Protein AF-0000000066235760 (afdb_homodimer)

pLDDT: mean 89.92, std 10.99, range [27.09, 98.5]

Radius of gyration: 32.02 Å; Cα contacts (8 Å, |Δi|>4): 915; chains: 2; bounding box: 64×89×81 Å

Solvent-accessible surface area (backbone atoms only — not comparable to full-atom values): 39481 Å² total; per-residue (Å²): 129,80,80,38,45,35,50,65,43,47,31,43,68,67,59,70,60,48,57,11,46,90,79,63,39,47,90,77,43,50,71,65,57,42,49,54,41,49,55,52,44,44,48,53,53,48,42,50,53,34,45,54,26,50,49,50,34,25,57,53,41,58,42,93,73,69,57,70,74,55,43,47,54,33,34,52,29,41,49,43,30,35,44,45,39,54,53,57,52,54,51,56,62,50,59,63,65,50,50,44,69,64,46,61,73,50,48,74,73,36,46,50,23,26,79,81,40,44,34,58,63,50,36,46,42,44,45,48,45,51,50,75,90,67,51,76,66,36,58,94,70,34,58,71,66,63,63,30,35,40,95,88,64,45,78,29,76,46,34,48,51,40,51,51,52,60,67,73,56,81,23,31,46,55,20,48,44,56,48,32,42,63,45,58,39,66,65,31,67,45,69,67,45,40,50,51,51,47,50,50,43,46,51,34,54,46,51,49,45,48,51,54,50,48,51,42,55,75,69,61,52,54,68,69,55,50,49,50,48,50,52,50,43,52,52,49,45,52,50,50,48,33,59,55,63,37,58,80,53,84,83,58,49,70,68,58,28,51,48,47,25,32,27,49,45,30,54,50,48,33,62,70,46,46,83,36,69,73,26,40,47,59,34,48,37,53,51,41,50,52,49,35,53,51,40,51,38,49,36,36,44,51,50,26,51,52,49,32,72,44,57,43,77,45,68,33,58,63,55,33,58,28,32,61,50,36,49,48,49,37,70,60,66,69,67,64,56,68,63,58,53,48,64,77,66,66,67,57,77,90,52,51,70,79,72,82,42,53,76,75,46,52,71,71,68,71,73,86,101,129,78,79,40,44,35,51,66,42,45,31,45,67,69,59,70,61,48,58,12,46,89,77,63,39,47,92,76,43,53,73,65,57,41,50,55,40,48,54,53,43,44,48,54,52,50,43,50,53,34,47,53,26,50,50,52,33,26,57,53,40,59,40,92,73,69,57,69,74,55,43,49,53,32,34,52,28,40,50,42,32,36,44,45,40,54,53,57,53,54,50,56,61,50,58,64,64,52,50,43,67,63,46,61,73,52,50,74,74,36,46,52,24,26,78,82,41,42,35,60,62,51,35,47,42,43,44,48,45,50,49,75,90,66,52,77,65,36,60,93,71,34,58,72,67,63,62,29,37,39,95,86,63,45,77,28,76,44,33,49,52,36,51,50,54,61,65,74,55,81,21,31,47,56,21,47,44,56,47,31,41,64,46,59,41,68,63,31,65,46,69,68,44,41,51,50,53,48,51,49,44,46,51,34,53,45,52,48,45,50,50,54,49,48,52,42,54,75,69,61,52,55,68,71,57,49,51,51,47,48,52,50,43,52,51,49,45,51,50,50,47,33,59,54,63,38,57,79,52,84,84,59,50,71,67,58,28,49,49,47,24,32,27,51,45,30,54,51,47,31,64,70,46,47,83,35,68,73,27,42,48,59,35,48,35,53,52,40,51,51,50,36,52,50,42,51,38,50,36,36,44,50,50,26,52,51,48,32,70,46,56,44,75,46,68,33,58,62,56,33,59,28,33,62,50,36,48,47,49,36,70,59,66,69,66,64,57,67,63,60,53,48,64,77,65,65,68,58,79,90,50,51,70,80,72,82,42,51,74,75,45,53,72,73,70,70,71,86,105

Sequence (738 aa):
MKPMSYWDYIKVEELLALQGGANGDETQVGNDEALFIVVHQVYELWFKLILRELTFARDLLRQDTVPGHQIALGVRSLRRAIAVFEQANQHFRVMETMTARDFLDFRERLMPASGFQSAQLREIEILLGLEDNERIAVCQGGSFKDALKLPNGALSSAAYRVEAREAHGQSLKHCLYAWLSRIPIDGSNEPAAVKRFLRDYIGSVRAESQRRLQTAIDRQLAPAEVERLRARYQADDVGAETFLLAEEDPQADAMTREKRRAVRAAMLFVESYRELPQLAWPRELLESILELEQSMLIWRQRHARMVERIIGRRVGTGGSSGVDYLDQTALRYRVFTDLWTVRSLLLRKSSVPPIRQGASYAFAEEALVMKPMSYWDYIKVEELLALQGGANGDETQVGNDEALFIVVHQVYELWFKLILRELTFARDLLRQDTVPGHQIALGVRSLRRAIAVFEQANQHFRVMETMTARDFLDFRERLMPASGFQSAQLREIEILLGLEDNERIAVCQGGSFKDALKLPNGALSSAAYRVEAREAHGQSLKHCLYAWLSRIPIDGSNEPAAVKRFLRDYIGSVRAESQRRLQTAIDRQLAPAEVERLRARYQADDVGAETFLLAEEDPQADAMTREKRRAVRAAMLFVESYRELPQLAWPRELLESILELEQSMLIWRQRHARMVERIIGRRVGTGGSSGVDYLDQTALRYRVFTDLWTVRSLLLRKSSVPPIRQGASYAFAEEALV

Foldseek 3Di:
DPDADPCRVVVVVVVVQCQCPPVSHCVPADPLSSLVVVLVVLVLVLLVLLLVLLVQLLVQLLDPDHDLVSLLVNLVSLVVNLVSLVVNLCSLVSNLVQALVNCVVCVVVCFLPDPLQQLSVLLSLVQQPFDQVLADAFPPRHGSLQLQADPVRHGDPSSVSNVVSNVVDDHSLRSLLVSQLPDAQLNHSDLVSLVVQLVLLLVLLLVVLVVVLVVCVVVPPDPVVSVVSVVVSVVVSVVSSCQLQVPPDVPDDPVRSSSSNSSLSSLQRLCLPCVQPSSVSVVSSLVSSVSSVVSVLSSLVSVLVSQCNNNNQDAGSNRGSRSVSSVCCSPRSDRPVSNVVSVVSHDDNVSRDDRDRCPVRHPPVPPVD/DPDADPCRVVVVVVVVQCQCAPVSHCVPADPLSSLVVVLVVLVLVLLVLLLVLLVQLLVQLLDPDRDLVSLLVNLVSLVVNLVSLVVNLCSLVSNLVQALVNCVVCVVVCFLPDPLQQLSVLLSLVQQPFDQVLADAFPPRHGSLQLQADPVRHGDPSSVSNVVSNVVDDHSLRSLLVSQLPDADLNHSDLVSLVVQLVLLLVLLLVVLVVVLVVCVVVVPDPVVSVVSVVVSVVVSVVSSCQLQVPPDVPDDPVRSSSSNSSLSSLQRLCLPCVQPSSVSVVSSLVSSVSSVVSVLSSLVSVLVSQCRNNNQDAGSNRGSRSVSSVCCSPRSDRPVSNVVSVVSHDDNVSRDDRDNCVVRHPPVPPVD

Secondary structure (DSSP, 8-state):
-PPPPHHHHHTHHHHHTT--TTTT-GGG--HHHHHHHHHHHHHHHHHHHHHHHHHHHHHHHHSS---HHHHHHHHHHHHHHHHHHHHHHHTHHHHTTS-HHHHHHHHHHHTT--GGG-HHHHHHHHHHT--GGGSPPBGGGB-GGGGGB-TTSPBPHHHHHHHHHHHT---HHHHHHHHHHTSPBTTB--HHHHHHHHHHHHHHHHHHHHHHHHHHHHTT--HHHHHHHHHHHHHHHHHHHHHHTT-S-TT--HHHHHHHHHHHHHHHHHHHTTTSGGGHHHHHHHHHHHHHHHHHHHHHHHHHHHHHHHHTTPPPTTSS-THHHHHHHHHH--S-HHHHHHHTT---GGGSPPPSSGGGGS--GGG--/-PPPPHHHHHTHHHHHTT--TTTT-GGG--HHHHHHHHHHHHHHHHHHHHHHHHHHHHHHHTSS---HHHHHHHHHHHHHHHHHHHHHHHTHHHHTTS-HHHHHHHHHHHTT--GGG-HHHHHHHHHHT--GGGSPPBGGGB-GGGGGB-TTSPBPHHHHHHHHHHHT---HHHHHHHHHHTSPBTTB--HHHHHHHHHHHHHHHHHHHHHHHHHHHHTT--HHHHHHHHHHHHHHHHHHHHHHTT-S-TT--HHHHHHHHHHHHHHHHHHHTTTSGGGHHHHHHHHHHHHHHHHHHHHHHHHHHHHHHHHTTPPPTTSS-THHHHHHHHHH--S-HHHHHHHTT---GGGSPPPS-GGGGS--GGG--

Organism: Ralstonia nicotianae (strain ATCC BAA-1114 / GMI1000) (NCBI:txid267608)

InterPro domains:
  IPR004981 Tryptophan 2,3-dioxygenase [MF_01972] (2-346)
  IPR004981 Tryptophan 2,3-dioxygenase [PF03301] (4-346)
  IPR004981 Tryptophan 2,3-dioxygenase [PTHR10138] (4-359)
  IPR037217 Tryptophan/Indoleamine 2,3-dioxygenase-like [SSF140959] (5-346)

Structure (mmCIF, N/CA/C/O backbone):
data_AF-0000000066235760-model_v1
#
loop_
_entity.id
_entity.type
_entity.pdbx_description
1 polymer 'Tryptophan 2,3-dioxygenase 2'
#
loop_
_atom_site.group_PDB
_atom_site.id
_atom_site.type_symbol
_atom_site.label_atom_id
_atom_site.label_alt_id
_atom_site.label_comp_id
_atom_site.label_asym_id
_atom_site.label_entity_id
_atom_site.label_seq_id
_atom_site.pdbx_PDB_ins_code
_atom_site.Cartn_x
_atom_site.Cartn_y
_atom_site.Cartn_z
_atom_site.occupancy
_atom_site.B_iso_or_equiv
_atom_site.auth_seq_id
_atom_site.auth_comp_id
_atom_site.auth_asym_id
_atom_site.auth_atom_id
_atom_site.pdbx_PDB_model_num
ATOM 1 N N . MET A 1 1 ? 23.938 -10.062 25.109 1 48.62 1 MET A N 1
ATOM 2 C CA . MET A 1 1 ? 22.547 -10.023 24.688 1 48.62 1 MET A CA 1
ATOM 3 C C . MET A 1 1 ? 22.203 -11.234 23.828 1 48.62 1 MET A C 1
ATOM 5 O O . MET A 1 1 ? 23.047 -11.75 23.094 1 48.62 1 MET A O 1
ATOM 9 N N . LYS A 1 2 ? 21.359 -12.062 24.188 1 60.03 2 LYS A N 1
ATOM 10 C CA . LYS A 1 2 ? 20.969 -13.281 23.469 1 60.03 2 LYS A CA 1
ATOM 11 C C . LYS A 1 2 ? 20.719 -12.984 21.984 1 60.03 2 LYS A C 1
ATOM 13 O O . LYS A 1 2 ? 20.125 -11.961 21.656 1 60.03 2 LYS A O 1
ATOM 18 N N . PRO A 1 3 ? 21.312 -13.75 21.078 1 75.75 3 PRO A N 1
ATOM 19 C CA . PRO A 1 3 ? 21.062 -13.531 19.656 1 75.75 3 PRO A CA 1
ATOM 20 C C . PRO A 1 3 ? 19.562 -13.469 19.328 1 75.75 3 PRO A C 1
ATOM 22 O O . PRO A 1 3 ? 18.766 -14.234 19.875 1 75.75 3 PRO A O 1
ATOM 25 N N . MET A 1 4 ? 19.234 -12.422 18.719 1 83.31 4 MET A N 1
ATOM 26 C CA . MET A 1 4 ? 17.812 -12.164 18.453 1 83.31 4 MET A CA 1
ATOM 27 C C . MET A 1 4 ? 17.422 -12.664 17.062 1 83.31 4 MET A C 1
ATOM 29 O O . MET A 1 4 ? 18.109 -12.367 16.078 1 83.31 4 MET A O 1
ATOM 33 N N . SER A 1 5 ? 16.5 -13.547 17 1 87.62 5 SER A N 1
ATOM 34 C CA . SER A 1 5 ? 16 -14.047 15.727 1 87.62 5 SER A CA 1
ATOM 35 C C . SER A 1 5 ? 14.961 -13.109 15.133 1 87.62 5 SER A C 1
ATOM 37 O O . SER A 1 5 ? 14.406 -12.266 15.844 1 87.62 5 SER A O 1
ATOM 39 N N . TYR A 1 6 ? 14.703 -13.242 13.836 1 89.5 6 TYR A N 1
ATOM 40 C CA . TYR A 1 6 ? 13.711 -12.453 13.117 1 89.5 6 TYR A CA 1
ATOM 41 C C . TYR A 1 6 ? 12.336 -12.594 13.766 1 89.5 6 TYR A C 1
ATOM 43 O O . TYR A 1 6 ? 11.648 -11.594 14 1 89.5 6 TYR A O 1
ATOM 51 N N . TRP A 1 7 ? 11.953 -13.812 14.109 1 89.44 7 TRP A N 1
ATOM 52 C CA . TRP A 1 7 ? 10.609 -14.047 14.625 1 89.44 7 TRP A CA 1
ATOM 53 C C . TRP A 1 7 ? 10.477 -13.516 16.047 1 89.44 7 TRP A C 1
ATOM 55 O O . TRP A 1 7 ? 9.375 -13.148 16.469 1 89.44 7 TRP A O 1
ATOM 65 N N . ASP A 1 8 ? 11.555 -13.383 16.75 1 89.69 8 ASP A N 1
ATOM 66 C CA . ASP A 1 8 ? 11.516 -12.797 18.078 1 89.69 8 ASP A CA 1
ATOM 67 C C . ASP A 1 8 ? 11.484 -11.273 18.016 1 89.69 8 ASP A C 1
ATOM 69 O O . ASP A 1 8 ? 10.797 -10.625 18.797 1 89.69 8 ASP A O 1
ATOM 73 N N . TYR A 1 9 ? 12.273 -10.766 17.109 1 91.31 9 TYR A N 1
ATOM 74 C CA . TYR A 1 9 ? 12.391 -9.32 16.969 1 91.31 9 TYR A CA 1
ATOM 75 C C . TYR A 1 9 ? 11.102 -8.719 16.422 1 91.31 9 TYR A C 1
ATOM 77 O O . TYR A 1 9 ? 10.617 -7.707 16.922 1 91.31 9 TYR A O 1
ATOM 85 N N . ILE A 1 10 ? 10.508 -9.391 15.43 1 93.81 10 ILE A N 1
ATOM 86 C CA . ILE A 1 10 ? 9.312 -8.906 14.734 1 93.81 10 ILE A CA 1
ATOM 87 C C . ILE A 1 10 ? 8.062 -9.406 15.453 1 93.81 10 ILE A C 1
ATOM 89 O O . ILE A 1 10 ? 6.957 -8.922 15.195 1 93.81 10 ILE A O 1
ATOM 93 N N . LYS A 1 11 ? 8.219 -10.359 16.375 1 95.38 11 LYS A N 1
ATOM 94 C CA . LYS A 1 11 ? 7.105 -10.969 17.094 1 95.38 11 LYS A CA 1
ATOM 95 C C . LYS A 1 11 ? 6.117 -11.617 16.125 1 95.38 11 LYS A C 1
ATOM 97 O O . LYS A 1 11 ? 4.91 -11.375 16.203 1 95.38 11 LYS A O 1
ATOM 102 N N . VAL A 1 12 ? 6.656 -12.508 15.258 1 95.56 12 VAL A N 1
ATOM 103 C CA . VAL A 1 12 ? 5.895 -13.039 14.133 1 95.56 12 VAL A CA 1
ATOM 104 C C . VAL A 1 12 ? 4.773 -13.938 14.648 1 95.56 12 VAL A C 1
ATOM 106 O O . VAL A 1 12 ? 3.613 -13.773 14.258 1 95.56 12 VAL A O 1
ATOM 109 N N . GLU A 1 13 ? 5.074 -14.844 15.578 1 94.69 13 GLU A N 1
ATOM 110 C CA . GLU A 1 13 ? 4.074 -15.797 16.047 1 94.69 13 GLU A CA 1
ATOM 111 C C . GLU A 1 13 ? 2.955 -15.094 16.812 1 94.69 13 GLU A C 1
ATOM 113 O O . GLU A 1 13 ? 1.779 -15.414 16.641 1 94.69 13 GLU A O 1
ATOM 118 N N . GLU A 1 14 ? 3.324 -14.18 17.688 1 96.12 14 GLU A N 1
ATOM 119 C CA . GLU A 1 14 ? 2.318 -13.398 18.406 1 96.12 14 GLU A CA 1
ATOM 120 C C . GLU A 1 14 ? 1.44 -12.609 17.453 1 96.12 14 GLU A C 1
ATOM 122 O O . GLU A 1 14 ? 0.219 -12.562 17.609 1 96.12 14 GLU A O 1
ATOM 127 N N . LEU A 1 15 ? 2.078 -11.977 16.453 1 97.88 15 LEU A N 1
ATOM 128 C CA . LEU A 1 15 ? 1.383 -11.18 15.445 1 97.88 15 LEU A CA 1
ATOM 129 C C . LEU A 1 15 ? 0.37 -12.031 14.688 1 97.88 15 LEU A C 1
ATOM 131 O O . LEU A 1 15 ? -0.792 -11.641 14.539 1 97.88 15 LEU A O 1
ATOM 135 N N . LEU A 1 16 ? 0.779 -13.234 14.242 1 97.06 16 LEU A N 1
ATOM 136 C CA . LEU A 1 16 ? -0.026 -14.07 13.359 1 97.06 16 LEU A CA 1
ATOM 137 C C . LEU A 1 16 ? -1.114 -14.797 14.141 1 97.06 16 LEU A C 1
ATOM 139 O O . LEU A 1 16 ? -2.023 -15.383 13.555 1 97.06 16 LEU A O 1
ATOM 143 N N . ALA A 1 17 ? -1.104 -14.711 15.461 1 96.19 17 ALA A N 1
ATOM 144 C CA . ALA A 1 17 ? -2.111 -15.344 16.297 1 96.19 17 ALA A CA 1
ATOM 145 C C . ALA A 1 17 ? -3.281 -14.406 16.562 1 96.19 17 ALA A C 1
ATOM 147 O O . ALA A 1 17 ? -4.281 -14.805 17.172 1 96.19 17 ALA A O 1
ATOM 148 N N . LEU A 1 18 ? -3.264 -13.219 16.047 1 97.5 18 LEU A N 1
ATOM 149 C CA . LEU A 1 18 ? -4.219 -12.188 16.438 1 97.5 18 LEU A CA 1
ATOM 150 C C . LEU A 1 18 ? -5.422 -12.18 15.508 1 97.5 18 LEU A C 1
ATOM 152 O O . LEU A 1 18 ? -6.344 -11.375 15.68 1 97.5 18 LEU A O 1
ATOM 156 N N . GLN A 1 19 ? -5.516 -13.086 14.492 1 97.31 19 GLN A N 1
ATOM 157 C CA . GLN A 1 19 ? -6.582 -13.047 13.492 1 97.31 19 GLN A CA 1
ATOM 158 C C . GLN A 1 19 ? -7.641 -14.102 13.773 1 97.31 19 GLN A C 1
ATOM 160 O O . GLN A 1 19 ? -8.195 -14.703 12.852 1 97.31 19 GLN A O 1
ATOM 165 N N . GLY A 1 20 ? -8.039 -14.312 15.016 1 92.69 20 GLY A N 1
ATOM 166 C CA . GLY A 1 20 ? -8.961 -15.367 15.406 1 92.69 20 GLY A CA 1
ATOM 167 C C . GLY A 1 20 ? -10.414 -14.93 15.391 1 92.69 20 GLY A C 1
ATOM 168 O O . GLY A 1 20 ? -11.305 -15.711 15.742 1 92.69 20 GLY A O 1
ATOM 169 N N . GLY A 1 21 ? -10.656 -13.711 15.086 1 88.5 21 GLY A N 1
ATOM 170 C CA . GLY A 1 21 ? -12.023 -13.227 14.992 1 88.5 21 GLY A CA 1
ATOM 171 C C . GLY A 1 21 ? -12.727 -13.148 16.328 1 88.5 21 GLY A C 1
ATOM 172 O O . GLY A 1 21 ? -12.102 -12.844 17.344 1 88.5 21 GLY A O 1
ATOM 173 N N . ALA A 1 22 ? -14.062 -13.336 16.297 1 84.88 22 ALA A N 1
ATOM 174 C CA . ALA A 1 22 ? -14.922 -13.156 17.469 1 84.88 22 ALA A CA 1
ATOM 175 C C . ALA A 1 22 ? -14.664 -14.234 18.516 1 84.88 22 ALA A C 1
ATOM 177 O O . ALA A 1 22 ? -14.727 -13.977 19.719 1 84.88 22 ALA A O 1
ATOM 178 N N . ASN A 1 23 ? -14.258 -15.398 18.031 1 85.75 23 ASN A N 1
ATOM 179 C CA . ASN A 1 23 ? -14.102 -16.531 18.953 1 85.75 23 ASN A CA 1
ATOM 180 C C . ASN A 1 23 ? -12.633 -16.797 19.266 1 85.75 23 ASN A C 1
ATOM 182 O O . ASN A 1 23 ? -12.312 -17.734 20 1 85.75 23 ASN A O 1
ATOM 186 N N . GLY A 1 24 ? -11.82 -16.016 18.703 1 89 24 GLY A N 1
ATOM 187 C CA . GLY A 1 24 ? -10.398 -16.188 18.938 1 89 24 GLY A CA 1
ATOM 188 C C . GLY A 1 24 ? -9.852 -17.469 18.344 1 89 24 GLY A C 1
ATOM 189 O O . GLY A 1 24 ? -8.82 -17.984 18.797 1 89 24 GLY A O 1
ATOM 190 N N . ASP A 1 25 ? -10.523 -18.031 17.391 1 92 25 ASP A N 1
ATOM 191 C CA . ASP A 1 25 ? -10.156 -19.266 16.719 1 92 25 ASP A CA 1
ATOM 192 C C . ASP A 1 25 ? -10.055 -19.078 15.203 1 92 25 ASP A C 1
ATOM 194 O O . ASP A 1 25 ? -11.07 -19.062 14.508 1 92 25 ASP A O 1
ATOM 198 N N . GLU A 1 26 ? -8.867 -19.094 14.742 1 91.94 26 GLU A N 1
ATOM 199 C CA . GLU A 1 26 ? -8.609 -18.781 13.336 1 91.94 26 GLU A CA 1
ATOM 200 C C . GLU A 1 26 ? -9.211 -19.844 12.414 1 91.94 26 GLU A C 1
ATOM 202 O O . GLU A 1 26 ? -9.523 -19.562 11.258 1 91.94 26 GLU A O 1
ATOM 207 N N . THR A 1 27 ? -9.359 -21.016 12.859 1 91.62 27 THR A N 1
ATOM 208 C CA . THR A 1 27 ? -9.906 -22.094 12.031 1 91.62 27 THR A CA 1
ATOM 209 C C . THR A 1 27 ? -11.352 -21.797 11.648 1 91.62 27 THR A C 1
ATOM 211 O O . THR A 1 27 ? -11.8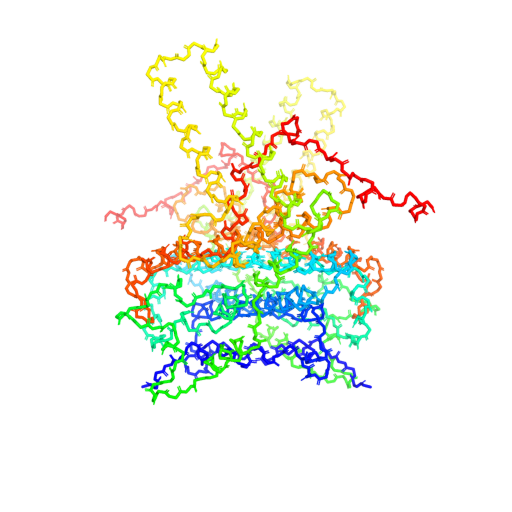83 -22.391 10.703 1 91.62 27 THR A O 1
ATOM 214 N N . GLN A 1 28 ? -11.953 -20.922 12.383 1 91 28 GLN A N 1
ATOM 215 C CA . GLN A 1 28 ? -13.344 -20.578 12.117 1 91 28 GLN A CA 1
ATOM 216 C C . GLN A 1 28 ? -13.461 -19.281 11.32 1 91 28 GLN A C 1
ATOM 218 O O . GLN A 1 28 ? -14.562 -18.766 11.125 1 91 28 GLN A O 1
ATOM 223 N N . VAL A 1 29 ? -12.391 -18.797 10.93 1 93.44 29 VAL A N 1
ATOM 224 C CA . VAL A 1 29 ? -12.359 -17.531 10.203 1 93.44 29 VAL A CA 1
ATOM 225 C C . VAL A 1 29 ? -12.125 -17.797 8.719 1 93.44 29 VAL A C 1
ATOM 227 O O . VAL A 1 29 ? -11.07 -18.312 8.328 1 93.44 29 VAL A O 1
ATOM 230 N N . GLY A 1 30 ? -13.086 -17.5 7.906 1 94 30 GLY A N 1
ATOM 231 C CA . GLY A 1 30 ? -12.922 -17.625 6.469 1 94 30 GLY A CA 1
ATOM 232 C C . GLY A 1 30 ? -11.961 -16.609 5.883 1 94 30 GLY A C 1
ATOM 233 O O . GLY A 1 30 ? -11.547 -15.68 6.57 1 94 30 GLY A O 1
ATOM 234 N N . ASN A 1 31 ? -11.609 -16.734 4.625 1 95.69 31 ASN A N 1
ATOM 235 C CA . ASN A 1 31 ? -10.617 -15.867 3.988 1 95.69 31 ASN A CA 1
ATOM 236 C C . ASN A 1 31 ? -11.086 -14.414 3.938 1 95.69 31 ASN A C 1
ATOM 238 O O . ASN A 1 31 ? -10.289 -13.492 4.113 1 95.69 31 ASN A O 1
ATOM 242 N N . ASP A 1 32 ? -12.375 -14.195 3.732 1 95.12 32 ASP A N 1
ATOM 243 C CA . ASP A 1 32 ? -12.906 -12.836 3.67 1 95.12 32 ASP A CA 1
ATOM 244 C C . ASP A 1 32 ? -12.812 -12.148 5.031 1 95.12 32 ASP A C 1
ATOM 246 O O . ASP A 1 32 ? -12.414 -10.984 5.117 1 95.12 32 ASP A O 1
ATOM 250 N N . GLU A 1 33 ? -13.188 -12.859 6.027 1 94.25 33 GLU A N 1
ATOM 251 C CA . GLU A 1 33 ? -13.109 -12.297 7.371 1 94.25 33 GLU A CA 1
ATOM 252 C C . GLU A 1 33 ? -11.656 -12.07 7.793 1 94.25 33 GLU A C 1
ATOM 254 O O . GLU A 1 33 ? -11.344 -11.062 8.43 1 94.25 33 GLU A O 1
ATOM 259 N N . ALA A 1 34 ? -10.805 -13.016 7.449 1 96.19 34 ALA A N 1
ATOM 260 C CA . ALA A 1 34 ? -9.383 -12.828 7.719 1 96.19 34 ALA A CA 1
ATOM 261 C C . ALA A 1 34 ? -8.859 -11.57 7.031 1 96.19 34 ALA A C 1
ATOM 263 O O . ALA A 1 34 ? -8.078 -10.812 7.613 1 96.19 34 ALA A O 1
ATOM 264 N N . LEU A 1 35 ? -9.297 -11.406 5.77 1 96.81 35 LEU A N 1
ATOM 265 C CA . LEU A 1 35 ? -8.938 -10.203 5.02 1 96.81 35 LEU A CA 1
ATOM 266 C C . LEU A 1 35 ? -9.367 -8.945 5.77 1 96.81 35 LEU A C 1
ATOM 268 O O . LEU A 1 3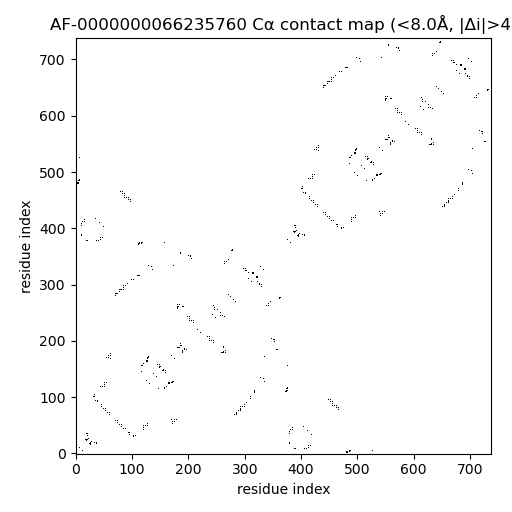5 ? -8.586 -8 5.898 1 96.81 35 LEU A O 1
ATOM 272 N N . PHE A 1 36 ? -10.57 -8.914 6.285 1 95.25 36 PHE A N 1
ATOM 273 C CA . PHE A 1 36 ? -11.125 -7.785 7.023 1 95.25 36 PHE A CA 1
ATOM 274 C C . PHE A 1 36 ? -10.289 -7.484 8.258 1 95.25 36 PHE A C 1
ATOM 276 O O . PHE A 1 36 ? -9.914 -6.336 8.492 1 95.25 36 PHE A O 1
ATOM 283 N N . ILE A 1 37 ? -9.945 -8.477 8.969 1 96.25 37 ILE A N 1
ATOM 284 C CA . ILE A 1 37 ? -9.188 -8.336 10.211 1 96.25 37 ILE A CA 1
ATOM 285 C C . ILE A 1 37 ? -7.789 -7.801 9.906 1 96.25 37 ILE A C 1
ATOM 287 O O . ILE A 1 37 ? -7.34 -6.828 10.516 1 96.25 37 ILE A O 1
ATOM 291 N N . VAL A 1 38 ? -7.133 -8.398 8.938 1 97.75 38 VAL A N 1
ATOM 292 C CA . VAL A 1 38 ? -5.746 -8.078 8.625 1 97.75 38 VAL A CA 1
ATOM 293 C C . VAL A 1 38 ? -5.652 -6.648 8.109 1 97.75 38 VAL A C 1
ATOM 295 O O . VAL A 1 38 ? -4.762 -5.891 8.508 1 97.75 38 VAL A O 1
ATOM 298 N N . VAL A 1 39 ? -6.543 -6.258 7.234 1 97 39 VAL A N 1
ATOM 299 C CA . VAL A 1 39 ? -6.492 -4.906 6.684 1 97 39 VAL A CA 1
ATOM 300 C C . VAL A 1 39 ? -6.66 -3.885 7.805 1 97 39 VAL A C 1
ATOM 302 O O . VAL A 1 39 ? -5.945 -2.877 7.844 1 97 39 VAL A O 1
ATOM 305 N N . HIS A 1 40 ? -7.574 -4.129 8.734 1 97 40 HIS A N 1
ATOM 306 C CA . HIS A 1 40 ? -7.75 -3.217 9.859 1 97 40 HIS A CA 1
ATOM 307 C C . HIS A 1 40 ? -6.508 -3.186 10.742 1 97 40 HIS A C 1
ATOM 309 O O . HIS A 1 40 ? -6.125 -2.127 11.242 1 97 40 HIS A O 1
ATOM 315 N N . GLN A 1 41 ? -5.926 -4.336 10.961 1 98.12 41 GLN A N 1
ATOM 316 C CA . GLN A 1 41 ? -4.703 -4.398 11.758 1 98.12 41 GLN A CA 1
ATOM 317 C C . GLN A 1 41 ? -3.574 -3.621 11.094 1 98.12 41 GLN A C 1
ATOM 319 O O . GLN A 1 41 ? -2.818 -2.914 11.766 1 98.12 41 GLN A O 1
ATOM 324 N N . VAL A 1 42 ? -3.436 -3.727 9.797 1 98.19 42 VAL A N 1
ATOM 325 C CA . VAL A 1 42 ? -2.418 -2.99 9.055 1 98.19 42 VAL A CA 1
ATOM 326 C C . VAL A 1 42 ? -2.664 -1.49 9.188 1 98.19 42 VAL A C 1
ATOM 328 O O . VAL A 1 42 ? -1.727 -0.715 9.383 1 98.19 42 VAL A O 1
ATOM 331 N N . TYR A 1 43 ? -3.932 -1.054 9.125 1 97.62 43 TYR A N 1
ATOM 332 C CA . TYR A 1 43 ? -4.258 0.355 9.312 1 97.62 43 TYR A CA 1
ATOM 333 C C . TYR A 1 43 ? -3.809 0.839 10.688 1 97.62 43 TYR A C 1
ATOM 335 O O . TYR A 1 43 ? -3.221 1.916 10.812 1 97.62 43 TYR A O 1
ATOM 343 N N . GLU A 1 44 ? -4.078 0.072 11.664 1 98.06 44 GLU A N 1
ATOM 344 C CA . GLU A 1 44 ? -3.707 0.469 13.016 1 98.06 44 GLU A CA 1
ATOM 345 C C . GLU A 1 44 ? -2.191 0.585 13.156 1 98.06 44 GLU A C 1
ATOM 347 O O . GLU A 1 44 ? -1.695 1.478 13.852 1 98.06 44 GLU A O 1
ATOM 352 N N . LEU A 1 45 ? -1.5 -0.32 12.531 1 98.5 45 LEU A N 1
ATOM 353 C CA . LEU A 1 45 ? -0.043 -0.249 12.547 1 98.5 45 LEU A CA 1
ATOM 354 C C . LEU A 1 45 ? 0.45 1.004 11.836 1 98.5 45 LEU A C 1
ATOM 356 O O . LEU A 1 45 ? 1.357 1.685 12.32 1 98.5 45 LEU A O 1
ATOM 360 N N . TRP A 1 46 ? -0.137 1.33 10.656 1 98.25 46 TRP A N 1
ATOM 361 C CA . TRP A 1 46 ? 0.203 2.551 9.938 1 98.25 46 TRP A CA 1
ATOM 362 C C . TRP A 1 46 ? -0.105 3.785 10.773 1 98.25 46 TRP A C 1
ATOM 364 O O . TRP A 1 46 ? 0.701 4.719 10.844 1 98.25 46 TRP A O 1
ATOM 374 N N . PHE A 1 47 ? -1.255 3.787 11.477 1 98.25 47 PHE A N 1
ATOM 375 C CA . PHE A 1 47 ? -1.644 4.922 12.305 1 98.25 47 PHE A CA 1
ATOM 376 C C . PHE A 1 47 ? -0.643 5.137 13.438 1 98.25 47 PHE A C 1
ATOM 378 O O . PHE A 1 47 ? -0.346 6.277 13.797 1 98.25 47 PHE A O 1
ATOM 385 N N . LYS A 1 48 ? -0.154 4.082 13.961 1 98 48 LYS A N 1
ATOM 386 C CA . LYS A 1 48 ? 0.866 4.199 14.992 1 98 48 LYS A CA 1
ATOM 387 C C . LYS A 1 48 ? 2.088 4.957 14.477 1 98 48 LYS A C 1
ATOM 389 O O . LYS A 1 48 ? 2.621 5.828 15.172 1 98 48 LYS A O 1
ATOM 394 N N . LEU A 1 49 ? 2.549 4.605 13.25 1 98.25 49 LEU A N 1
ATOM 395 C CA . LEU A 1 49 ? 3.699 5.289 12.664 1 98.25 49 LEU A CA 1
ATOM 396 C C . LEU A 1 49 ? 3.398 6.766 12.43 1 98.25 49 LEU A C 1
ATOM 398 O O . LEU A 1 49 ? 4.234 7.625 12.711 1 98.25 49 LEU A O 1
ATOM 402 N N . ILE A 1 50 ? 2.227 7.035 11.938 1 98.44 50 ILE A N 1
ATOM 403 C CA . ILE A 1 50 ? 1.816 8.414 11.68 1 98.44 50 ILE A CA 1
ATOM 404 C C . ILE A 1 50 ? 1.815 9.203 12.984 1 98.44 50 ILE A C 1
ATOM 406 O O . ILE A 1 50 ? 2.334 10.32 13.039 1 98.44 50 ILE A O 1
ATOM 410 N N . LEU A 1 51 ? 1.272 8.594 14.031 1 98.12 51 LEU A N 1
ATOM 411 C CA . LEU A 1 51 ? 1.192 9.258 15.336 1 98.12 51 LEU A CA 1
ATOM 412 C C . LEU A 1 51 ? 2.586 9.555 15.875 1 98.12 51 LEU A C 1
ATOM 414 O O . LEU A 1 51 ? 2.82 10.633 16.438 1 98.12 51 LEU A O 1
ATOM 418 N N . ARG A 1 52 ? 3.467 8.641 15.703 1 97.56 52 ARG A N 1
ATOM 419 C CA . ARG A 1 52 ? 4.836 8.844 16.156 1 97.56 52 ARG A CA 1
ATOM 420 C C . ARG A 1 52 ? 5.484 10.023 15.438 1 97.56 52 ARG A C 1
ATOM 422 O O . ARG A 1 52 ? 6.109 10.875 16.078 1 97.56 52 ARG A O 1
ATOM 429 N N . GLU A 1 53 ? 5.32 10.086 14.141 1 98.12 53 GLU A N 1
ATOM 430 C CA . GLU A 1 53 ? 5.906 11.156 13.344 1 98.12 53 GLU A CA 1
ATOM 431 C C . GLU A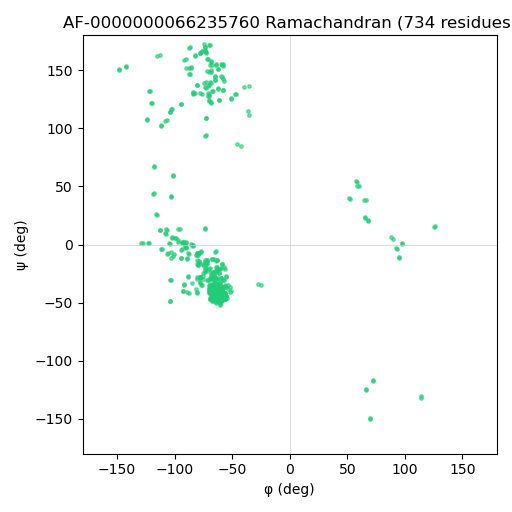 1 53 ? 5.273 12.5 13.672 1 98.12 53 GLU A C 1
ATOM 433 O O . GLU A 1 53 ? 5.977 13.508 13.828 1 98.12 53 GLU A O 1
ATOM 438 N N . LEU A 1 54 ? 3.975 12.523 13.805 1 98.06 54 LEU A N 1
ATOM 439 C CA . LEU A 1 54 ? 3.268 13.766 14.117 1 98.06 54 LEU A CA 1
ATOM 440 C C . LEU A 1 54 ? 3.645 14.273 15.508 1 98.06 54 LEU A C 1
ATOM 442 O O . LEU A 1 54 ? 3.773 15.484 15.711 1 98.06 54 LEU A O 1
ATOM 446 N N . THR A 1 55 ? 3.764 13.367 16.438 1 97.25 55 THR A N 1
ATOM 447 C CA . THR A 1 55 ? 4.172 13.742 17.797 1 97.25 55 THR A CA 1
ATOM 448 C C . THR A 1 55 ? 5.559 14.375 17.781 1 97.25 55 THR A C 1
ATOM 450 O O . THR A 1 55 ? 5.789 15.398 18.422 1 97.25 55 THR A O 1
ATOM 453 N N . PHE A 1 56 ? 6.48 13.828 17.031 1 97.12 56 PHE A N 1
ATOM 454 C CA . PHE A 1 56 ? 7.824 14.383 16.906 1 97.12 56 PHE A CA 1
ATOM 455 C C . PHE A 1 56 ? 7.777 15.797 16.344 1 97.12 56 PHE A C 1
ATOM 457 O O . PHE A 1 56 ? 8.414 16.703 16.875 1 97.12 56 PHE A O 1
ATOM 464 N N . ALA A 1 57 ? 7.02 15.945 15.234 1 97.06 57 ALA A N 1
ATOM 465 C CA . ALA A 1 57 ? 6.91 17.266 14.602 1 97.06 57 ALA A CA 1
ATOM 466 C C . ALA A 1 57 ? 6.301 18.281 15.555 1 97.06 57 ALA A C 1
ATOM 468 O O . ALA A 1 57 ? 6.785 19.406 15.656 1 97.06 57 ALA A O 1
ATOM 469 N N . ARG A 1 58 ? 5.23 17.875 16.281 1 97 58 ARG A N 1
ATOM 470 C CA . ARG A 1 58 ? 4.586 18.734 17.266 1 97 58 ARG A CA 1
ATOM 471 C C . ARG A 1 58 ? 5.562 19.156 18.359 1 97 58 ARG A C 1
ATOM 473 O O . ARG A 1 58 ? 5.672 20.328 18.688 1 97 58 ARG A O 1
ATOM 480 N N . ASP A 1 59 ? 6.277 18.188 18.891 1 96.06 59 ASP A N 1
ATOM 481 C CA . ASP A 1 59 ? 7.207 18.453 19.984 1 96.06 59 ASP A CA 1
ATOM 482 C C . ASP A 1 59 ? 8.336 19.375 19.531 1 96.06 59 ASP A C 1
ATOM 484 O O . ASP A 1 59 ? 8.797 20.219 20.297 1 96.06 59 ASP A O 1
ATOM 488 N N . LEU A 1 60 ? 8.766 19.172 18.328 1 95.75 60 LEU A N 1
ATOM 489 C CA . LEU A 1 60 ? 9.797 20.016 17.75 1 95.75 60 LEU A CA 1
ATOM 490 C C . LEU A 1 60 ? 9.328 21.469 17.688 1 95.75 60 LEU A C 1
ATOM 492 O O . LEU A 1 60 ? 10.055 22.375 18.094 1 95.75 60 LEU A O 1
ATOM 496 N N . LEU A 1 61 ? 8.141 21.734 17.25 1 95.62 61 LEU A N 1
ATOM 497 C CA . LEU A 1 61 ? 7.617 23.078 17.031 1 95.62 61 LEU A CA 1
ATOM 498 C C . LEU A 1 61 ? 7.168 23.703 18.344 1 95.62 61 LEU A C 1
ATOM 500 O O . LEU A 1 61 ? 6.957 24.906 18.422 1 95.62 61 LEU A O 1
ATOM 504 N N . ARG A 1 62 ? 6.992 22.875 19.359 1 94.31 62 ARG A N 1
ATOM 505 C CA . ARG A 1 62 ? 6.559 23.359 20.656 1 94.31 62 ARG A CA 1
ATOM 506 C C . ARG A 1 62 ? 7.684 24.094 21.375 1 94.31 62 ARG A C 1
ATOM 508 O O . ARG A 1 62 ? 7.434 24.875 22.297 1 94.31 62 ARG A O 1
ATOM 515 N N . GLN A 1 63 ? 8.844 23.922 20.859 1 92.38 63 GLN A N 1
ATOM 516 C CA . GLN A 1 63 ? 9.992 24.578 21.469 1 92.38 63 GLN A CA 1
ATOM 517 C C . GLN A 1 63 ? 9.93 26.094 21.266 1 92.38 63 GLN A C 1
ATOM 519 O O . GLN A 1 63 ? 9.359 26.578 20.281 1 92.38 63 GLN A O 1
ATOM 524 N N . ASP A 1 64 ? 10.562 26.828 22.156 1 87.5 64 ASP A N 1
ATOM 525 C CA . ASP A 1 64 ? 10.562 28.281 22.078 1 87.5 64 ASP A CA 1
ATOM 526 C C . ASP A 1 64 ? 11.383 28.766 20.875 1 87.5 64 ASP A C 1
ATOM 528 O O . ASP A 1 64 ? 10.984 29.703 20.188 1 87.5 64 ASP A O 1
ATOM 532 N N . THR A 1 65 ? 12.508 28.172 20.797 1 85.44 65 THR A N 1
ATOM 533 C CA . THR A 1 65 ? 13.367 28.453 19.656 1 85.44 65 THR A CA 1
ATOM 534 C C . THR A 1 65 ? 13.641 27.172 18.859 1 85.44 65 THR A C 1
ATOM 536 O O . THR A 1 65 ? 14.094 26.172 19.406 1 85.44 65 THR A O 1
ATOM 539 N N . VAL A 1 66 ? 13.258 27.281 17.594 1 86.94 66 VAL A N 1
ATOM 540 C CA . VAL A 1 66 ? 13.492 26.141 16.734 1 86.94 66 VAL A CA 1
ATOM 541 C C . VAL A 1 66 ? 14.555 26.484 15.688 1 86.94 66 VAL A C 1
ATOM 543 O O . VAL A 1 66 ? 14.266 27.203 14.727 1 86.94 66 VAL A O 1
ATOM 546 N N . PRO A 1 67 ? 15.75 26.016 15.922 1 81.19 67 PRO A N 1
ATOM 547 C CA . PRO A 1 67 ? 16.766 26.281 14.898 1 81.19 67 PRO A CA 1
ATOM 548 C C . PRO A 1 67 ? 16.391 25.734 13.523 1 81.19 67 PRO A C 1
ATOM 550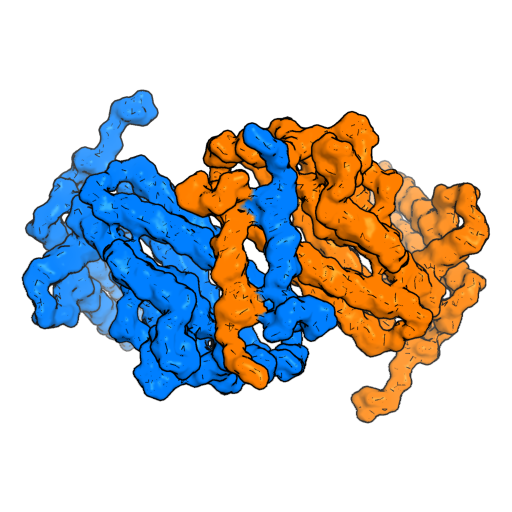 O O . PRO A 1 67 ? 15.656 24.75 13.43 1 81.19 67 PRO A O 1
ATOM 553 N N . GLY A 1 68 ? 16.938 26.312 12.484 1 78 68 GLY A N 1
ATOM 554 C CA . GLY A 1 68 ? 16.625 25.969 11.109 1 78 68 GLY A CA 1
ATOM 555 C C . GLY A 1 68 ? 16.844 24.5 10.805 1 78 68 GLY A C 1
ATOM 556 O O . GLY A 1 68 ? 16 23.859 10.156 1 78 68 GLY A O 1
ATOM 557 N N . HIS A 1 69 ? 17.938 23.969 11.305 1 80.75 69 HIS A N 1
ATOM 558 C CA . HIS A 1 69 ? 18.266 22.594 11 1 80.75 69 HIS A CA 1
ATOM 559 C C . HIS A 1 69 ? 17.25 21.625 11.625 1 80.75 69 HIS A C 1
ATOM 561 O O . HIS A 1 69 ? 17.047 20.531 11.117 1 80.75 69 HIS A O 1
ATOM 567 N N . GLN A 1 70 ? 16.609 22.062 12.625 1 89.62 70 GLN A N 1
ATOM 568 C CA . GLN A 1 70 ? 15.602 21.219 13.266 1 89.62 70 GLN A CA 1
ATOM 569 C C . GLN A 1 70 ? 14.297 21.203 12.469 1 89.62 70 GLN A C 1
ATOM 571 O O . GLN A 1 70 ? 13.555 20.219 12.492 1 89.62 70 GLN A O 1
ATOM 576 N N . ILE A 1 71 ? 14.07 22.312 11.742 1 92.75 71 ILE A N 1
ATOM 577 C CA . ILE A 1 71 ? 12.883 22.359 10.898 1 92.75 71 ILE A CA 1
ATOM 578 C C . ILE A 1 71 ? 12.984 21.281 9.805 1 92.75 71 ILE A C 1
ATOM 580 O O . ILE A 1 71 ? 11.977 20.672 9.438 1 92.75 71 ILE A O 1
ATOM 584 N N . ALA A 1 72 ? 14.227 21.062 9.352 1 92.94 72 ALA A N 1
ATOM 585 C CA . ALA A 1 72 ? 14.445 20.016 8.352 1 92.94 72 ALA A CA 1
ATOM 586 C C . ALA A 1 72 ? 14.039 18.656 8.891 1 92.94 72 ALA A C 1
ATOM 588 O O . ALA A 1 72 ? 13.484 17.828 8.156 1 92.94 72 ALA A O 1
ATOM 589 N N . LEU A 1 73 ? 14.289 18.391 10.164 1 93.94 73 LEU A N 1
ATOM 590 C CA . LEU A 1 73 ? 13.906 17.125 10.797 1 93.94 73 LEU A CA 1
ATOM 591 C C . LEU A 1 73 ? 12.391 17 10.867 1 93.94 73 LEU A C 1
ATOM 593 O O . LEU A 1 73 ? 11.844 15.906 10.68 1 93.94 73 LEU A O 1
ATOM 597 N N . GLY A 1 74 ? 11.742 18.125 11.141 1 96.06 74 GLY A N 1
ATOM 598 C CA . GLY A 1 74 ? 10.289 18.125 11.133 1 96.06 74 GLY A CA 1
ATOM 599 C C . GLY A 1 74 ? 9.695 17.812 9.773 1 96.06 74 GLY A C 1
ATOM 600 O O . GLY A 1 74 ? 8.727 17.047 9.68 1 96.06 74 GLY A O 1
ATOM 601 N N . VAL A 1 75 ? 10.328 18.359 8.773 1 96.69 75 VAL A N 1
ATOM 602 C CA . VAL A 1 75 ? 9.875 18.125 7.406 1 96.69 75 VAL A CA 1
ATOM 603 C C . VAL A 1 75 ? 10.039 16.641 7.059 1 96.69 75 VAL A C 1
ATOM 605 O O . VAL A 1 75 ? 9.148 16.031 6.469 1 96.69 75 VAL A O 1
ATOM 608 N N . ARG A 1 76 ? 11.141 16.078 7.461 1 95.06 76 ARG A N 1
ATOM 609 C CA . ARG A 1 76 ? 11.391 14.656 7.215 1 95.06 76 ARG A CA 1
ATOM 610 C C . ARG A 1 76 ? 10.336 13.797 7.895 1 95.06 76 ARG A C 1
ATOM 612 O O . ARG A 1 76 ? 9.859 12.82 7.312 1 95.06 76 ARG A O 1
ATOM 619 N N . SER A 1 77 ? 10 14.141 9.086 1 96.56 77 SER A N 1
ATOM 620 C CA . SER A 1 77 ? 8.984 13.406 9.836 1 96.56 77 SER A CA 1
ATOM 621 C C . SER A 1 77 ? 7.625 13.492 9.148 1 96.56 77 SER A C 1
ATOM 623 O O . SER A 1 77 ? 6.93 12.484 9.008 1 96.56 77 SER A O 1
ATOM 625 N N . LEU A 1 78 ? 7.285 14.656 8.719 1 98 78 LEU A N 1
ATOM 626 C CA . LEU A 1 78 ? 6.008 14.836 8.039 1 98 78 LEU A CA 1
ATOM 627 C C . LEU A 1 78 ? 5.984 14.07 6.719 1 98 78 LEU A C 1
ATOM 629 O O . LEU A 1 78 ? 4.965 13.477 6.359 1 98 78 LEU A O 1
ATOM 633 N N . ARG A 1 79 ? 7.082 14.109 6.012 1 97.38 79 ARG A N 1
ATOM 634 C CA . ARG A 1 79 ? 7.152 13.398 4.738 1 97.38 79 ARG A CA 1
ATOM 635 C C . ARG A 1 79 ? 6.969 11.898 4.938 1 97.38 79 ARG A C 1
ATOM 637 O O . ARG A 1 79 ? 6.348 11.234 4.109 1 97.38 79 ARG A O 1
ATOM 644 N N . ARG A 1 80 ? 7.484 11.352 5.996 1 97.62 80 ARG A N 1
ATOM 645 C CA . ARG A 1 80 ? 7.262 9.945 6.301 1 97.62 80 ARG A CA 1
ATOM 646 C C . ARG A 1 80 ? 5.797 9.672 6.617 1 97.62 80 ARG A C 1
ATOM 648 O O . ARG A 1 80 ? 5.227 8.688 6.145 1 97.62 80 ARG A O 1
ATOM 655 N N . ALA A 1 81 ? 5.234 10.531 7.43 1 98.06 81 ALA A N 1
ATOM 656 C CA . ALA A 1 81 ? 3.811 10.383 7.719 1 98.06 81 ALA A CA 1
ATOM 657 C C . ALA A 1 81 ? 2.986 10.398 6.434 1 98.06 81 ALA A C 1
ATOM 659 O O . ALA A 1 81 ? 2.047 9.609 6.281 1 98.06 81 ALA A O 1
ATOM 660 N N . ILE A 1 82 ? 3.344 11.297 5.5 1 98 82 ILE A N 1
ATOM 661 C CA . ILE A 1 82 ? 2.656 11.406 4.219 1 98 82 ILE A CA 1
ATOM 662 C C . ILE A 1 82 ? 2.822 10.109 3.434 1 98 82 ILE A C 1
ATOM 664 O O . ILE A 1 82 ? 1.851 9.57 2.893 1 98 82 ILE A O 1
ATOM 668 N N . ALA A 1 83 ? 4.031 9.602 3.406 1 97.06 83 ALA A N 1
ATOM 669 C CA . ALA A 1 83 ? 4.297 8.352 2.703 1 97.06 83 ALA A CA 1
ATOM 670 C C . ALA A 1 83 ? 3.453 7.211 3.27 1 97.06 83 ALA A C 1
ATOM 672 O O . ALA A 1 83 ? 2.924 6.391 2.518 1 97.06 83 ALA A O 1
ATOM 673 N N . VAL A 1 84 ? 3.326 7.148 4.539 1 97.25 84 VAL A N 1
ATOM 674 C CA . VAL A 1 84 ? 2.541 6.109 5.191 1 97.25 84 VAL A CA 1
ATOM 675 C C . VAL A 1 84 ? 1.065 6.27 4.832 1 97.25 84 VAL A C 1
ATOM 677 O O . VAL A 1 84 ? 0.386 5.293 4.516 1 97.25 84 VAL A O 1
ATOM 680 N N . PHE A 1 85 ? 0.581 7.508 4.84 1 95.56 85 PHE A N 1
ATOM 681 C CA . PHE A 1 85 ? -0.809 7.75 4.469 1 95.56 85 PHE A CA 1
ATOM 682 C C . PHE A 1 85 ? -1.066 7.328 3.027 1 95.56 85 PHE A C 1
ATOM 684 O O . PHE A 1 85 ? -2.125 6.777 2.715 1 95.56 85 PHE A O 1
ATOM 691 N N . GLU A 1 86 ? -0.134 7.609 2.232 1 94.75 86 GLU A N 1
ATOM 692 C CA . GLU A 1 86 ? -0.286 7.238 0.828 1 94.75 86 GLU A CA 1
ATOM 693 C C . GLU A 1 86 ? -0.403 5.727 0.665 1 94.75 86 GLU A C 1
ATOM 695 O O . GLU A 1 86 ? -1.18 5.246 -0.162 1 94.75 86 GLU A O 1
ATOM 700 N N . GLN A 1 87 ? 0.379 5.012 1.438 1 94.88 87 GLN A N 1
ATOM 701 C CA . GLN A 1 87 ? 0.241 3.559 1.424 1 94.88 87 GLN A CA 1
ATOM 702 C C . GLN A 1 87 ? -1.129 3.131 1.942 1 94.88 87 GLN A C 1
ATOM 704 O O . GLN A 1 87 ? -1.788 2.279 1.343 1 94.88 87 GLN A O 1
ATOM 709 N N . ALA A 1 88 ? -1.542 3.727 3.027 1 94.81 88 ALA A N 1
ATOM 710 C CA . ALA A 1 88 ? -2.83 3.404 3.639 1 94.81 88 ALA A CA 1
ATOM 711 C C . ALA A 1 88 ? -3.975 3.635 2.658 1 94.81 88 ALA A C 1
ATOM 713 O O . ALA A 1 88 ? -4.945 2.873 2.639 1 94.81 88 ALA A O 1
ATOM 714 N N . ASN A 1 89 ? -3.871 4.66 1.853 1 93.56 89 ASN A N 1
ATOM 715 C CA . ASN A 1 89 ? -4.898 4.992 0.873 1 93.56 89 ASN A CA 1
ATOM 716 C C . ASN A 1 89 ? -5.086 3.875 -0.147 1 93.56 89 ASN A C 1
ATOM 718 O O . ASN A 1 89 ? -6.176 3.703 -0.696 1 93.56 89 ASN A O 1
ATOM 722 N N . GLN A 1 90 ? -4.113 3.057 -0.289 1 92.25 90 GLN A N 1
ATOM 723 C CA . GLN A 1 90 ? -4.16 2.045 -1.341 1 92.25 90 GLN A CA 1
ATOM 724 C C . GLN A 1 90 ? -4.715 0.727 -0.812 1 92.25 90 GLN A C 1
ATOM 726 O O . GLN A 1 90 ? -5.105 -0.145 -1.592 1 92.25 90 GLN A O 1
ATOM 731 N N . HIS A 1 91 ? -4.844 0.585 0.47 1 94.38 91 HIS A N 1
ATOM 732 C CA . HIS A 1 91 ? -5.23 -0.69 1.062 1 94.38 91 HIS A CA 1
ATOM 733 C C . HIS A 1 91 ? -6.707 -0.986 0.816 1 94.38 91 HIS A C 1
ATOM 735 O O . HIS A 1 91 ? -7.133 -2.141 0.893 1 94.38 91 HIS A O 1
ATOM 741 N N . PHE A 1 92 ? -7.5 0.043 0.516 1 93.25 92 PHE A N 1
ATOM 742 C CA . PHE A 1 92 ? -8.914 -0.155 0.235 1 93.25 92 PHE A CA 1
ATOM 743 C C . PHE A 1 92 ? -9.109 -1.048 -0.985 1 93.25 92 PHE A C 1
ATOM 745 O O . PHE A 1 92 ? -10.094 -1.787 -1.074 1 93.25 92 PHE A O 1
ATOM 752 N N . ARG A 1 93 ? -8.117 -1.066 -1.844 1 92.44 93 ARG A N 1
ATOM 753 C CA . ARG A 1 93 ? -8.172 -1.929 -3.021 1 92.44 93 ARG A CA 1
ATOM 754 C C . ARG A 1 93 ? -8.227 -3.398 -2.619 1 92.44 93 ARG A C 1
ATOM 756 O O . ARG A 1 93 ? -8.906 -4.199 -3.27 1 92.44 93 ARG A O 1
ATOM 763 N N . VAL A 1 94 ? -7.523 -3.746 -1.624 1 94.56 94 VAL A N 1
ATOM 764 C CA . VAL A 1 94 ? -7.527 -5.121 -1.139 1 94.56 94 VAL A CA 1
ATOM 765 C C . VAL A 1 94 ? -8.898 -5.465 -0.562 1 94.56 94 VAL A C 1
ATOM 767 O O . VAL A 1 94 ? -9.445 -6.531 -0.839 1 94.56 94 VAL A O 1
ATOM 770 N N . MET A 1 95 ? -9.484 -4.504 0.192 1 93.25 95 MET A N 1
ATOM 771 C CA . MET A 1 95 ? -10.82 -4.703 0.752 1 93.25 95 MET A CA 1
ATOM 772 C C . MET A 1 95 ? -11.844 -4.914 -0.354 1 93.25 95 MET A C 1
ATOM 774 O O . MET A 1 95 ? -12.773 -5.711 -0.203 1 93.25 95 MET A O 1
ATOM 778 N N . GLU A 1 96 ? -11.641 -4.309 -1.405 1 93.69 96 GLU A N 1
ATOM 779 C CA . GLU A 1 96 ? -12.602 -4.305 -2.508 1 93.69 96 GLU A CA 1
ATOM 780 C C . GLU A 1 96 ? -12.555 -5.625 -3.277 1 93.69 96 GLU A C 1
ATOM 782 O O . GLU A 1 96 ? -13.383 -5.855 -4.164 1 93.69 96 GLU A O 1
ATOM 787 N N . THR A 1 97 ? -11.617 -6.504 -2.945 1 94.06 97 THR A N 1
ATOM 788 C CA . THR A 1 97 ? -11.641 -7.84 -3.525 1 94.06 97 THR A CA 1
ATOM 789 C C . THR A 1 97 ? -12.727 -8.695 -2.881 1 94.06 97 THR A C 1
ATOM 791 O O . THR A 1 97 ? -13.078 -9.758 -3.4 1 94.06 97 THR A O 1
ATOM 794 N N . MET A 1 98 ? -13.188 -8.273 -1.765 1 92.19 98 MET A N 1
ATOM 795 C CA . MET A 1 98 ? -14.32 -8.922 -1.114 1 92.19 98 MET A CA 1
ATOM 796 C C . MET A 1 98 ? -15.641 -8.406 -1.682 1 92.19 98 MET A C 1
ATOM 798 O O . MET A 1 98 ? -15.844 -7.199 -1.802 1 92.19 98 MET A O 1
ATOM 802 N N . THR A 1 99 ? -16.5 -9.289 -2.039 1 87.56 99 THR A N 1
ATOM 803 C CA . THR A 1 99 ? -17.781 -8.867 -2.574 1 87.56 99 THR A CA 1
ATOM 804 C C . THR A 1 99 ? -18.719 -8.43 -1.452 1 87.56 99 THR A C 1
ATOM 806 O O . THR A 1 99 ? -18.5 -8.766 -0.286 1 87.56 99 THR A O 1
ATOM 809 N N . ALA A 1 100 ? -19.781 -7.73 -1.84 1 87.5 100 ALA A N 1
ATOM 810 C CA . ALA A 1 100 ? -20.797 -7.285 -0.89 1 87.5 100 ALA A CA 1
ATOM 811 C C . ALA A 1 100 ? -21.469 -8.477 -0.204 1 87.5 100 ALA A C 1
ATOM 813 O O . ALA A 1 100 ? -21.672 -8.469 1.013 1 87.5 100 ALA A O 1
ATOM 814 N N . ARG A 1 101 ? -21.703 -9.453 -0.938 1 86.5 101 ARG A N 1
ATOM 815 C CA . ARG A 1 101 ? -22.359 -10.648 -0.414 1 86.5 101 ARG A CA 1
ATOM 816 C C . ARG A 1 101 ? -21.469 -11.367 0.594 1 86.5 101 ARG A C 1
ATOM 818 O O . ARG A 1 101 ? -21.953 -11.82 1.638 1 86.5 101 ARG A O 1
ATOM 825 N N . ASP A 1 102 ? -20.188 -11.469 0.233 1 89.75 102 ASP A N 1
ATOM 826 C CA . ASP A 1 102 ? -19.25 -12.133 1.13 1 89.75 102 ASP A CA 1
ATOM 827 C C . ASP A 1 102 ? -19.141 -11.391 2.461 1 89.75 102 ASP A C 1
ATOM 829 O O . ASP A 1 102 ? -19.031 -12.016 3.518 1 89.75 102 ASP A O 1
ATOM 833 N N . PHE A 1 103 ? -19.219 -10.086 2.434 1 90.56 103 PHE A N 1
ATOM 834 C CA . PHE A 1 103 ? -19.156 -9.289 3.654 1 90.56 103 PHE A CA 1
ATOM 835 C C . PHE A 1 103 ? -20.391 -9.523 4.52 1 90.56 103 PHE A C 1
ATOM 837 O O . PHE A 1 103 ? -20.281 -9.609 5.746 1 90.56 103 PHE A O 1
ATOM 844 N N . LEU A 1 104 ? -21.5 -9.609 3.889 1 85.31 104 LEU A N 1
ATOM 845 C CA . LEU A 1 104 ? -22.75 -9.789 4.617 1 85.31 104 LEU A CA 1
ATOM 846 C C . LEU A 1 104 ? -22.75 -11.117 5.367 1 85.31 104 LEU A C 1
ATOM 848 O O . LEU A 1 104 ? -23.438 -11.266 6.379 1 85.31 104 LEU A O 1
ATOM 852 N N . ASP A 1 105 ? -21.891 -12.031 4.914 1 86.62 105 ASP A N 1
ATOM 853 C CA . ASP A 1 105 ? -21.844 -13.359 5.523 1 86.62 105 ASP A CA 1
ATOM 854 C C . ASP A 1 105 ? -21.312 -13.281 6.953 1 86.62 105 ASP A C 1
ATOM 856 O O . ASP A 1 105 ? -21.641 -14.125 7.789 1 86.62 105 ASP A O 1
ATOM 860 N N . PHE A 1 106 ? -20.469 -12.234 7.242 1 85.31 106 PHE A N 1
ATOM 861 C CA . PHE A 1 106 ? -19.922 -12.188 8.594 1 85.31 106 PHE A CA 1
ATOM 862 C C . PHE A 1 106 ? -20.172 -10.828 9.234 1 85.31 106 PHE A C 1
ATOM 864 O O . PHE A 1 106 ? -19.812 -10.609 10.391 1 85.31 106 PHE A O 1
ATOM 871 N N . ARG A 1 107 ? -20.812 -9.938 8.57 1 84.38 107 ARG A N 1
ATOM 872 C CA . ARG A 1 107 ? -21.047 -8.57 9.039 1 84.38 107 ARG A CA 1
ATOM 873 C C . ARG A 1 107 ? -21.812 -8.578 10.367 1 84.38 107 ARG A C 1
ATOM 875 O O . ARG A 1 107 ? -21.516 -7.777 11.258 1 84.38 107 ARG A O 1
ATOM 882 N N . GLU A 1 108 ? -22.703 -9.469 10.492 1 79.5 108 GLU A N 1
ATOM 883 C CA . GLU A 1 108 ? -23.562 -9.5 11.672 1 79.5 108 GLU A CA 1
ATOM 884 C C . GLU A 1 108 ? -22.766 -9.891 12.914 1 79.5 108 GLU A C 1
ATOM 886 O O . GLU A 1 108 ? -23.109 -9.492 14.031 1 79.5 108 GLU A O 1
ATOM 891 N N . ARG A 1 109 ? -21.688 -10.562 12.719 1 78.56 109 ARG A N 1
ATOM 892 C CA . ARG A 1 109 ? -20.859 -11.016 13.836 1 78.56 109 ARG A CA 1
ATOM 893 C C . ARG A 1 109 ? -19.969 -9.883 14.352 1 78.56 109 ARG A C 1
ATOM 895 O O . ARG A 1 109 ? -19.438 -9.961 15.461 1 78.56 109 ARG A O 1
ATOM 902 N N . LEU A 1 110 ? -19.969 -8.812 13.617 1 81.88 110 LEU A N 1
ATOM 903 C CA . LEU A 1 110 ? -19.109 -7.684 13.977 1 81.88 110 LEU A CA 1
ATOM 904 C C . LEU A 1 110 ? -19.828 -6.742 14.938 1 81.88 110 LEU A C 1
ATOM 906 O O . LEU A 1 110 ? -19.188 -6.082 15.766 1 81.88 110 LEU A O 1
ATOM 910 N N . MET A 1 111 ? -21.094 -6.691 14.875 1 77.69 111 MET A N 1
ATOM 911 C CA . MET A 1 111 ? -21.859 -5.738 15.664 1 77.69 111 MET A CA 1
ATOM 912 C C . MET A 1 111 ? -21.656 -5.961 17.156 1 77.69 111 MET A C 1
ATOM 914 O O . MET A 1 111 ? -21.703 -7.094 17.625 1 77.69 111 MET A O 1
ATOM 918 N N . PRO A 1 112 ? -21.219 -4.84 17.766 1 79.69 112 PRO A N 1
ATOM 919 C CA . PRO A 1 112 ? -21.266 -3.428 17.375 1 79.69 112 PRO A CA 1
ATOM 920 C C . PRO A 1 112 ? -19.891 -2.887 16.969 1 79.69 112 PRO A C 1
ATOM 922 O O . PRO A 1 112 ? -19.703 -1.67 16.891 1 79.69 112 PRO A O 1
ATOM 925 N N . ALA A 1 113 ? -18.984 -3.801 16.781 1 80.06 113 ALA A N 1
ATOM 926 C CA . ALA A 1 113 ? -17.656 -3.355 16.391 1 80.06 113 ALA A CA 1
ATOM 927 C C . ALA A 1 113 ? -17.688 -2.549 15.102 1 80.06 113 ALA A C 1
ATOM 929 O O . ALA A 1 113 ? -18.406 -2.895 14.172 1 80.06 113 ALA A O 1
ATOM 930 N N . SER A 1 114 ? -17 -1.396 15.117 1 81.38 114 SER A N 1
ATOM 931 C CA . SER A 1 114 ? -16.938 -0.49 13.969 1 81.38 114 SER A CA 1
ATOM 932 C C . SER A 1 114 ? -15.609 0.251 13.922 1 81.38 114 SER A C 1
ATOM 934 O O . SER A 1 114 ? -14.969 0.46 14.953 1 81.38 114 SER A O 1
ATOM 936 N N . GLY A 1 115 ? -15.258 0.561 12.727 1 81.81 115 GLY A N 1
ATOM 937 C CA . GLY A 1 115 ? -14.086 1.409 12.57 1 81.81 115 GLY A CA 1
ATOM 938 C C . GLY A 1 115 ? -14.227 2.748 13.273 1 81.81 115 GLY A C 1
ATOM 939 O O . GLY A 1 115 ? -13.227 3.412 13.562 1 81.81 115 GLY A O 1
ATOM 940 N N . PHE A 1 116 ? -15.367 3.061 13.578 1 80.12 116 PHE A N 1
ATOM 941 C CA . PHE A 1 116 ? -15.648 4.277 14.32 1 80.12 116 PHE A CA 1
ATOM 942 C C . PHE A 1 116 ? -14.945 4.258 15.68 1 80.12 116 PHE A C 1
ATOM 944 O O . PHE A 1 116 ? -14.672 5.312 16.266 1 80.12 116 PHE A O 1
ATOM 951 N N . GLN A 1 117 ? -14.648 3.098 16.047 1 85.62 117 GLN A N 1
ATOM 952 C CA . GLN A 1 117 ? -14.094 2.904 17.375 1 85.62 117 GLN A CA 1
ATOM 953 C C . GLN A 1 117 ? -12.57 2.859 17.344 1 85.62 117 GLN A C 1
ATOM 955 O O . GLN A 1 117 ? -11.93 2.477 18.328 1 85.62 117 GLN A O 1
ATOM 960 N N . SER A 1 118 ? -11.945 3.252 16.25 1 92.81 118 SER A N 1
ATOM 961 C CA . SER A 1 118 ? -10.492 3.32 16.172 1 92.81 118 SER A CA 1
ATOM 962 C C . SER A 1 118 ? -9.945 4.492 16.984 1 92.81 118 SER A C 1
ATOM 964 O O . SER A 1 118 ? -10.086 5.648 16.578 1 92.81 118 SER A O 1
ATOM 966 N N . ALA A 1 119 ? -9.32 4.203 18.062 1 94.56 119 ALA A N 1
ATOM 967 C CA . ALA A 1 119 ? -8.75 5.23 18.922 1 94.56 119 ALA A CA 1
ATOM 968 C C . ALA A 1 119 ? -7.641 5.996 18.219 1 94.56 119 ALA A C 1
ATOM 970 O O . ALA A 1 119 ? -7.527 7.215 18.359 1 94.56 119 ALA A O 1
ATOM 971 N N . GLN A 1 120 ? -6.828 5.277 17.469 1 96.88 120 GLN A N 1
ATOM 972 C CA . GLN A 1 120 ? -5.668 5.918 16.859 1 96.88 120 GLN A CA 1
ATOM 973 C C . GLN A 1 120 ? -6.09 6.93 15.805 1 96.88 120 GLN A C 1
ATOM 975 O O . GLN A 1 120 ? -5.434 7.961 15.625 1 96.88 120 GLN A O 1
ATOM 980 N N . LEU A 1 121 ? -7.176 6.66 15.078 1 95.25 121 LEU A N 1
ATOM 981 C CA . LEU A 1 121 ? -7.684 7.652 14.141 1 95.25 121 LEU A CA 1
ATOM 982 C C . LEU A 1 121 ? -8.094 8.93 14.867 1 95.25 121 LEU A C 1
ATOM 984 O O . LEU A 1 121 ? -7.785 10.031 14.414 1 95.25 121 LEU A O 1
ATOM 988 N N . ARG A 1 122 ? -8.742 8.742 15.969 1 95.06 122 ARG A N 1
ATOM 989 C CA . ARG A 1 122 ? -9.148 9.891 16.781 1 95.06 122 ARG A CA 1
ATOM 990 C C . ARG A 1 122 ? -7.93 10.633 17.328 1 95.06 122 ARG A C 1
ATOM 992 O O . ARG A 1 122 ? -7.906 11.859 17.359 1 95.06 122 ARG A O 1
ATOM 999 N N . GLU A 1 123 ? -6.98 9.852 17.781 1 96.69 123 GLU A N 1
ATOM 1000 C CA . GLU A 1 123 ? -5.746 10.453 18.281 1 96.69 123 GLU A CA 1
ATOM 1001 C C . GLU A 1 123 ? -5.082 11.312 17.203 1 96.69 123 GLU A C 1
ATOM 1003 O O . GLU A 1 123 ? -4.555 12.391 17.5 1 96.69 123 GLU A O 1
ATOM 1008 N N . ILE A 1 124 ? -5.066 10.859 15.938 1 97.5 124 ILE A N 1
ATOM 1009 C CA . ILE A 1 124 ? -4.477 11.617 14.844 1 97.5 124 ILE A CA 1
ATOM 1010 C C . ILE A 1 124 ? -5.23 12.93 14.656 1 97.5 124 ILE A C 1
ATOM 1012 O O . ILE A 1 124 ? -4.617 13.992 14.539 1 97.5 124 ILE A O 1
ATOM 1016 N N . GLU A 1 125 ? -6.566 12.844 14.703 1 96.56 125 GLU A N 1
ATOM 1017 C CA . GLU A 1 125 ? -7.398 14.039 14.547 1 96.56 125 GLU A CA 1
ATOM 1018 C C . GLU A 1 125 ? -7.113 15.055 15.656 1 96.56 125 GLU A C 1
ATOM 1020 O O . GLU A 1 125 ? -6.977 16.25 15.383 1 96.56 125 GLU A O 1
ATOM 1025 N N . ILE A 1 126 ? -7 14.555 16.844 1 96.31 126 ILE A N 1
ATOM 1026 C CA . ILE A 1 126 ? -6.746 15.398 18 1 96.31 126 ILE A CA 1
ATOM 1027 C C . ILE A 1 126 ? -5.348 16.016 17.906 1 96.31 126 ILE A C 1
ATOM 1029 O O . ILE A 1 126 ? -5.172 17.219 18.109 1 96.31 126 ILE A O 1
ATOM 1033 N N . LEU A 1 127 ? -4.402 15.195 17.609 1 97.38 127 LEU A N 1
ATOM 1034 C CA . LEU A 1 127 ? -3.014 15.633 17.531 1 97.38 127 LEU A CA 1
ATOM 1035 C C . LEU A 1 127 ? -2.844 16.688 16.438 1 97.38 127 LEU A C 1
ATOM 1037 O O . LEU A 1 127 ? -2.039 17.609 16.578 1 97.38 127 LEU A O 1
ATOM 1041 N N . LEU A 1 128 ? -3.543 16.609 15.359 1 97.44 128 LEU A N 1
ATOM 1042 C CA . LEU A 1 128 ? -3.482 17.578 14.281 1 97.44 128 LEU A CA 1
ATOM 1043 C C . LEU A 1 128 ? -4.117 18.906 14.703 1 97.44 128 LEU A C 1
ATOM 1045 O O . LEU A 1 128 ? -3.625 19.969 14.352 1 97.44 128 LEU A O 1
ATOM 1049 N N . GLY A 1 129 ? -5.234 18.797 15.484 1 96.62 129 GLY A N 1
ATOM 1050 C CA . GLY A 1 129 ? -5.848 20.016 15.992 1 96.62 129 GLY A CA 1
ATOM 1051 C C . GLY A 1 129 ? -7.324 20.125 15.656 1 96.62 129 GLY A C 1
ATOM 1052 O O . GLY A 1 129 ? -7.887 21.219 15.672 1 96.62 129 GLY A O 1
ATOM 1053 N N . LEU A 1 130 ? -7.922 19 15.258 1 95.12 130 LEU A N 1
ATOM 1054 C CA . LEU A 1 130 ? -9.367 19.031 15.055 1 95.12 130 LEU A CA 1
ATOM 1055 C C . LEU A 1 130 ? -10.102 19.188 16.375 1 95.12 130 LEU A C 1
ATOM 1057 O O . LEU A 1 130 ? -9.992 18.328 17.25 1 95.12 130 LEU A O 1
ATOM 1061 N N . GLU A 1 131 ? -10.859 20.172 16.484 1 90.88 131 GLU A N 1
ATOM 1062 C CA . GLU A 1 131 ? -11.539 20.484 17.734 1 90.88 131 GLU A CA 1
ATOM 1063 C C . GLU A 1 131 ? -12.906 19.812 17.812 1 90.88 131 GLU A C 1
ATOM 1065 O O . GLU A 1 131 ? -13.492 19.469 16.781 1 90.88 131 GLU A O 1
ATOM 1070 N N . ASP A 1 132 ? -13.406 19.672 18.984 1 87.5 132 ASP A N 1
ATOM 1071 C CA . ASP A 1 132 ? -14.664 18.984 19.219 1 87.5 132 ASP A CA 1
ATOM 1072 C C . ASP A 1 132 ? -15.828 19.703 18.531 1 87.5 132 ASP A C 1
ATOM 1074 O O . ASP A 1 132 ? -16.734 19.062 18 1 87.5 132 ASP A O 1
ATOM 1078 N N . ASN A 1 133 ? -15.781 21 18.656 1 87 133 ASN A N 1
ATOM 1079 C CA . ASN A 1 133 ? -16.891 21.781 18.094 1 87 133 ASN A CA 1
ATOM 1080 C C . ASN A 1 133 ? -16.906 21.703 16.578 1 87 133 ASN A C 1
ATOM 1082 O O . ASN A 1 133 ? -17.906 22.078 15.938 1 87 133 ASN A O 1
ATOM 1086 N N . GLU A 1 134 ? -15.852 21.203 15.984 1 90.25 134 GLU A N 1
ATOM 1087 C CA . GLU A 1 134 ? -15.766 21.078 14.531 1 90.25 134 GLU A CA 1
ATOM 1088 C C . GLU A 1 134 ? -16.203 19.688 14.078 1 90.25 134 GLU A C 1
ATOM 1090 O O . GLU A 1 134 ? -16.312 19.422 12.883 1 90.25 134 GLU A O 1
ATOM 1095 N N . ARG A 1 135 ? -16.484 18.844 15.016 1 89.75 135 ARG A N 1
ATOM 1096 C CA . ARG A 1 135 ? -16.812 17.453 14.695 1 89.75 135 ARG A CA 1
ATOM 1097 C C . ARG A 1 135 ? -18.297 17.281 14.383 1 89.75 135 ARG A C 1
ATOM 1099 O O . ARG A 1 135 ? -19.125 18 14.953 1 89.75 135 ARG A O 1
ATOM 1106 N N . ILE A 1 136 ? -18.5 16.438 13.555 1 85.19 136 ILE A N 1
ATOM 1107 C CA . ILE A 1 136 ? -19.859 16.078 13.211 1 85.19 136 ILE A CA 1
ATOM 1108 C C . ILE A 1 136 ? -20.406 15.07 14.234 1 85.19 136 ILE A C 1
ATOM 1110 O O . ILE A 1 136 ? -19.719 14.102 14.586 1 85.19 136 ILE A O 1
ATOM 1114 N N . ALA A 1 137 ? -21.578 15.391 14.703 1 79.19 137 ALA A N 1
ATOM 1115 C CA . ALA A 1 137 ? -22.219 14.516 15.68 1 79.19 137 ALA A CA 1
ATOM 1116 C C . ALA A 1 137 ? -22.5 13.141 15.094 1 79.19 137 ALA A C 1
ATOM 1118 O O . ALA A 1 137 ? -22.844 13.016 13.914 1 79.19 137 ALA A O 1
ATOM 1119 N N . VAL A 1 138 ? -22.109 12.234 15.969 1 72.25 138 VAL A N 1
ATOM 1120 C CA . VAL A 1 138 ? -22.453 10.875 15.547 1 72.25 138 VAL A CA 1
ATOM 1121 C C . VAL A 1 138 ? -23.953 10.641 15.719 1 72.25 138 VAL A C 1
ATOM 1123 O O . VAL A 1 138 ? -24.625 11.383 16.453 1 72.25 138 VAL A O 1
ATOM 1126 N N . CYS A 1 139 ? -24.469 9.578 15.156 1 59.53 139 CYS A N 1
ATOM 1127 C CA . CYS A 1 139 ? -25.906 9.297 15.234 1 59.53 139 CYS A CA 1
ATOM 1128 C C . CYS A 1 139 ? -26.469 9.727 16.578 1 59.53 139 CYS A C 1
ATOM 1130 O O . CYS A 1 139 ? -25.812 9.586 17.609 1 59.53 139 CYS A O 1
ATOM 1132 N N . GLN A 1 140 ? -27.594 10.367 16.688 1 58.84 140 GLN A N 1
ATOM 1133 C CA . GLN A 1 140 ? -28.453 10.82 17.766 1 58.84 140 GLN A CA 1
ATOM 1134 C C . GLN A 1 140 ? -27.766 11.883 18.609 1 58.84 140 GLN A C 1
ATOM 1136 O O . GLN A 1 140 ? -27.906 11.898 19.828 1 58.84 140 GLN A O 1
ATOM 1141 N N . GLY A 1 141 ? -26.766 12.523 17.922 1 63.25 141 GLY A N 1
ATOM 1142 C CA . GLY A 1 141 ? -26.234 13.695 18.609 1 63.25 141 GLY A CA 1
ATOM 1143 C C . GLY A 1 141 ? -25.078 13.367 19.531 1 63.25 141 GLY A C 1
ATOM 1144 O O . GLY A 1 141 ? -24.656 14.211 20.328 1 63.25 141 GLY A O 1
ATOM 1145 N N . GLY A 1 142 ? -24.641 12.195 19.547 1 72.75 142 GLY A N 1
ATOM 1146 C CA . GLY A 1 142 ? -23.609 11.805 20.516 1 72.75 142 GLY A CA 1
ATOM 1147 C C . GLY A 1 142 ? -22.203 12.102 20.031 1 72.75 142 GLY A C 1
ATOM 1148 O O . GLY A 1 142 ? -21.984 12.383 18.859 1 72.75 142 GLY A O 1
ATOM 1149 N N . SER A 1 143 ? -21.344 12.32 21.016 1 81.88 143 SER A N 1
ATOM 1150 C CA . SER A 1 143 ? -19.922 12.516 20.797 1 81.88 143 SER A CA 1
ATOM 1151 C C . SER A 1 143 ? -19.25 11.219 20.359 1 81.88 143 SER A C 1
ATOM 1153 O O . SER A 1 143 ? -19.703 10.125 20.734 1 81.88 143 SER A O 1
ATOM 1155 N N . PHE A 1 144 ? -18.172 11.289 19.516 1 83 144 PHE A N 1
ATOM 1156 C CA . PHE A 1 144 ? -17.406 10.102 19.156 1 83 144 PHE A CA 1
ATOM 1157 C C . PHE A 1 144 ? -16.891 9.398 20.391 1 83 144 PHE A C 1
ATOM 1159 O O . PHE A 1 144 ? -16.641 8.188 20.375 1 83 144 PHE A O 1
ATOM 1166 N N . LYS A 1 145 ? -16.797 10.07 21.469 1 87.44 145 LYS A N 1
ATOM 1167 C CA . LYS A 1 145 ? -16.297 9.523 22.719 1 87.44 145 LYS A CA 1
ATOM 1168 C C . LYS A 1 145 ? -17.25 8.477 23.297 1 87.44 145 LYS A C 1
ATOM 1170 O O . LYS A 1 145 ? -16.812 7.543 23.969 1 87.44 145 LYS A O 1
ATOM 1175 N N . ASP A 1 146 ? -18.453 8.656 23 1 84.56 146 ASP A N 1
ATOM 1176 C CA . ASP A 1 146 ? -19.438 7.699 23.469 1 84.56 146 ASP A CA 1
ATOM 1177 C C . ASP A 1 146 ? -19.219 6.328 22.844 1 84.56 146 ASP A C 1
ATOM 1179 O O . ASP A 1 146 ? -19.484 5.301 23.469 1 84.56 146 ASP A O 1
ATOM 1183 N N . ALA A 1 147 ? -18.734 6.332 21.656 1 82.38 147 ALA A N 1
ATOM 1184 C CA . ALA A 1 147 ? -18.5 5.09 20.922 1 82.38 147 ALA A CA 1
ATOM 1185 C C . ALA A 1 147 ? -17.312 4.332 21.5 1 82.38 147 ALA A C 1
ATOM 1187 O O . ALA A 1 147 ? -17.125 3.143 21.234 1 82.38 147 ALA A O 1
ATOM 1188 N N . LEU A 1 148 ? -16.531 5.016 22.297 1 88.69 148 LEU A N 1
ATOM 1189 C CA . LEU A 1 148 ? -15.312 4.41 22.844 1 88.69 148 LEU A CA 1
ATOM 1190 C C . LEU A 1 148 ? -15.562 3.877 24.25 1 88.69 148 LEU A C 1
ATOM 1192 O O . LEU A 1 148 ? -14.664 3.324 24.891 1 88.69 148 LEU A O 1
ATOM 1196 N N . LYS A 1 149 ? -16.781 4.008 24.703 1 86.56 149 LYS A N 1
ATOM 1197 C CA . LYS A 1 149 ? -17.125 3.514 26.031 1 86.56 149 LYS A CA 1
ATOM 1198 C C . LYS A 1 149 ? -17.547 2.049 25.984 1 86.56 149 LYS A C 1
ATOM 1200 O O . LYS A 1 149 ? -18.047 1.579 24.953 1 86.56 149 LYS A O 1
ATOM 1205 N N . LEU A 1 150 ? -17.328 1.386 27.047 1 85.81 150 LEU A N 1
ATOM 1206 C CA . LEU A 1 150 ? -17.844 0.026 27.188 1 85.81 150 LEU A CA 1
ATOM 1207 C C . LEU A 1 150 ? -19.344 0.027 27.391 1 85.81 150 LEU A C 1
ATOM 1209 O O . LEU A 1 150 ? -19.938 1.069 27.688 1 85.81 150 LEU A O 1
ATOM 1213 N N . PRO A 1 151 ? -19.953 -1.11 27.234 1 79.69 151 PRO A N 1
ATOM 1214 C CA . PRO A 1 151 ? -21.406 -1.183 27.406 1 79.69 151 PRO A CA 1
ATOM 1215 C C . PRO A 1 151 ? -21.859 -0.722 28.797 1 79.69 151 PRO A C 1
ATOM 1217 O O . PRO A 1 151 ? -22.953 -0.167 28.938 1 79.69 151 PRO A O 1
ATOM 1220 N N . ASN A 1 152 ? -21.078 -0.897 29.781 1 84.88 152 ASN A N 1
ATOM 1221 C CA . ASN A 1 152 ? -21.422 -0.51 31.141 1 84.88 152 ASN A CA 1
ATOM 1222 C C . ASN A 1 152 ? -21.109 0.959 31.406 1 84.88 152 ASN A C 1
ATOM 1224 O O . ASN A 1 152 ? -21.234 1.431 32.531 1 84.88 152 ASN A O 1
ATOM 1228 N N . GLY A 1 153 ? -20.594 1.602 30.391 1 84.12 153 GLY A N 1
ATOM 1229 C CA . GLY A 1 153 ? -20.312 3.025 30.5 1 84.12 153 GLY A CA 1
ATOM 1230 C C . GLY A 1 153 ? -18.891 3.33 30.906 1 84.12 153 GLY A C 1
ATOM 1231 O O . GLY A 1 153 ? -18.453 4.48 30.844 1 84.12 153 GLY A O 1
ATOM 1232 N N . ALA A 1 154 ? -18.234 2.314 31.297 1 88.38 154 ALA A N 1
ATOM 1233 C CA . ALA A 1 154 ? -16.844 2.508 31.719 1 88.38 154 ALA A CA 1
ATOM 1234 C C . ALA A 1 154 ? -15.945 2.812 30.531 1 88.38 154 ALA A C 1
ATOM 1236 O O . ALA A 1 154 ? -16.312 2.555 29.391 1 88.38 154 ALA A O 1
ATOM 1237 N N . LEU A 1 155 ? -14.812 3.395 30.859 1 88.88 155 LEU A N 1
ATOM 1238 C CA . LEU A 1 155 ? -13.852 3.727 29.812 1 88.88 155 LEU A CA 1
ATOM 1239 C C . LEU A 1 155 ? -13.156 2.471 29.297 1 88.88 155 LEU A C 1
ATOM 1241 O O . LEU A 1 155 ? -12.781 1.597 30.078 1 88.88 155 LEU A O 1
ATOM 1245 N N . SER A 1 156 ? -13.07 2.416 28.047 1 89.38 156 SER A N 1
ATOM 1246 C CA . SER A 1 156 ? -12.305 1.353 27.406 1 89.38 156 SER A CA 1
ATOM 1247 C C . SER A 1 156 ? -10.836 1.739 27.266 1 89.38 156 SER A C 1
ATOM 1249 O O . SER A 1 156 ? -10.453 2.875 27.562 1 89.38 156 SER A O 1
ATOM 1251 N N . SER A 1 157 ? -9.992 0.762 26.891 1 87.69 157 SER A N 1
ATOM 1252 C CA . SER A 1 157 ? -8.602 1.069 26.578 1 87.69 157 SER A CA 1
ATOM 1253 C C . SER A 1 157 ? -8.5 2.127 25.484 1 87.69 157 SER A C 1
ATOM 1255 O O . SER A 1 157 ? -7.637 3.008 25.547 1 87.69 157 SER A O 1
ATOM 1257 N N . ALA A 1 158 ? -9.375 2.072 24.578 1 89.25 158 ALA A N 1
ATOM 1258 C CA . ALA A 1 158 ? -9.43 3.053 23.5 1 89.25 158 ALA A CA 1
ATOM 1259 C C . ALA A 1 158 ? -9.734 4.445 24.047 1 89.25 158 ALA A C 1
ATOM 1261 O O . ALA A 1 158 ? -9.109 5.426 23.641 1 89.25 158 ALA A O 1
ATOM 1262 N N . ALA A 1 159 ? -10.703 4.484 24.922 1 91.81 159 ALA A N 1
ATOM 1263 C CA . ALA A 1 159 ? -11.086 5.762 25.516 1 91.81 159 ALA A CA 1
ATOM 1264 C C . ALA A 1 159 ? -9.93 6.363 26.312 1 91.81 159 ALA A C 1
ATOM 1266 O O . ALA A 1 159 ? -9.688 7.574 26.25 1 91.81 159 ALA A O 1
ATOM 1267 N N . TYR A 1 160 ? -9.266 5.555 26.984 1 93.12 160 TYR A N 1
ATOM 1268 C CA . TYR A 1 160 ? -8.133 6.027 27.766 1 93.12 160 TYR A CA 1
ATOM 1269 C C . TYR A 1 160 ? -7.051 6.617 26.875 1 93.12 160 TYR A C 1
ATOM 1271 O O . TYR A 1 160 ? -6.449 7.641 27.203 1 93.12 160 TYR A O 1
ATOM 1279 N N . ARG A 1 161 ? -6.793 6.039 25.766 1 92.25 161 ARG A N 1
ATOM 1280 C CA . ARG A 1 161 ? -5.805 6.543 24.828 1 92.25 161 ARG A CA 1
ATOM 1281 C C . ARG A 1 161 ? -6.188 7.926 24.312 1 92.25 161 ARG A C 1
ATOM 1283 O O . ARG A 1 161 ? -5.352 8.828 24.266 1 92.25 161 ARG A O 1
ATOM 1290 N N . VAL A 1 162 ? -7.418 8.031 23.969 1 93.69 162 VAL A N 1
ATOM 1291 C CA . VAL A 1 162 ? -7.918 9.289 23.422 1 93.69 162 VAL A CA 1
ATOM 1292 C C . VAL A 1 162 ? -7.844 10.383 24.5 1 93.69 162 VAL A C 1
ATOM 1294 O O . VAL A 1 162 ? -7.391 11.5 24.219 1 93.69 162 VAL A O 1
ATOM 1297 N N . GLU A 1 163 ? -8.227 10.008 25.688 1 93.69 163 GLU A N 1
ATOM 1298 C CA . GLU A 1 163 ? -8.172 10.961 26.797 1 93.69 163 GLU A CA 1
ATOM 1299 C C . GLU A 1 163 ? -6.73 11.383 27.078 1 93.69 163 GLU A C 1
ATOM 1301 O O . GLU A 1 163 ? -6.465 12.555 27.344 1 93.69 163 GLU A O 1
ATOM 1306 N N . ALA A 1 164 ? -5.879 10.414 27.047 1 93.88 164 ALA A N 1
ATOM 1307 C CA . ALA A 1 164 ? -4.465 10.719 27.281 1 93.88 164 ALA A CA 1
ATOM 1308 C C . ALA A 1 164 ? -3.93 11.664 26.203 1 93.88 164 ALA A C 1
ATOM 1310 O O . ALA A 1 164 ? -3.162 12.586 26.516 1 93.88 164 ALA A O 1
ATOM 1311 N N . ARG A 1 165 ? -4.32 11.484 24.984 1 93.38 165 ARG A N 1
ATOM 1312 C CA . ARG A 1 165 ? -3.906 12.344 23.875 1 93.38 165 ARG A CA 1
ATOM 1313 C C . ARG A 1 165 ? -4.434 13.758 24.062 1 93.38 165 ARG A C 1
ATOM 1315 O O . ARG A 1 165 ? -3.705 14.734 23.844 1 93.38 165 ARG A O 1
ATOM 1322 N N . GLU A 1 166 ? -5.613 13.852 24.5 1 91.88 166 GLU A N 1
ATOM 1323 C CA . GLU A 1 166 ? -6.215 15.156 24.75 1 91.88 166 GLU A CA 1
ATOM 1324 C C . GLU A 1 166 ? -5.512 15.891 25.875 1 91.88 166 GLU A C 1
ATOM 1326 O O . GLU A 1 166 ? -5.312 17.109 25.812 1 91.88 166 GLU A O 1
ATOM 1331 N N . ALA A 1 167 ? -5.074 15.117 26.781 1 91.81 167 ALA A N 1
ATOM 1332 C CA . ALA A 1 167 ? -4.453 15.695 27.984 1 91.81 167 ALA A CA 1
ATOM 1333 C C . ALA A 1 167 ? -3.029 16.156 27.688 1 91.81 167 ALA A C 1
ATOM 1335 O O . ALA A 1 167 ? -2.482 17 28.406 1 91.81 167 ALA A O 1
ATOM 1336 N N . HIS A 1 168 ? -2.354 15.539 26.719 1 84.88 168 HIS A N 1
ATOM 1337 C CA . HIS A 1 168 ? -0.944 15.781 26.438 1 84.88 168 HIS A CA 1
ATOM 1338 C C . HIS A 1 168 ? -0.718 17.203 25.953 1 84.88 168 HIS A C 1
ATOM 1340 O O . HIS A 1 168 ? 0.418 17.688 25.922 1 84.88 168 HIS A O 1
ATOM 1346 N N . GLY A 1 169 ? -1.857 17.953 25.734 1 81.88 169 GLY A N 1
ATOM 1347 C CA . GLY A 1 169 ? -1.564 19.359 25.578 1 81.88 169 GLY A CA 1
ATOM 1348 C C . GLY A 1 169 ? -1.871 19.875 24.188 1 81.88 169 GLY A C 1
ATOM 1349 O O . GLY A 1 169 ? -2.928 19.578 23.625 1 81.88 169 GLY A O 1
ATOM 1350 N N . GLN A 1 170 ? -0.791 20.641 23.578 1 92.88 170 GLN A N 1
ATOM 1351 C CA . GLN A 1 170 ? -1.011 21.438 22.375 1 92.88 170 GLN A CA 1
ATOM 1352 C C . GLN A 1 170 ? -0.97 20.562 21.125 1 92.88 170 GLN A C 1
ATOM 1354 O O . GLN A 1 170 ? -0.166 19.625 21.031 1 92.88 170 GLN A O 1
ATOM 1359 N N . SER A 1 171 ? -1.863 20.766 20.203 1 97.31 171 SER A N 1
ATOM 1360 C CA . SER A 1 171 ? -1.908 20.078 18.906 1 97.31 171 SER A CA 1
ATOM 1361 C C . SER A 1 171 ? -0.812 20.594 17.969 1 97.31 171 SER A C 1
ATOM 1363 O O . SER A 1 171 ? -0.143 21.578 18.281 1 97.31 171 SER A O 1
ATOM 1365 N N . LEU A 1 172 ? -0.601 19.875 16.922 1 97.94 172 LEU A N 1
ATOM 1366 C CA . LEU A 1 172 ? 0.356 20.312 15.898 1 97.94 172 LEU A CA 1
ATOM 1367 C C . LEU A 1 172 ? -0.029 21.672 15.328 1 97.94 172 LEU A C 1
ATOM 1369 O O . LEU A 1 172 ? 0.835 22.516 15.102 1 97.94 172 LEU A O 1
ATOM 1373 N N . LYS A 1 173 ? -1.279 21.922 15.102 1 97.75 173 LYS A N 1
ATOM 1374 C CA . LYS A 1 173 ? -1.763 23.203 14.609 1 97.75 173 LYS A CA 1
ATOM 1375 C C . LYS A 1 173 ? -1.383 24.328 15.562 1 97.75 173 LYS A C 1
ATOM 1377 O O . LYS A 1 173 ? -0.859 25.359 15.133 1 97.75 173 LYS A O 1
ATOM 1382 N N . HIS A 1 174 ? -1.61 24.141 16.828 1 96.44 174 HIS A N 1
ATOM 1383 C CA . HIS A 1 174 ? -1.29 25.156 17.828 1 96.44 174 HIS A CA 1
ATOM 1384 C C . HIS A 1 174 ? 0.2 25.469 17.828 1 96.44 174 HIS A C 1
ATOM 1386 O O . HIS A 1 174 ? 0.586 26.641 17.859 1 96.44 174 HIS A O 1
ATOM 1392 N N . CYS A 1 175 ? 0.957 24.438 17.828 1 97.12 175 CYS A N 1
ATOM 1393 C CA . CYS A 1 175 ? 2.402 24.625 17.859 1 97.12 175 CYS A CA 1
ATOM 1394 C C . CYS A 1 175 ? 2.898 25.266 16.578 1 97.12 175 CYS A C 1
ATOM 1396 O O . CYS A 1 175 ? 3.773 26.141 16.609 1 97.12 175 CYS A O 1
ATOM 1398 N N . LEU A 1 176 ? 2.352 24.891 15.438 1 97.38 176 LEU A N 1
ATOM 1399 C CA . LEU A 1 176 ? 2.717 25.469 14.156 1 97.38 176 LEU A CA 1
ATOM 1400 C C . LEU A 1 176 ? 2.391 26.953 14.117 1 97.38 176 LEU A C 1
ATOM 1402 O O . LEU A 1 176 ? 3.225 27.766 13.711 1 97.38 176 LEU A O 1
ATOM 1406 N N . TYR A 1 177 ? 1.218 27.328 14.578 1 96.75 177 TYR A N 1
ATOM 1407 C CA . TYR A 1 177 ? 0.782 28.719 14.539 1 96.75 177 TYR A CA 1
ATOM 1408 C C . TYR A 1 177 ? 1.601 29.562 15.5 1 96.75 177 TYR A C 1
ATOM 1410 O O . TYR A 1 177 ? 1.938 30.719 15.188 1 96.75 177 TYR A O 1
ATOM 1418 N N . ALA A 1 178 ? 1.921 28.969 16.609 1 95.38 178 ALA A N 1
ATOM 1419 C CA . ALA A 1 178 ? 2.797 29.672 17.547 1 95.38 178 ALA A CA 1
ATOM 1420 C C . ALA A 1 178 ? 4.172 29.906 16.922 1 95.38 178 ALA A C 1
ATOM 1422 O O . ALA A 1 178 ? 4.73 31 17.047 1 95.38 178 ALA A O 1
ATOM 1423 N N . TRP A 1 179 ? 4.668 28.922 16.328 1 95.62 179 TRP A N 1
ATOM 1424 C CA . TRP A 1 179 ? 5.969 29.031 15.672 1 95.62 179 TRP A CA 1
ATOM 1425 C C . TRP A 1 179 ? 5.922 30.062 14.555 1 95.62 179 TRP A C 1
ATOM 1427 O O . TRP A 1 179 ? 6.82 30.906 14.438 1 95.62 179 TRP A O 1
ATOM 1437 N N . LEU A 1 180 ? 4.891 30.094 13.758 1 95.44 180 LEU A N 1
ATOM 1438 C CA . LEU A 1 180 ? 4.719 31.031 12.648 1 95.44 180 LEU A CA 1
ATOM 1439 C C . LEU A 1 180 ? 4.613 32.469 13.156 1 95.44 180 LEU A C 1
ATOM 1441 O O . LEU A 1 180 ? 5.133 33.375 12.531 1 95.44 180 LEU A O 1
ATOM 1445 N N . SER A 1 181 ? 3.971 32.656 14.266 1 94.12 181 SER A N 1
ATOM 1446 C CA . SER A 1 181 ? 3.768 33.969 14.812 1 94.12 181 SER A CA 1
ATOM 1447 C C . SER A 1 181 ? 5.094 34.625 15.203 1 94.12 181 SER A C 1
ATOM 1449 O O . SER A 1 181 ? 5.172 35.844 15.375 1 94.12 181 SER A O 1
ATOM 1451 N N . ARG A 1 182 ? 6.125 33.812 15.25 1 91.19 182 ARG A N 1
ATOM 1452 C CA . ARG A 1 182 ? 7.426 34.312 15.68 1 91.19 182 ARG A CA 1
ATOM 1453 C C . ARG A 1 182 ? 8.344 34.531 14.484 1 91.19 182 ARG A C 1
ATOM 1455 O O . ARG A 1 182 ? 9.453 35.062 14.641 1 91.19 182 ARG A O 1
ATOM 1462 N N . ILE A 1 183 ? 7.941 34.156 13.359 1 89.81 183 ILE A N 1
ATOM 1463 C CA . ILE A 1 183 ? 8.758 34.344 12.164 1 89.81 183 ILE A CA 1
ATOM 1464 C C . ILE A 1 183 ? 8.805 35.844 11.812 1 89.81 183 ILE A C 1
ATOM 1466 O O . ILE A 1 183 ? 7.762 36.469 11.68 1 89.81 183 ILE A O 1
ATOM 1470 N N . PRO A 1 184 ? 9.992 36.344 11.641 1 89.56 184 PRO A N 1
ATOM 1471 C CA . PRO A 1 184 ? 10.078 37.75 11.273 1 89.56 184 PRO A CA 1
ATOM 1472 C C . PRO A 1 184 ? 9.531 38.031 9.875 1 89.56 184 PRO A C 1
ATOM 1474 O O . PRO A 1 184 ? 9.82 37.281 8.938 1 89.56 184 PRO A O 1
ATOM 1477 N N . ILE A 1 185 ? 8.711 39.031 9.789 1 88.56 185 ILE A N 1
ATOM 1478 C CA . ILE A 1 185 ? 8.148 39.5 8.523 1 88.56 185 ILE A CA 1
ATOM 1479 C C . ILE A 1 185 ? 8.883 40.781 8.086 1 88.56 185 ILE A C 1
ATOM 1481 O O . ILE A 1 185 ? 8.797 41.812 8.742 1 88.56 185 ILE A O 1
ATOM 1485 N N . ASP A 1 186 ? 9.508 40.594 6.961 1 85.88 186 ASP A N 1
ATOM 1486 C CA . ASP A 1 186 ? 10.312 41.688 6.469 1 85.88 186 ASP A CA 1
ATOM 1487 C C . ASP A 1 186 ? 11.273 42.188 7.543 1 85.88 186 ASP A C 1
ATOM 1489 O O . ASP A 1 186 ? 11.336 43.406 7.824 1 85.88 186 ASP A O 1
ATOM 1493 N N . GLY A 1 187 ? 11.797 41.281 8.234 1 82.62 187 GLY A N 1
ATOM 1494 C CA . GLY A 1 187 ? 12.883 41.562 9.164 1 82.62 187 GLY A CA 1
ATOM 1495 C C . GLY A 1 187 ? 12.406 41.844 10.57 1 82.62 187 GLY A C 1
ATOM 1496 O O . GLY A 1 187 ? 13.211 42.094 11.469 1 82.62 187 GLY A O 1
ATOM 1497 N N . SER A 1 188 ? 11.141 41.906 10.852 1 87.56 188 SER A N 1
ATOM 1498 C CA . SER A 1 188 ? 10.625 42.281 12.172 1 87.56 188 SER A CA 1
ATOM 1499 C C . SER A 1 188 ? 9.391 41.438 12.523 1 87.56 188 SER A C 1
ATOM 1501 O O . SER A 1 188 ? 8.625 41.062 11.641 1 87.56 188 SER A O 1
ATOM 1503 N N . ASN A 1 189 ? 9.148 41.25 13.859 1 87.06 189 ASN A N 1
ATOM 1504 C CA . ASN A 1 189 ? 7.938 40.594 14.336 1 87.06 189 ASN A CA 1
ATOM 1505 C C . ASN A 1 189 ? 6.984 41.562 15 1 87.06 189 ASN A C 1
ATOM 1507 O O . ASN A 1 189 ? 5.965 41.188 15.57 1 87.06 189 ASN A O 1
ATOM 1511 N N . GLU A 1 190 ? 7.281 42.812 14.875 1 91.69 190 GLU A N 1
ATOM 1512 C CA . GLU A 1 190 ? 6.438 43.812 15.484 1 91.69 190 GLU A CA 1
ATOM 1513 C C . GLU A 1 190 ? 5.086 43.906 14.781 1 91.69 190 GLU A C 1
ATOM 1515 O O . GLU A 1 190 ? 5.008 43.812 13.555 1 91.69 190 GLU A O 1
ATOM 1520 N N . PRO A 1 191 ? 4.078 44.062 15.562 1 94.38 191 PRO A N 1
ATOM 1521 C CA . PRO A 1 191 ? 2.736 44.125 14.977 1 94.38 191 PRO A CA 1
ATOM 1522 C C . PRO A 1 191 ? 2.629 45.188 13.867 1 94.38 191 PRO A C 1
ATOM 1524 O O . PRO A 1 191 ? 1.933 44.969 12.875 1 94.38 191 PRO A O 1
ATOM 1527 N N . ALA A 1 192 ? 3.344 46.25 14.078 1 93.38 192 ALA A N 1
ATOM 1528 C CA . ALA A 1 192 ? 3.289 47.312 13.078 1 93.38 192 ALA A CA 1
ATOM 1529 C C . ALA A 1 192 ? 3.9 46.875 11.758 1 93.38 192 ALA A C 1
ATOM 1531 O O . ALA A 1 192 ? 3.4 47.219 10.68 1 93.38 192 ALA A O 1
ATOM 1532 N N . ALA A 1 193 ? 4.996 46.188 11.844 1 92 193 ALA A N 1
ATOM 1533 C CA . ALA A 1 193 ? 5.652 45.656 10.648 1 92 193 ALA A CA 1
ATOM 1534 C C . ALA A 1 193 ? 4.77 44.625 9.945 1 92 193 ALA A C 1
ATOM 1536 O O . ALA A 1 193 ? 4.691 44.594 8.711 1 92 193 ALA A O 1
ATOM 1537 N N . VAL A 1 194 ? 4.109 43.75 10.719 1 95.06 194 VAL A N 1
ATOM 1538 C CA . VAL A 1 194 ? 3.207 42.75 10.195 1 95.06 194 VAL A CA 1
ATOM 1539 C C . VAL A 1 194 ? 2.055 43.406 9.453 1 95.06 194 VAL A C 1
ATOM 1541 O O . VAL A 1 194 ? 1.736 43.031 8.32 1 95.06 194 VAL A O 1
ATOM 1544 N N . LYS A 1 195 ? 1.493 44.406 10.047 1 95.38 195 LYS A N 1
ATOM 1545 C CA . LYS A 1 195 ? 0.374 45.125 9.438 1 95.38 195 LYS A CA 1
ATOM 1546 C C . LYS A 1 195 ? 0.805 45.812 8.156 1 95.38 195 LYS A C 1
ATOM 1548 O O . LYS A 1 195 ? 0.052 45.875 7.18 1 95.38 195 LYS A O 1
ATOM 1553 N N . ARG A 1 196 ? 1.982 46.438 8.227 1 95.12 196 ARG A N 1
ATOM 1554 C CA . ARG A 1 196 ? 2.494 47.094 7.039 1 95.12 196 ARG A CA 1
ATOM 1555 C C . ARG A 1 196 ? 2.643 46.125 5.871 1 95.12 196 ARG A C 1
ATOM 1557 O O . ARG A 1 196 ? 2.215 46.438 4.754 1 95.12 196 ARG A O 1
ATOM 1564 N N . PHE A 1 197 ? 3.25 45 6.176 1 94.94 197 PHE A N 1
ATOM 1565 C CA . PHE A 1 197 ? 3.414 44 5.145 1 94.94 197 PHE A CA 1
ATOM 1566 C C . PHE A 1 197 ? 2.061 43.562 4.594 1 94.94 197 PHE A C 1
ATOM 1568 O O . PHE A 1 197 ? 1.888 43.438 3.379 1 94.94 197 PHE A O 1
ATOM 1575 N N . LEU A 1 198 ? 1.091 43.312 5.453 1 97 198 LEU A N 1
ATOM 1576 C CA . LEU A 1 198 ? -0.226 42.812 5.039 1 97 198 LEU A CA 1
ATOM 1577 C C . LEU A 1 198 ? -0.93 43.875 4.176 1 97 198 LEU A C 1
ATOM 1579 O O . LEU A 1 198 ? -1.577 43.531 3.186 1 97 198 LEU A O 1
ATOM 1583 N N . ARG A 1 199 ? -0.794 45.125 4.543 1 96.31 199 ARG A N 1
ATOM 1584 C CA . ARG A 1 199 ? -1.415 46.188 3.762 1 96.31 199 ARG A CA 1
ATOM 1585 C C . ARG A 1 199 ? -0.808 46.281 2.365 1 96.31 199 ARG A C 1
ATOM 1587 O O . ARG A 1 199 ? -1.526 46.438 1.381 1 96.31 199 ARG A O 1
ATOM 1594 N N . ASP A 1 200 ? 0.521 46.188 2.357 1 96.31 200 ASP A N 1
ATOM 1595 C CA . ASP A 1 200 ? 1.192 46.188 1.062 1 96.31 200 ASP A CA 1
ATOM 1596 C C . ASP A 1 200 ? 0.734 45 0.205 1 96.31 200 ASP A C 1
ATOM 1598 O O . ASP A 1 200 ? 0.509 45.156 -0.998 1 96.31 200 ASP A O 1
ATOM 1602 N N . TYR A 1 201 ? 0.63 43.844 0.833 1 96.81 201 TYR A N 1
ATOM 1603 C CA . TYR A 1 201 ? 0.222 42.625 0.114 1 96.81 201 TYR A CA 1
ATOM 1604 C C . TYR A 1 201 ? -1.21 42.75 -0.394 1 96.81 201 TYR A C 1
ATOM 1606 O O . TYR A 1 201 ? -1.51 42.375 -1.526 1 96.81 201 TYR A O 1
ATOM 1614 N N . ILE A 1 202 ? -2.102 43.312 0.431 1 97.56 202 ILE A N 1
ATOM 1615 C CA . ILE A 1 202 ? -3.486 43.531 0.042 1 97.56 202 ILE A CA 1
ATOM 1616 C C . ILE A 1 202 ? -3.529 44.469 -1.17 1 97.56 202 ILE A C 1
ATOM 1618 O O . ILE A 1 202 ? -4.316 44.25 -2.096 1 97.56 202 ILE A O 1
ATOM 1622 N N . GLY A 1 203 ? -2.689 45.5 -1.078 1 97.31 203 GLY A N 1
ATOM 1623 C CA . GLY A 1 203 ? -2.58 46.375 -2.234 1 97.31 203 GLY A CA 1
ATOM 1624 C C . GLY A 1 203 ? -2.211 45.625 -3.508 1 97.31 203 GLY A C 1
ATOM 1625 O O . GLY A 1 203 ? -2.773 45.906 -4.57 1 97.31 203 GLY A O 1
ATOM 1626 N N . SER A 1 204 ? -1.267 44.75 -3.391 1 96.75 204 SER A N 1
ATOM 1627 C CA . SER A 1 204 ? -0.832 43.969 -4.539 1 96.75 204 SER A CA 1
ATOM 1628 C C . SER A 1 204 ? -1.942 43.062 -5.027 1 96.75 204 SER A C 1
ATOM 1630 O O . SER A 1 204 ? -2.078 42.812 -6.23 1 96.75 204 SER A O 1
ATOM 1632 N N . VAL A 1 205 ? -2.721 42.406 -4.117 1 96.06 205 VAL A N 1
ATOM 1633 C CA . VAL A 1 205 ? -3.85 41.562 -4.473 1 96.06 205 VAL A CA 1
ATOM 1634 C C . VAL A 1 205 ? -4.867 42.344 -5.289 1 96.06 205 VAL A C 1
ATOM 1636 O O . VAL A 1 205 ? -5.348 41.875 -6.32 1 96.06 205 VAL A O 1
ATOM 1639 N N . ARG A 1 206 ? -5.113 43.562 -4.859 1 96.88 206 ARG A N 1
ATOM 1640 C CA . ARG A 1 206 ? -6.055 44.438 -5.559 1 96.88 206 ARG A CA 1
ATOM 1641 C C . ARG A 1 206 ? -5.531 44.812 -6.941 1 96.88 206 ARG A C 1
ATOM 1643 O O . ARG A 1 206 ? -6.289 44.844 -7.91 1 96.88 206 ARG A O 1
ATOM 1650 N N . ALA A 1 207 ? -4.273 45.156 -6.973 1 96.88 207 ALA A N 1
ATOM 1651 C CA . ALA A 1 207 ? -3.66 45.531 -8.25 1 96.88 207 ALA A CA 1
ATOM 1652 C C . ALA A 1 207 ? -3.752 44.375 -9.242 1 96.88 207 ALA A C 1
ATOM 1654 O O . ALA A 1 207 ? -3.963 44.594 -10.438 1 96.88 207 ALA A O 1
ATOM 1655 N N . GLU A 1 208 ? -3.557 43.188 -8.742 1 94.44 208 GLU A N 1
ATOM 1656 C CA . GLU A 1 208 ? -3.637 42 -9.594 1 94.44 208 GLU A CA 1
ATOM 1657 C C . GLU A 1 208 ? -5.055 41.781 -10.117 1 94.44 208 GLU A C 1
ATOM 1659 O O . GLU A 1 208 ? -5.242 41.406 -11.281 1 94.44 208 GLU A O 1
ATOM 1664 N N . SER A 1 209 ? -6.047 41.969 -9.273 1 94.44 209 SER A N 1
ATOM 1665 C CA . SER A 1 209 ? -7.441 41.875 -9.688 1 94.44 209 SER A CA 1
ATOM 1666 C C . SER A 1 209 ? -7.75 42.875 -10.789 1 94.44 209 SER A C 1
ATOM 1668 O O . SER A 1 209 ? -8.422 42.562 -11.773 1 94.44 209 SER A O 1
ATOM 1670 N N . GLN A 1 210 ? -7.223 44.062 -10.641 1 95.81 210 GLN A N 1
ATOM 1671 C CA . GLN A 1 210 ? -7.434 45.094 -11.641 1 95.81 210 GLN A CA 1
ATOM 1672 C C . GLN A 1 210 ? -6.762 44.75 -12.961 1 95.81 210 GLN A C 1
ATOM 1674 O O . GLN A 1 210 ? -7.332 44.969 -14.031 1 95.81 210 GLN A O 1
ATOM 1679 N N . ARG A 1 211 ? -5.59 44.281 -12.844 1 94.38 211 ARG A N 1
ATOM 1680 C CA . ARG A 1 211 ? -4.871 43.875 -14.047 1 94.38 211 ARG A CA 1
ATOM 1681 C C . ARG A 1 211 ? -5.641 42.781 -14.789 1 94.38 211 ARG A C 1
ATOM 1683 O O . ARG A 1 211 ? -5.75 42.812 -16.016 1 94.38 211 ARG A O 1
ATOM 1690 N N . ARG A 1 212 ? -6.152 41.781 -14.062 1 92.25 212 ARG A N 1
ATOM 1691 C CA . ARG A 1 212 ? -6.91 40.688 -14.664 1 92.25 212 ARG A CA 1
ATOM 1692 C C . ARG A 1 212 ? -8.188 41.188 -15.328 1 92.25 212 ARG A C 1
ATOM 1694 O O . ARG A 1 212 ? -8.57 40.719 -16.391 1 92.25 212 ARG A O 1
ATOM 1701 N N . LEU A 1 213 ? -8.797 42.156 -14.664 1 93 213 LEU A N 1
ATOM 1702 C CA . LEU A 1 213 ? -10 42.781 -15.227 1 93 213 LEU A CA 1
ATOM 1703 C C . LEU A 1 213 ? -9.672 43.5 -16.516 1 93 213 LEU A C 1
ATOM 1705 O O . LEU A 1 213 ? -10.414 43.406 -17.5 1 93 213 LEU A O 1
ATOM 1709 N N . GLN A 1 214 ? -8.602 44.281 -16.5 1 95.69 214 GLN A N 1
ATOM 1710 C CA . GLN A 1 214 ? -8.18 45 -17.688 1 95.69 214 GLN A CA 1
ATOM 1711 C C . GLN A 1 214 ? -7.863 44.062 -18.844 1 95.69 214 GLN A C 1
ATOM 1713 O O . GLN A 1 214 ? -8.18 44.344 -20 1 95.69 214 GLN A O 1
ATOM 1718 N N . THR A 1 215 ? -7.246 43 -18.469 1 93.75 215 THR A N 1
ATOM 1719 C CA . THR A 1 215 ? -6.938 42 -19.469 1 93.75 215 THR A CA 1
ATOM 1720 C C . THR A 1 215 ? -8.219 41.438 -20.094 1 93.75 215 THR A C 1
ATOM 1722 O O . THR A 1 215 ? -8.273 41.219 -21.312 1 93.75 215 THR A O 1
ATOM 1725 N N . ALA A 1 216 ? -9.266 41.188 -19.266 1 90 216 ALA A N 1
ATOM 1726 C CA . ALA A 1 216 ? -10.562 40.75 -19.75 1 90 216 ALA A CA 1
ATOM 1727 C C . ALA A 1 216 ? -11.188 41.75 -20.703 1 90 216 ALA A C 1
ATOM 1729 O O . ALA A 1 216 ? -11.773 41.406 -21.719 1 90 216 ALA A O 1
ATOM 1730 N N . ILE A 1 217 ? -11.023 43.031 -20.375 1 93.94 217 ILE A N 1
ATOM 1731 C CA . ILE A 1 217 ? -11.547 44.125 -21.203 1 93.94 217 ILE A CA 1
ATOM 1732 C C . ILE A 1 217 ? -10.773 44.188 -22.516 1 93.94 217 ILE A C 1
ATOM 1734 O O . ILE A 1 217 ? -11.375 44.312 -23.594 1 93.94 217 ILE A O 1
ATOM 1738 N N . ASP A 1 218 ? -9.461 44.062 -22.438 1 94.38 218 ASP A N 1
ATOM 1739 C CA . ASP A 1 218 ? -8.609 44.125 -23.609 1 94.38 218 ASP A CA 1
ATOM 1740 C C . ASP A 1 218 ? -8.883 42.969 -24.562 1 94.38 218 ASP A C 1
ATOM 1742 O O . ASP A 1 218 ? -8.734 43.125 -25.781 1 94.38 218 ASP A O 1
ATOM 1746 N N . ARG A 1 219 ? -9.289 41.875 -23.984 1 94.5 219 ARG A N 1
ATOM 1747 C CA . ARG A 1 219 ? -9.586 40.688 -24.781 1 94.5 219 ARG A CA 1
ATOM 1748 C C . ARG A 1 219 ? -11.008 40.75 -25.328 1 94.5 219 ARG A C 1
ATOM 1750 O O . ARG A 1 219 ? -11.484 39.781 -25.922 1 94.5 219 ARG A O 1
ATOM 1757 N N . GLN A 1 220 ? -11.75 41.875 -24.969 1 93.44 220 GLN A N 1
ATOM 1758 C CA . GLN A 1 220 ? -13.07 42.188 -25.5 1 93.44 220 GLN A CA 1
ATOM 1759 C C . GLN A 1 220 ? -14.109 41.156 -25.062 1 93.44 220 GLN A C 1
ATOM 1761 O O . GLN A 1 220 ? -14.891 40.688 -25.875 1 93.44 220 GLN A O 1
ATOM 1766 N N . LEU A 1 221 ? -13.969 40.719 -23.844 1 91.25 221 LEU A N 1
ATOM 1767 C CA . LEU A 1 221 ? -15.047 39.906 -23.266 1 91.25 221 LEU A CA 1
ATOM 1768 C C . LEU A 1 221 ? -16.359 40.688 -23.266 1 91.25 221 LEU A C 1
ATOM 1770 O O . LEU A 1 221 ? -16.344 41.938 -23.266 1 91.25 221 LEU A O 1
ATOM 1774 N N . ALA A 1 222 ? -17.5 39.969 -23.281 1 94.88 222 ALA A N 1
ATOM 1775 C CA . ALA A 1 222 ? -18.797 40.625 -23.234 1 94.88 222 ALA A CA 1
ATOM 1776 C C . ALA A 1 222 ? -18.953 41.5 -22 1 94.88 222 ALA A C 1
ATOM 1778 O O . ALA A 1 222 ? -18.469 41.125 -20.922 1 94.88 222 ALA A O 1
ATOM 1779 N N . PRO A 1 223 ? -19.609 42.625 -22.188 1 93.38 223 PRO A N 1
ATOM 1780 C CA . PRO A 1 223 ? -19.75 43.562 -21.047 1 93.38 223 PRO A CA 1
ATOM 1781 C C . PRO A 1 223 ? -20.375 42.906 -19.828 1 93.38 223 PRO A C 1
ATOM 1783 O O . PRO A 1 223 ? -19.953 43.156 -18.703 1 93.38 223 PRO A O 1
ATOM 1786 N N . ALA A 1 224 ? -21.312 42.031 -20.047 1 94.69 224 ALA A N 1
ATOM 1787 C CA . ALA A 1 224 ? -21.953 41.344 -18.938 1 94.69 224 ALA A CA 1
ATOM 1788 C C . ALA A 1 224 ? -20.953 40.438 -18.203 1 94.69 224 ALA A C 1
ATOM 1790 O O . ALA A 1 224 ? -21.016 40.344 -16.969 1 94.69 224 ALA A O 1
ATOM 1791 N N . GLU A 1 225 ? -20.078 39.812 -18.969 1 93 225 GLU A N 1
ATOM 1792 C CA . GLU A 1 225 ? -19.062 38.969 -18.375 1 93 225 GLU A CA 1
ATOM 1793 C C . GLU A 1 225 ? -18.031 39.781 -17.609 1 93 225 GLU A C 1
ATOM 1795 O O . GLU A 1 225 ? -17.578 39.344 -16.531 1 93 225 GLU A O 1
ATOM 1800 N N . VAL A 1 226 ? -17.688 40.906 -18.219 1 94.38 226 VAL A N 1
ATOM 1801 C CA . VAL A 1 226 ? -16.719 41.781 -17.562 1 94.38 226 VAL A CA 1
ATOM 1802 C C . VAL A 1 226 ? -17.297 42.25 -16.234 1 94.38 226 VAL A C 1
ATOM 1804 O O . VAL A 1 226 ? -16.578 42.344 -15.227 1 94.38 226 VAL A O 1
ATOM 1807 N N . GLU A 1 227 ? -18.562 42.531 -16.219 1 95.44 227 GLU A N 1
ATOM 1808 C CA . GLU A 1 227 ? -19.203 43 -14.992 1 95.44 227 GLU A CA 1
ATOM 1809 C C . GLU A 1 227 ? -19.266 41.906 -13.938 1 95.44 227 GLU A C 1
ATOM 1811 O O . GLU A 1 227 ? -19.109 42.156 -12.742 1 95.44 227 GLU A O 1
ATOM 1816 N N . ARG A 1 228 ? -19.5 40.719 -14.406 1 94.62 228 ARG A N 1
ATOM 1817 C CA . ARG A 1 228 ? -19.5 39.594 -13.5 1 94.62 228 ARG A CA 1
ATOM 1818 C C . ARG A 1 228 ? -18.125 39.375 -12.891 1 94.62 228 ARG A C 1
ATOM 1820 O O . ARG A 1 228 ? -18 39.125 -11.695 1 94.62 228 ARG A O 1
ATOM 1827 N N . LEU A 1 229 ? -17.141 39.5 -13.75 1 94.12 229 LEU A N 1
ATOM 1828 C CA . LEU A 1 229 ? -15.766 39.344 -13.281 1 94.12 229 LEU A CA 1
ATOM 1829 C C . LEU A 1 229 ? -15.398 40.438 -12.297 1 94.12 229 LEU A C 1
ATOM 1831 O O . LEU A 1 229 ? -14.719 40.188 -11.297 1 94.12 229 LEU A O 1
ATOM 1835 N N . ARG A 1 230 ? -15.828 41.625 -12.617 1 95.31 230 ARG A N 1
ATOM 1836 C CA . ARG A 1 230 ? -15.57 42.75 -11.742 1 95.31 230 ARG A CA 1
ATOM 1837 C C . ARG A 1 230 ? -16.156 42.531 -10.352 1 95.31 230 ARG A C 1
ATOM 1839 O O . ARG A 1 230 ? -15.477 42.75 -9.344 1 95.31 230 ARG A O 1
ATOM 1846 N N . ALA A 1 231 ? -17.344 42.031 -10.336 1 95.94 231 ALA A N 1
ATOM 1847 C CA . ALA A 1 231 ? -18.016 41.781 -9.07 1 95.94 231 ALA A CA 1
ATOM 1848 C C . ALA A 1 231 ? -17.312 40.656 -8.289 1 95.94 231 ALA A C 1
ATOM 1850 O O . ALA A 1 231 ? -17.156 40.75 -7.07 1 95.94 231 ALA A O 1
ATOM 1851 N N . ARG A 1 232 ? -16.906 39.688 -8.977 1 94.19 232 ARG A N 1
ATOM 1852 C CA . ARG A 1 232 ? -16.219 38.562 -8.352 1 94.19 232 ARG A CA 1
ATOM 1853 C C . ARG A 1 232 ? -14.875 39 -7.77 1 94.19 232 ARG A C 1
ATOM 1855 O O . ARG A 1 232 ? -14.547 38.656 -6.629 1 94.19 232 ARG A O 1
ATOM 1862 N N . TYR A 1 233 ? -14.117 39.75 -8.578 1 94 233 TYR A N 1
ATOM 1863 C CA . TYR A 1 233 ? -12.812 40.188 -8.125 1 94 233 TYR A CA 1
ATOM 1864 C C . TYR A 1 233 ? -12.938 41.125 -6.934 1 94 233 TYR A C 1
ATOM 1866 O O . TYR A 1 233 ? -12.117 41.094 -6.016 1 94 233 TYR A O 1
ATOM 1874 N N . GLN A 1 234 ? -13.93 42 -6.953 1 95.56 234 GLN A N 1
ATOM 1875 C CA . GLN A 1 234 ? -14.164 42.875 -5.832 1 95.56 234 GLN A CA 1
ATOM 1876 C C . GLN A 1 234 ? -14.484 42.094 -4.559 1 95.56 234 GLN A C 1
ATOM 1878 O O . GLN A 1 234 ? -13.984 42.438 -3.48 1 95.56 234 GLN A O 1
ATOM 1883 N N . ALA A 1 235 ? -15.32 41.125 -4.715 1 95.75 235 ALA A N 1
ATOM 1884 C CA . ALA A 1 235 ? -15.656 40.281 -3.57 1 95.75 235 ALA A CA 1
ATOM 1885 C C . ALA A 1 235 ? -14.43 39.562 -3.047 1 95.75 235 ALA A C 1
ATOM 1887 O O . ALA A 1 235 ? -14.242 39.438 -1.833 1 95.75 235 ALA A O 1
ATOM 1888 N N . ASP A 1 236 ? -13.617 39.062 -3.896 1 93.81 236 ASP A N 1
ATOM 1889 C CA . ASP A 1 236 ? -12.383 38.344 -3.529 1 93.81 236 ASP A CA 1
ATOM 1890 C C . ASP A 1 236 ? -11.438 39.281 -2.777 1 93.81 236 ASP A C 1
ATOM 1892 O O . ASP A 1 236 ? -10.789 38.875 -1.81 1 93.81 236 ASP A O 1
ATOM 1896 N N . ASP A 1 237 ? -11.328 40.531 -3.305 1 96.44 237 ASP A N 1
ATOM 1897 C CA . ASP A 1 237 ? -10.453 41.5 -2.674 1 96.44 237 ASP A CA 1
ATOM 1898 C C . ASP A 1 237 ? -10.898 41.812 -1.243 1 96.44 237 ASP A C 1
ATOM 1900 O O . ASP A 1 237 ? -10.07 41.875 -0.333 1 96.44 237 ASP A O 1
ATOM 1904 N N . VAL A 1 238 ? -12.203 41.969 -1.066 1 96.75 238 VAL A N 1
ATOM 1905 C CA . VAL A 1 238 ? -12.75 42.25 0.257 1 96.75 238 VAL A CA 1
ATOM 1906 C C . VAL A 1 238 ? -12.516 41.031 1.172 1 96.75 238 VAL A C 1
ATOM 1908 O O . VAL A 1 238 ? -12.148 41.219 2.34 1 96.75 238 VAL A O 1
ATOM 1911 N N . GLY A 1 239 ? -12.766 39.875 0.616 1 95.88 239 GLY A N 1
ATOM 1912 C CA . GLY A 1 239 ? -12.516 38.688 1.374 1 95.88 239 GLY A CA 1
ATOM 1913 C C . GLY A 1 239 ? -11.07 38.531 1.799 1 95.88 239 GLY A C 1
ATOM 1914 O O . GLY A 1 239 ? -10.789 38.125 2.936 1 95.88 239 GLY A O 1
ATOM 1915 N N . ALA A 1 240 ? -10.141 38.781 0.894 1 96.44 240 ALA A N 1
ATOM 1916 C CA . ALA A 1 240 ? -8.711 38.688 1.179 1 96.44 240 ALA A CA 1
ATOM 1917 C C . ALA A 1 240 ? -8.32 39.656 2.305 1 96.44 240 ALA A C 1
ATOM 1919 O O . ALA A 1 240 ? -7.578 39.281 3.217 1 96.44 240 ALA A O 1
ATOM 1920 N N . GLU A 1 241 ? -8.82 40.906 2.205 1 97.44 241 GLU A N 1
ATOM 1921 C CA . GLU A 1 241 ? -8.523 41.906 3.209 1 97.44 241 GLU A CA 1
ATOM 1922 C C . GLU A 1 241 ? -9.055 41.5 4.578 1 97.44 241 GLU A C 1
ATOM 1924 O O . GLU A 1 241 ? -8.344 41.594 5.582 1 97.44 241 GLU A O 1
ATOM 1929 N N . THR A 1 242 ? -10.297 41.031 4.582 1 97.12 242 THR A N 1
ATOM 1930 C CA . THR A 1 242 ? -10.938 40.625 5.828 1 97.12 242 THR A CA 1
ATOM 1931 C C . THR A 1 242 ? -10.164 39.469 6.473 1 97.12 242 THR A C 1
ATOM 1933 O O . THR A 1 242 ? -9.953 39.469 7.688 1 97.12 242 THR A O 1
ATOM 1936 N N . PHE A 1 243 ? -9.727 38.5 5.711 1 96.94 243 PHE A N 1
ATOM 1937 C CA . PHE A 1 243 ? -8.984 37.344 6.191 1 96.94 243 PHE A CA 1
ATOM 1938 C C . PHE A 1 243 ? -7.609 37.781 6.699 1 96.94 243 PHE A C 1
ATOM 1940 O O . PHE A 1 243 ? -7.223 37.406 7.812 1 96.94 243 PHE A O 1
ATOM 1947 N N . LEU A 1 244 ? -6.844 38.594 5.938 1 97.44 244 LEU A N 1
ATOM 1948 C CA . LEU A 1 244 ? -5.457 38.906 6.254 1 97.44 244 LEU A CA 1
ATOM 1949 C C . LEU A 1 244 ? -5.383 39.844 7.465 1 97.44 244 LEU A C 1
ATOM 1951 O O . LEU A 1 244 ? -4.441 39.75 8.258 1 97.44 244 LEU A O 1
ATOM 1955 N N . LEU A 1 245 ? -6.387 40.688 7.633 1 96.62 245 LEU A N 1
ATOM 1956 C CA . LEU A 1 245 ? -6.383 41.594 8.766 1 96.62 245 LEU A CA 1
ATOM 1957 C C . LEU A 1 245 ? -7.105 41 9.961 1 96.62 245 LEU A C 1
ATOM 1959 O O . LEU A 1 245 ? -7.242 41.656 11 1 96.62 245 LEU A O 1
ATOM 1963 N N . ALA A 1 246 ? -7.602 39.75 9.867 1 96.44 246 ALA A N 1
ATOM 1964 C CA . ALA A 1 246 ? -8.242 38.969 10.938 1 96.44 246 ALA A CA 1
ATOM 1965 C C . ALA A 1 246 ? -9.484 39.688 11.453 1 96.44 246 ALA A C 1
ATOM 1967 O O . ALA A 1 246 ? -9.648 39.875 12.664 1 96.44 246 ALA A O 1
ATOM 1968 N N . GLU A 1 247 ? -10.336 40.094 10.555 1 94.12 247 GLU A N 1
ATOM 1969 C CA . GLU A 1 247 ? -11.508 40.875 10.93 1 94.12 247 GLU A CA 1
ATOM 1970 C C . GLU A 1 247 ? -12.797 40.094 10.703 1 94.12 247 GLU A C 1
ATOM 1972 O O . GLU A 1 247 ? -13.891 40.656 10.766 1 94.12 247 GLU A O 1
ATOM 1977 N N . GLU A 1 248 ? -12.672 38.812 10.469 1 90.5 248 GLU A N 1
ATOM 1978 C CA . GLU A 1 248 ? -13.836 38 10.172 1 90.5 248 GLU A CA 1
ATOM 1979 C C . GLU A 1 248 ? -14.656 37.719 11.43 1 90.5 248 GLU A C 1
ATOM 1981 O O . GLU A 1 248 ? -15.867 37.5 11.352 1 90.5 248 GLU A O 1
ATOM 1986 N N . ASP A 1 249 ? -13.953 37.719 12.633 1 89.44 249 ASP A N 1
ATOM 1987 C CA . ASP A 1 249 ? -14.633 37.469 13.898 1 89.44 249 ASP A CA 1
ATOM 1988 C C . ASP A 1 249 ? -14.734 38.75 14.719 1 89.44 249 ASP A C 1
ATOM 1990 O O . ASP A 1 249 ? -13.781 39.156 15.391 1 89.44 249 ASP A O 1
ATOM 1994 N N . PRO A 1 250 ? -15.875 39.281 14.773 1 88.75 250 PRO A N 1
ATOM 1995 C CA . PRO A 1 250 ? -16.016 40.562 15.477 1 88.75 250 PRO A CA 1
ATOM 1996 C C . PRO A 1 250 ? -15.836 40.406 16.984 1 88.75 250 PRO A C 1
ATOM 1998 O O . PRO A 1 250 ? -15.539 41.406 17.672 1 88.75 250 PRO A O 1
ATOM 2001 N N . GLN A 1 251 ? -15.992 39.25 17.5 1 91.81 251 GLN A N 1
ATOM 2002 C CA . GLN A 1 251 ? -15.93 39.031 18.953 1 91.81 251 GLN A CA 1
ATOM 2003 C C . GLN A 1 251 ? -14.5 38.75 19.406 1 91.81 251 GLN A C 1
ATOM 2005 O O . GLN A 1 251 ? -14.219 38.719 20.609 1 91.81 251 GLN A O 1
ATOM 2010 N N . ALA A 1 252 ? -13.602 38.594 18.469 1 92.19 252 ALA A N 1
ATOM 2011 C CA . ALA A 1 252 ? -12.219 38.281 18.844 1 92.19 252 ALA A CA 1
ATOM 2012 C C . ALA A 1 252 ? -11.539 39.469 19.5 1 92.19 252 ALA A C 1
ATOM 2014 O O . ALA A 1 252 ? -11.742 40.625 19.078 1 92.19 252 ALA A O 1
ATOM 2015 N N . ASP A 1 253 ? -10.805 39.281 20.547 1 94.44 253 ASP A N 1
ATOM 2016 C CA . ASP A 1 253 ? -10.086 40.344 21.203 1 94.44 253 ASP A CA 1
ATOM 2017 C C . ASP A 1 253 ? -8.867 40.781 20.406 1 94.44 253 ASP A C 1
ATOM 2019 O O . ASP A 1 253 ? -8.484 40.125 19.438 1 94.44 253 ASP A O 1
ATOM 2023 N N . ALA A 1 254 ? -8.266 41.844 20.797 1 93.44 254 ALA A N 1
ATOM 2024 C CA . ALA A 1 254 ? -7.188 42.469 20.047 1 93.44 254 ALA A CA 1
ATOM 2025 C C . ALA A 1 254 ? -5.965 41.562 19.969 1 93.44 254 ALA A C 1
ATOM 2027 O O . ALA A 1 254 ? -5.301 41.5 18.922 1 93.44 254 ALA A O 1
ATOM 2028 N N . MET A 1 255 ? -5.723 40.906 21.016 1 93.81 255 MET A N 1
ATOM 2029 C CA . MET A 1 255 ? -4.547 40.062 21.078 1 93.81 255 MET A CA 1
ATOM 2030 C C . MET A 1 255 ? -4.699 38.844 20.156 1 93.81 255 MET A C 1
ATOM 2032 O O . MET A 1 255 ? -3.75 38.469 19.453 1 93.81 255 MET A O 1
ATOM 2036 N N . THR A 1 256 ? -5.875 38.281 20.156 1 94.25 256 THR A N 1
ATOM 2037 C CA . THR A 1 256 ? -6.164 37.156 19.281 1 94.25 256 THR A CA 1
ATOM 2038 C C . THR A 1 256 ? -6.066 37.594 17.812 1 94.25 256 THR A C 1
ATOM 2040 O O . THR A 1 256 ? -5.504 36.844 17 1 94.25 256 THR A O 1
ATOM 2043 N N . ARG A 1 257 ? -6.527 38.719 17.469 1 95.44 257 ARG A N 1
ATOM 2044 C CA . ARG A 1 257 ? -6.473 39.219 16.109 1 95.44 257 ARG A CA 1
ATOM 2045 C C . ARG A 1 257 ? -5.031 39.469 15.664 1 95.44 257 ARG A C 1
ATOM 2047 O O . ARG A 1 257 ? -4.668 39.188 14.523 1 95.44 257 ARG A O 1
ATOM 2054 N N . GLU A 1 258 ? -4.309 40 16.594 1 95.5 258 GLU A N 1
ATOM 2055 C CA . GLU A 1 258 ? -2.908 40.281 16.297 1 95.5 258 GLU A CA 1
ATOM 2056 C C . GLU A 1 258 ? -2.146 39 16 1 95.5 258 GLU A C 1
ATOM 2058 O O . GLU A 1 258 ? -1.356 38.938 15.055 1 95.5 258 GLU A O 1
ATOM 2063 N N . LYS A 1 259 ? -2.416 38.031 16.828 1 94.69 259 LYS A N 1
ATOM 2064 C CA . LYS A 1 259 ? -1.763 36.75 16.625 1 94.69 259 LYS A CA 1
ATOM 2065 C C . LYS A 1 259 ? -2.174 36.125 15.289 1 94.69 259 LYS A C 1
ATOM 2067 O O . LYS A 1 259 ? -1.338 35.562 14.562 1 94.69 259 LYS A O 1
ATOM 2072 N N . ARG A 1 260 ? -3.418 36.219 14.977 1 96.44 260 ARG A N 1
ATOM 2073 C CA . ARG A 1 260 ? -3.92 35.688 13.719 1 96.44 260 ARG A CA 1
ATOM 2074 C C . ARG A 1 260 ? -3.268 36.375 12.531 1 96.44 260 ARG A C 1
ATOM 2076 O O . ARG A 1 260 ? -2.891 35.75 11.547 1 96.44 260 ARG A O 1
ATOM 2083 N N . ARG A 1 261 ? -3.119 37.719 12.633 1 96.94 261 ARG A N 1
ATOM 2084 C CA . ARG A 1 261 ? -2.473 38.469 11.57 1 96.94 261 ARG A CA 1
ATOM 2085 C C . ARG A 1 261 ? -1.026 38.031 11.375 1 96.94 261 ARG A C 1
ATOM 2087 O O . ARG A 1 261 ? -0.571 37.875 10.242 1 96.94 261 ARG A O 1
ATOM 2094 N N . ALA A 1 262 ? -0.401 37.812 12.516 1 96.81 262 ALA A N 1
ATOM 2095 C CA . ALA A 1 262 ? 1.004 37.406 12.453 1 96.81 262 ALA A CA 1
ATOM 2096 C C . ALA A 1 262 ? 1.163 36.062 11.773 1 96.81 262 ALA A C 1
ATOM 2098 O O . ALA A 1 262 ? 2.047 35.875 10.93 1 96.81 262 ALA A O 1
ATOM 2099 N N . VAL A 1 263 ? 0.316 35.125 12.125 1 97.44 263 VAL A N 1
ATOM 2100 C CA . VAL A 1 263 ? 0.365 33.781 11.578 1 97.44 263 VAL A CA 1
ATOM 2101 C C . VAL A 1 263 ? 0.089 33.812 10.078 1 97.44 263 VAL A C 1
ATOM 2103 O O . VAL A 1 263 ? 0.84 33.219 9.289 1 97.44 263 VAL A O 1
ATOM 2106 N N . ARG A 1 264 ? -0.915 34.531 9.664 1 97.69 264 ARG A N 1
ATOM 2107 C CA . ARG A 1 264 ? -1.303 34.594 8.258 1 97.69 264 ARG A CA 1
ATOM 2108 C C . ARG A 1 264 ? -0.258 35.344 7.438 1 97.69 264 ARG A C 1
ATOM 2110 O O . ARG A 1 264 ? 0.05 34.969 6.309 1 97.69 264 ARG A O 1
ATOM 2117 N N . ALA A 1 265 ? 0.304 36.375 8.039 1 97.06 265 ALA A N 1
ATOM 2118 C CA . ALA A 1 265 ? 1.39 37.125 7.391 1 97.06 265 ALA A CA 1
ATOM 2119 C C . ALA A 1 265 ? 2.602 36.219 7.168 1 97.06 265 ALA A C 1
ATOM 2121 O O . ALA A 1 265 ? 3.236 36.25 6.113 1 97.06 265 ALA A O 1
ATOM 2122 N N . ALA A 1 266 ? 2.871 35.438 8.18 1 96.31 266 ALA A N 1
ATOM 2123 C CA . ALA A 1 266 ? 4.012 34.531 8.078 1 96.31 266 ALA A CA 1
ATOM 2124 C C . ALA A 1 266 ? 3.805 33.5 6.965 1 96.31 266 ALA A C 1
ATOM 2126 O O . ALA A 1 266 ? 4.727 33.219 6.199 1 96.31 266 ALA A O 1
ATOM 2127 N N . MET A 1 267 ? 2.625 32.969 6.891 1 96.75 267 MET A N 1
ATOM 2128 C CA . MET A 1 267 ? 2.311 32 5.836 1 96.75 267 MET A CA 1
ATOM 2129 C C . MET A 1 267 ? 2.52 32.625 4.457 1 96.75 267 MET A C 1
ATOM 2131 O O . MET A 1 267 ? 3.162 32.031 3.592 1 96.75 267 MET A O 1
ATOM 2135 N N . LEU A 1 268 ? 2.025 33.844 4.305 1 95.5 268 LEU A N 1
ATOM 2136 C CA . LEU A 1 268 ? 2.143 34.562 3.033 1 95.5 268 LEU A CA 1
ATOM 2137 C C . LEU A 1 268 ? 3.6 34.875 2.727 1 95.5 268 LEU A C 1
ATOM 2139 O O . LEU A 1 268 ? 4.047 34.75 1.588 1 95.5 268 LEU A O 1
ATOM 2143 N N . PHE A 1 269 ? 4.227 35.312 3.736 1 94.81 269 PHE A N 1
ATOM 2144 C CA . PHE A 1 269 ? 5.613 35.719 3.566 1 94.81 269 PHE A CA 1
ATOM 2145 C C . PHE A 1 269 ? 6.488 34.562 3.15 1 94.81 269 PHE A C 1
ATOM 2147 O O . PHE A 1 269 ? 7.238 34.656 2.18 1 94.81 269 PHE A O 1
ATOM 2154 N N . VAL A 1 270 ? 6.344 33.469 3.854 1 94.06 270 VAL A N 1
ATOM 2155 C CA . VAL A 1 270 ? 7.145 32.281 3.596 1 94.06 270 VAL A CA 1
ATOM 2156 C C . VAL A 1 270 ? 6.871 31.766 2.184 1 94.06 270 VAL A C 1
ATOM 2158 O O . VAL A 1 270 ? 7.801 31.422 1.452 1 94.06 270 VAL A O 1
ATOM 2161 N N . GLU A 1 271 ? 5.68 31.797 1.755 1 93.31 271 GLU A N 1
ATOM 2162 C CA . GLU A 1 271 ? 5.297 31.266 0.453 1 93.31 271 GLU A CA 1
ATOM 2163 C C . GLU A 1 271 ? 5.66 32.219 -0.672 1 93.31 271 GLU A C 1
ATOM 2165 O O . GLU A 1 271 ? 6.027 31.797 -1.77 1 93.31 271 GLU A O 1
ATOM 2170 N N . SER A 1 272 ? 5.613 33.5 -0.428 1 93.06 272 SER A N 1
ATOM 2171 C CA . SER A 1 272 ? 5.816 34.5 -1.459 1 93.06 272 SER A CA 1
ATOM 2172 C C . SER A 1 272 ? 7.301 34.719 -1.743 1 93.06 272 SER A C 1
ATOM 2174 O O . SER A 1 272 ? 7.684 35.031 -2.867 1 93.06 272 SER A O 1
ATOM 2176 N N . TYR A 1 273 ? 8.109 34.5 -0.783 1 90.94 273 TYR A N 1
ATOM 2177 C CA . TYR A 1 273 ? 9.531 34.781 -0.939 1 90.94 273 TYR A CA 1
ATOM 2178 C C . TYR A 1 273 ? 10.352 33.5 -0.781 1 90.94 273 TYR A C 1
ATOM 2180 O O . TYR A 1 273 ? 11.383 33.5 -0.106 1 90.94 273 TYR A O 1
ATOM 2188 N N . ARG A 1 274 ? 9.898 32.438 -1.373 1 82 274 ARG A N 1
ATOM 2189 C CA . ARG A 1 274 ? 10.406 31.094 -1.228 1 82 274 ARG A CA 1
ATOM 2190 C C . ARG A 1 274 ? 11.844 30.984 -1.738 1 82 274 ARG A C 1
ATOM 2192 O O . ARG A 1 274 ? 12.547 30.031 -1.423 1 82 274 ARG A O 1
ATOM 2199 N N . GLU A 1 275 ? 12.328 31.984 -2.471 1 81.38 275 GLU A N 1
ATOM 2200 C CA . GLU A 1 275 ? 13.672 31.969 -3.039 1 81.38 275 GLU A CA 1
ATOM 2201 C C . GLU A 1 275 ? 14.719 32.344 -1.994 1 81.38 275 GLU A C 1
ATOM 2203 O O . GLU A 1 275 ? 15.914 32.125 -2.191 1 81.38 275 GLU A O 1
ATOM 2208 N N . LEU A 1 276 ? 14.266 32.938 -0.961 1 82.69 276 LEU A N 1
ATOM 2209 C CA . LEU A 1 276 ? 15.195 33.25 0.118 1 82.69 276 LEU A CA 1
ATOM 2210 C C . LEU A 1 276 ? 15.648 31.984 0.839 1 82.69 276 LEU A C 1
ATOM 2212 O O . LEU A 1 276 ? 14.82 31.188 1.273 1 82.69 276 LEU A O 1
ATOM 2216 N N . PRO A 1 277 ? 16.875 31.781 1.029 1 81.94 277 PRO A N 1
ATOM 2217 C CA . PRO A 1 277 ? 17.406 30.531 1.582 1 81.94 277 PRO A CA 1
ATOM 2218 C C . PRO A 1 277 ? 16.891 30.25 2.988 1 81.94 277 PRO A C 1
ATOM 2220 O O . PRO A 1 277 ? 16.656 29.078 3.336 1 81.94 277 PRO A O 1
ATOM 2223 N N . GLN A 1 278 ? 16.656 31.297 3.775 1 84.06 278 GLN A N 1
ATOM 2224 C CA . GLN A 1 278 ? 16.25 31.109 5.16 1 84.06 278 GLN A CA 1
ATOM 2225 C C . GLN A 1 278 ? 14.805 30.609 5.242 1 84.06 278 GLN A C 1
ATOM 2227 O O . GLN A 1 278 ? 14.383 30.094 6.277 1 84.06 278 GLN A O 1
ATOM 2232 N N . LEU A 1 279 ? 14.125 30.781 4.121 1 88.5 279 LEU A N 1
ATOM 2233 C CA . LEU A 1 279 ? 12.711 30.406 4.141 1 88.5 279 LEU A CA 1
ATOM 2234 C C . LEU A 1 279 ? 12.492 29.062 3.453 1 88.5 279 LEU A C 1
ATOM 2236 O O . LEU A 1 279 ? 11.359 28.594 3.338 1 88.5 279 LEU A O 1
ATOM 2240 N N . ALA A 1 280 ? 13.625 28.422 3.096 1 88.44 280 ALA A N 1
ATOM 2241 C CA . ALA A 1 280 ? 13.508 27.172 2.338 1 88.44 280 ALA A CA 1
ATOM 2242 C C . ALA A 1 280 ? 12.82 26.094 3.162 1 88.44 280 ALA A C 1
ATOM 2244 O O . ALA A 1 280 ? 11.844 25.484 2.713 1 88.44 280 ALA A O 1
ATOM 2245 N N . TRP A 1 281 ? 13.281 25.875 4.391 1 91.62 281 TRP A N 1
ATOM 2246 C CA . TRP A 1 281 ? 12.734 24.797 5.203 1 91.62 281 TRP A CA 1
ATOM 2247 C C . TRP A 1 281 ? 11.367 25.172 5.762 1 91.62 281 TRP A C 1
ATOM 2249 O O . TRP A 1 281 ? 10.461 24.328 5.805 1 91.62 281 TRP A O 1
ATOM 2259 N N . PRO A 1 282 ? 11.188 26.453 6.09 1 93.75 282 PRO A N 1
ATOM 2260 C CA . PRO A 1 282 ? 9.828 26.844 6.469 1 93.75 282 PRO A CA 1
ATOM 2261 C C . PRO A 1 282 ? 8.812 26.609 5.355 1 93.75 282 PRO A C 1
ATOM 2263 O O . PRO A 1 282 ? 7.699 26.141 5.621 1 93.75 282 PRO A O 1
ATOM 2266 N N . ARG A 1 283 ? 9.195 26.859 4.215 1 94.38 283 ARG A N 1
ATOM 2267 C CA . ARG A 1 283 ? 8.312 26.641 3.078 1 94.38 283 ARG A CA 1
ATOM 2268 C C . ARG A 1 283 ? 7.996 25.156 2.922 1 94.38 283 ARG A C 1
ATOM 2270 O O . ARG A 1 283 ? 6.84 24.766 2.729 1 94.38 283 ARG A O 1
ATOM 2277 N N . GLU A 1 284 ? 9.039 24.328 3.027 1 95.62 284 GLU A N 1
ATOM 2278 C CA . GLU A 1 284 ? 8.844 22.891 2.93 1 95.62 284 GLU A CA 1
ATOM 2279 C C . GLU A 1 284 ? 7.941 22.375 4.047 1 95.62 284 GLU A C 1
ATOM 2281 O O . GLU A 1 284 ? 7.156 21.438 3.846 1 95.62 284 GLU A O 1
ATOM 2286 N N . LEU A 1 285 ? 8.125 22.969 5.16 1 96.75 285 LEU A N 1
ATOM 2287 C CA . LEU A 1 285 ? 7.297 22.578 6.297 1 96.75 285 LEU A CA 1
ATOM 2288 C C . LEU A 1 285 ? 5.824 22.859 6.008 1 96.75 285 LEU A C 1
ATOM 2290 O O . LEU A 1 285 ? 4.977 21.984 6.191 1 96.75 285 LEU A O 1
ATOM 2294 N N . LEU A 1 286 ? 5.512 24.031 5.52 1 97.25 286 LEU A N 1
ATOM 2295 C CA . LEU A 1 286 ? 4.129 24.391 5.227 1 97.25 286 LEU A CA 1
ATOM 2296 C C . LEU A 1 286 ? 3.557 23.516 4.117 1 97.25 286 LEU A C 1
ATOM 2298 O O . LEU A 1 286 ? 2.414 23.062 4.211 1 97.25 286 LEU A O 1
ATOM 2302 N N . GLU A 1 287 ? 4.359 23.281 3.119 1 97.12 287 GLU A N 1
ATOM 2303 C CA . GLU A 1 287 ? 3.916 22.422 2.029 1 97.12 287 GLU A CA 1
ATOM 2304 C C . GLU A 1 287 ? 3.627 21.016 2.529 1 97.12 287 GLU A C 1
ATOM 2306 O O . GLU A 1 287 ? 2.654 20.375 2.107 1 97.12 287 GLU A O 1
ATOM 2311 N N . SER A 1 288 ? 4.492 20.516 3.4 1 98.12 288 SER A N 1
ATOM 2312 C CA . SER A 1 288 ? 4.316 19.172 3.943 1 98.12 288 SER A CA 1
ATOM 2313 C C . SER A 1 288 ? 3.045 19.062 4.781 1 98.12 288 SER A C 1
ATOM 2315 O O . SER A 1 288 ? 2.369 18.031 4.773 1 98.12 288 SER A O 1
ATOM 2317 N N . ILE A 1 289 ? 2.729 20.109 5.445 1 98.12 289 ILE A N 1
ATOM 2318 C CA . ILE A 1 289 ? 1.511 20.141 6.25 1 98.12 289 ILE A CA 1
ATOM 2319 C C . ILE A 1 289 ? 0.288 20.062 5.34 1 98.12 289 ILE A C 1
ATOM 2321 O O . ILE A 1 289 ? -0.643 19.297 5.609 1 98.12 289 ILE A O 1
ATOM 2325 N N . LEU A 1 290 ? 0.294 20.781 4.32 1 97.19 290 LEU A N 1
ATOM 2326 C CA . LEU A 1 290 ? -0.807 20.75 3.361 1 97.19 290 LEU A CA 1
ATOM 2327 C C . LEU A 1 290 ? -0.932 19.375 2.713 1 97.19 290 LEU A C 1
ATOM 2329 O O . LEU A 1 290 ? -2.037 18.844 2.582 1 97.19 290 LEU A O 1
ATOM 2333 N N . GLU A 1 291 ? 0.205 18.891 2.324 1 97.69 291 GLU A N 1
ATOM 2334 C CA . GLU A 1 291 ? 0.206 17.578 1.689 1 97.69 291 GLU A CA 1
ATOM 2335 C C . GLU A 1 291 ? -0.305 16.5 2.643 1 97.69 291 GLU A C 1
ATOM 2337 O O . GLU A 1 291 ? -1.001 15.57 2.227 1 97.69 291 GLU A O 1
ATOM 2342 N N . LEU A 1 292 ? 0.074 16.609 3.867 1 97.94 292 LEU A N 1
ATOM 2343 C CA . LEU A 1 292 ? -0.392 15.664 4.883 1 97.94 292 LEU A CA 1
ATOM 2344 C C . LEU A 1 292 ? -1.911 15.711 5.008 1 97.94 292 LEU A C 1
ATOM 2346 O O . LEU A 1 292 ? -2.574 14.672 4.988 1 97.94 292 LEU A O 1
ATOM 2350 N N . GLU A 1 293 ? -2.451 16.891 5.184 1 96.94 293 GLU A N 1
ATOM 2351 C CA . GLU A 1 293 ? -3.902 17 5.297 1 96.94 293 GLU A CA 1
ATOM 2352 C C . GLU A 1 293 ? -4.594 16.516 4.023 1 96.94 293 GLU A C 1
ATOM 2354 O O . GLU A 1 293 ? -5.629 15.852 4.09 1 96.94 293 GLU A O 1
ATOM 2359 N N . GLN A 1 294 ? -4.02 16.875 2.861 1 96.12 294 GLN A N 1
ATOM 2360 C CA . GLN A 1 294 ? -4.555 16.375 1.601 1 96.12 294 GLN A CA 1
ATOM 2361 C C . GLN A 1 294 ? -4.625 14.852 1.6 1 96.12 294 GLN A C 1
ATOM 2363 O O . GLN A 1 294 ? -5.629 14.266 1.188 1 96.12 294 GLN A O 1
ATOM 2368 N N . SER A 1 295 ? -3.549 14.203 2.035 1 96.56 295 SER A N 1
ATOM 2369 C CA . SER A 1 295 ? -3.494 12.742 2.078 1 96.56 295 SER A CA 1
ATOM 2370 C C . SER A 1 295 ? -4.562 12.18 3.004 1 96.56 295 SER A C 1
ATOM 2372 O O . SER A 1 295 ? -5.172 11.148 2.701 1 96.56 295 SER A O 1
ATOM 2374 N N . MET A 1 296 ? -4.781 12.82 4.102 1 95.94 296 MET A N 1
ATOM 2375 C CA . MET A 1 296 ? -5.805 12.375 5.047 1 95.94 296 MET A CA 1
ATOM 2376 C C . MET A 1 296 ? -7.199 12.539 4.453 1 95.94 296 MET A C 1
ATOM 2378 O O . MET A 1 296 ? -8.062 11.672 4.637 1 95.94 296 MET A O 1
ATOM 2382 N N . LEU A 1 297 ? -7.434 13.656 3.76 1 94.62 297 LEU A N 1
ATOM 2383 C CA . LEU A 1 297 ? -8.719 13.891 3.109 1 94.62 297 LEU A CA 1
ATOM 2384 C C . LEU A 1 297 ? -8.992 12.828 2.049 1 94.62 297 LEU A C 1
ATOM 2386 O O . LEU A 1 297 ? -10.102 12.312 1.952 1 94.62 297 LEU A O 1
ATOM 2390 N N . ILE A 1 298 ? -7.988 12.516 1.323 1 95.12 298 ILE A N 1
ATOM 2391 C CA . ILE A 1 298 ? -8.117 11.484 0.305 1 95.12 298 ILE A CA 1
ATOM 2392 C C . ILE A 1 298 ? -8.445 10.148 0.967 1 95.12 298 ILE A C 1
ATOM 2394 O O . ILE A 1 298 ? -9.281 9.383 0.47 1 95.12 298 ILE A O 1
ATOM 2398 N N . TRP A 1 299 ? -7.789 9.836 2.047 1 95.94 299 TRP A N 1
ATOM 2399 C CA . TRP A 1 299 ? -8.062 8.609 2.789 1 95.94 299 TRP A CA 1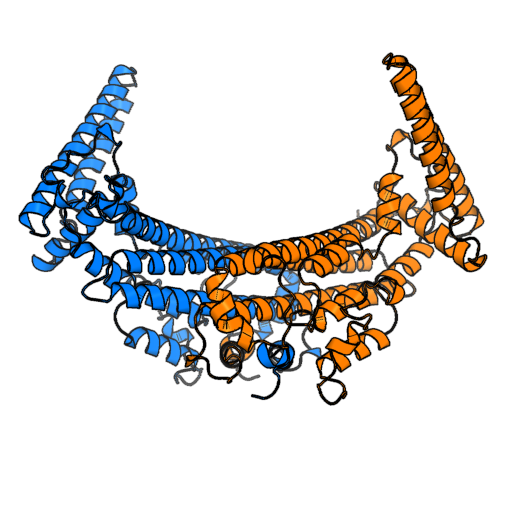
ATOM 2400 C C . TRP A 1 299 ? -9.531 8.531 3.188 1 95.94 299 TRP A C 1
ATOM 2402 O O . TRP A 1 299 ? -10.18 7.504 2.998 1 95.94 299 TRP A O 1
ATOM 2412 N N . ARG A 1 300 ? -10.086 9.625 3.736 1 95.25 300 ARG A N 1
ATOM 2413 C CA . ARG A 1 300 ? -11.477 9.664 4.164 1 95.25 300 ARG A CA 1
ATOM 2414 C C . ARG A 1 300 ? 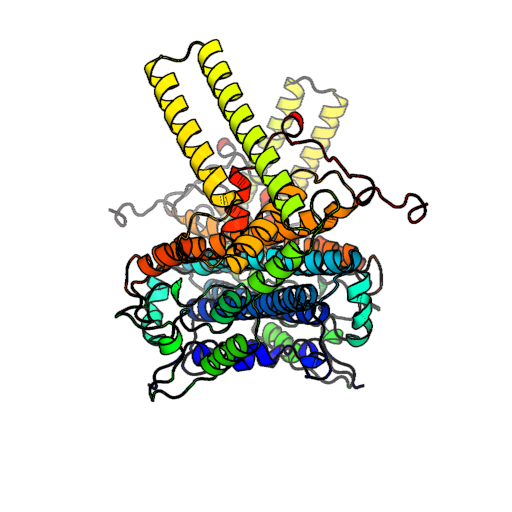-12.422 9.461 2.982 1 95.25 300 ARG A C 1
ATOM 2416 O O . ARG A 1 300 ? -13.414 8.742 3.09 1 95.25 300 ARG A O 1
ATOM 2423 N N . GLN A 1 301 ? -12.102 10.109 1.9 1 94.06 301 GLN A N 1
ATOM 2424 C CA . GLN A 1 301 ? -12.938 9.992 0.71 1 94.06 301 GLN A CA 1
ATOM 2425 C C . GLN A 1 301 ? -12.906 8.57 0.156 1 94.06 301 GLN A C 1
ATOM 2427 O O . GLN A 1 301 ? -13.945 8.016 -0.213 1 94.06 301 GLN A O 1
ATOM 2432 N N . ARG A 1 302 ? -11.734 8.008 0.071 1 94.88 302 ARG A N 1
ATOM 2433 C CA . ARG A 1 302 ? -11.594 6.637 -0.413 1 94.88 302 ARG A CA 1
ATOM 2434 C C . ARG A 1 302 ? -12.32 5.656 0.502 1 94.88 302 ARG A C 1
ATOM 2436 O O . ARG A 1 302 ? -12.938 4.699 0.03 1 94.88 302 ARG A O 1
ATOM 2443 N N . HIS A 1 303 ? -12.203 5.883 1.788 1 94.44 303 HIS A N 1
ATOM 2444 C CA . HIS A 1 303 ? -12.922 5.062 2.756 1 94.44 303 HIS A CA 1
ATOM 2445 C C . HIS A 1 303 ? -14.422 5.105 2.502 1 94.44 303 HIS A C 1
ATOM 2447 O O . HIS A 1 303 ? -15.078 4.062 2.455 1 94.44 303 HIS A O 1
ATOM 2453 N N . ALA A 1 304 ? -14.961 6.293 2.297 1 92.94 304 ALA A N 1
ATOM 2454 C CA . ALA A 1 304 ? -16.391 6.465 2.057 1 92.94 304 ALA A CA 1
ATOM 2455 C C . ALA A 1 304 ? -16.828 5.73 0.792 1 92.94 304 ALA A C 1
ATOM 2457 O O . ALA A 1 304 ? -17.859 5.043 0.785 1 92.94 304 ALA A O 1
ATOM 2458 N N . ARG A 1 305 ? -16.031 5.848 -0.242 1 93.81 305 ARG A N 1
ATOM 2459 C CA . ARG A 1 305 ? -16.391 5.219 -1.509 1 93.81 305 ARG A CA 1
ATOM 2460 C C . ARG A 1 305 ? -16.312 3.701 -1.41 1 93.81 305 ARG A C 1
ATOM 2462 O O . ARG A 1 305 ? -17.141 2.988 -1.973 1 93.81 305 ARG A O 1
ATOM 2469 N N . MET A 1 306 ? -15.32 3.203 -0.742 1 93.44 306 MET A N 1
ATOM 2470 C CA . MET A 1 306 ? -15.203 1.763 -0.538 1 93.44 306 MET A CA 1
ATOM 2471 C C . MET A 1 306 ? -16.391 1.221 0.237 1 93.44 306 MET A C 1
ATOM 2473 O O . MET A 1 306 ? -16.984 0.206 -0.147 1 93.44 306 MET A O 1
ATOM 2477 N N . VAL A 1 307 ? -16.781 1.891 1.336 1 91.44 307 VAL A N 1
ATOM 2478 C CA . VAL A 1 307 ? -17.922 1.475 2.139 1 91.44 307 VAL A CA 1
ATOM 2479 C C . VAL A 1 307 ? -19.188 1.502 1.286 1 91.44 307 VAL A C 1
ATOM 2481 O O . VAL A 1 307 ? -20 0.57 1.331 1 91.44 307 VAL A O 1
ATOM 2484 N N . GLU A 1 308 ? -19.375 2.547 0.46 1 91.81 308 GLU A N 1
ATOM 2485 C CA . GLU A 1 308 ? -20.531 2.664 -0.429 1 91.81 308 GLU A CA 1
ATOM 2486 C C . GLU A 1 308 ? -20.594 1.493 -1.407 1 91.81 308 GLU A C 1
ATOM 2488 O O . GLU A 1 308 ? -21.672 0.944 -1.656 1 91.81 308 GLU A O 1
ATOM 2493 N N . ARG A 1 309 ? -19.484 1.124 -1.923 1 91.12 309 ARG A N 1
ATOM 2494 C CA . ARG A 1 309 ? -19.406 0.023 -2.879 1 91.12 309 ARG A CA 1
ATOM 2495 C C . ARG A 1 309 ? -19.812 -1.297 -2.225 1 91.12 309 ARG A C 1
ATOM 2497 O O . ARG A 1 309 ? -20.406 -2.162 -2.869 1 91.12 309 ARG A O 1
ATOM 2504 N N . ILE A 1 310 ? -19.5 -1.462 -0.962 1 89.12 310 ILE A N 1
ATOM 2505 C CA . ILE A 1 310 ? -19.641 -2.762 -0.313 1 89.12 310 ILE A CA 1
ATOM 2506 C C . ILE A 1 310 ? -21 -2.865 0.352 1 89.12 310 ILE A C 1
ATOM 2508 O O . ILE A 1 310 ? -21.672 -3.902 0.268 1 89.12 310 ILE A O 1
ATOM 2512 N N . ILE A 1 311 ? -21.453 -1.774 0.978 1 86.94 311 ILE A N 1
ATOM 2513 C CA . ILE A 1 311 ? -22.672 -1.954 1.752 1 86.94 311 ILE A CA 1
ATOM 2514 C C . ILE A 1 311 ? -23.75 -0.985 1.257 1 86.94 311 ILE A C 1
ATOM 2516 O O . ILE A 1 311 ? -24.844 -0.933 1.81 1 86.94 311 ILE A O 1
ATOM 2520 N N . GLY A 1 312 ? -23.422 -0.206 0.236 1 87.94 312 GLY A N 1
ATOM 2521 C CA . GLY A 1 312 ? -24.359 0.792 -0.238 1 87.94 312 GLY A CA 1
ATOM 2522 C C . GLY A 1 312 ? -24.625 1.893 0.773 1 87.94 312 GLY A C 1
ATOM 2523 O O . GLY A 1 312 ? -23.688 2.494 1.302 1 87.94 312 GLY A O 1
ATOM 2524 N N . ARG A 1 313 ? -25.859 2.139 1.134 1 83.19 313 ARG A N 1
ATOM 2525 C CA . ARG A 1 313 ? -26.188 3.219 2.061 1 83.19 313 ARG A CA 1
ATOM 2526 C C . ARG A 1 313 ? -26.781 2.672 3.352 1 83.19 313 ARG A C 1
ATOM 2528 O O . ARG A 1 313 ? -27.578 3.35 4.008 1 83.19 313 ARG A O 1
ATOM 2535 N N . ARG A 1 314 ? -26.406 1.397 3.625 1 81.12 314 ARG A N 1
ATOM 2536 C CA . ARG A 1 314 ? -26.828 0.791 4.883 1 81.12 314 ARG A CA 1
ATOM 2537 C C . ARG A 1 314 ? -26.219 1.515 6.074 1 81.12 314 ARG A C 1
ATOM 2539 O O . ARG A 1 314 ? -25.156 2.139 5.949 1 81.12 314 ARG A O 1
ATOM 2546 N N . VAL A 1 315 ? -26.922 1.393 7.211 1 78.62 315 VAL A N 1
ATOM 2547 C CA . VAL A 1 315 ? -26.406 1.938 8.461 1 78.62 315 VAL A CA 1
ATOM 2548 C C . VAL A 1 315 ? -25.125 1.202 8.859 1 78.62 315 VAL A C 1
ATOM 2550 O O . VAL A 1 315 ? -25.016 -0.01 8.664 1 78.62 315 VAL A O 1
ATOM 2553 N N . GLY A 1 316 ? -24.188 1.955 9.383 1 76.19 316 GLY A N 1
ATOM 2554 C CA . GLY A 1 316 ? -22.938 1.352 9.844 1 76.19 316 GLY A CA 1
ATOM 2555 C C . GLY A 1 316 ? -23.125 0.467 11.062 1 76.19 316 GLY A C 1
ATOM 2556 O O . GLY A 1 316 ? -24.062 0.658 11.836 1 76.19 316 GLY A O 1
ATOM 2557 N N . THR A 1 317 ? -22.234 -0.384 11.219 1 74.75 317 THR A N 1
ATOM 2558 C CA . THR A 1 317 ? -22.312 -1.304 12.352 1 74.75 317 THR A CA 1
ATOM 2559 C C . THR A 1 317 ? -22.188 -0.548 13.672 1 74.75 317 THR A C 1
ATOM 2561 O O . THR A 1 317 ? -22.656 -1.025 14.711 1 74.75 317 THR A O 1
ATOM 2564 N N . GLY A 1 318 ? -21.562 0.664 13.594 1 71.56 318 GLY A N 1
ATOM 2565 C CA . GLY A 1 318 ? -21.406 1.481 14.789 1 71.56 318 GLY A CA 1
ATOM 2566 C C . GLY A 1 318 ? -22.578 2.432 15.008 1 71.56 318 GLY A C 1
ATOM 2567 O O . GLY A 1 318 ? -22.531 3.264 15.922 1 71.56 318 GLY A O 1
ATOM 2568 N N . GLY A 1 319 ? -23.516 2.391 14.203 1 70.38 319 GLY A N 1
ATOM 2569 C CA . GLY A 1 319 ? -24.719 3.191 14.391 1 70.38 319 GLY A CA 1
ATOM 2570 C C . GLY A 1 319 ? -24.703 4.484 13.602 1 70.38 319 GLY A C 1
ATOM 2571 O O . GLY A 1 319 ? -25.656 5.258 13.648 1 70.38 319 GLY A O 1
ATOM 2572 N N . SER A 1 320 ? -23.688 4.684 12.891 1 71.94 320 SER A N 1
ATOM 2573 C CA . SER A 1 320 ? -23.641 5.895 12.078 1 71.94 320 SER A CA 1
ATOM 2574 C C . SER A 1 320 ? -24.516 5.77 10.844 1 71.94 320 SER A C 1
ATOM 2576 O O . SER A 1 320 ? -25.047 4.695 10.562 1 71.94 320 SER A O 1
ATOM 2578 N N . SER A 1 321 ? -24.75 6.875 10.219 1 75 321 SER A N 1
ATOM 2579 C CA . SER A 1 321 ? -25.531 6.859 8.984 1 75 321 SER A CA 1
ATOM 2580 C C . SER A 1 321 ? -24.719 6.293 7.824 1 75 321 SER A C 1
ATOM 2582 O O . SER A 1 321 ? -25.047 6.512 6.656 1 75 321 SER A O 1
ATOM 2584 N N . GLY A 1 322 ? -23.609 5.664 8.148 1 80.88 322 GLY A N 1
ATOM 2585 C CA . GLY A 1 322 ? -22.828 4.973 7.137 1 80.88 322 GLY A CA 1
ATOM 2586 C C . GLY A 1 322 ? -22.094 5.922 6.199 1 80.88 322 GLY A C 1
ATOM 2587 O O . GLY A 1 322 ? -21.344 6.785 6.645 1 80.88 322 GLY A O 1
ATOM 2588 N N . VAL A 1 323 ? -22.406 5.887 4.938 1 87.38 323 VAL A N 1
ATOM 2589 C CA . VAL A 1 323 ? -21.688 6.625 3.904 1 87.38 323 VAL A CA 1
ATOM 2590 C C . VAL A 1 323 ? -21.953 8.125 4.059 1 87.38 323 VAL A C 1
ATOM 2592 O O . VAL A 1 323 ? -21.078 8.945 3.82 1 87.38 323 VAL A O 1
ATOM 2595 N N . ASP A 1 324 ? -23.109 8.477 4.477 1 85.38 324 ASP A N 1
ATOM 2596 C CA . ASP A 1 324 ? -23.438 9.891 4.641 1 85.38 324 ASP A CA 1
ATOM 2597 C C . ASP A 1 324 ? -22.547 10.547 5.699 1 85.38 324 ASP A C 1
ATOM 2599 O O . ASP A 1 324 ? -22.062 11.656 5.5 1 85.38 324 ASP A O 1
ATOM 2603 N N . TYR A 1 325 ? -22.406 9.891 6.812 1 87 325 TYR A N 1
ATOM 2604 C CA . TYR A 1 325 ? -21.516 10.383 7.855 1 87 325 TYR A CA 1
ATOM 2605 C C . TYR A 1 325 ? -20.094 10.508 7.336 1 87 325 TYR A C 1
ATOM 2607 O O . TYR A 1 325 ? -19.422 11.523 7.57 1 87 325 TYR A O 1
ATOM 2615 N N . LEU A 1 326 ? -19.641 9.477 6.633 1 89.75 326 LEU A N 1
ATOM 2616 C CA . LEU A 1 326 ? -18.266 9.461 6.113 1 89.75 326 LEU A CA 1
ATOM 2617 C C . LEU A 1 326 ? -18.062 10.578 5.102 1 89.75 326 LEU A C 1
ATOM 2619 O O . LEU A 1 326 ? -17.016 11.234 5.094 1 89.75 326 LEU A O 1
ATOM 2623 N N . ASP A 1 327 ? -19.062 10.859 4.27 1 90.31 327 ASP A N 1
ATOM 2624 C CA . ASP A 1 327 ? -18.984 11.945 3.293 1 90.31 327 ASP A CA 1
ATOM 2625 C C . ASP A 1 327 ? -18.875 13.305 3.982 1 90.31 327 ASP A C 1
ATOM 2627 O O . ASP A 1 327 ? -18.094 14.156 3.566 1 90.31 327 ASP A O 1
ATOM 2631 N N . GLN A 1 328 ? -19.625 13.453 4.984 1 89.88 328 GLN A N 1
ATOM 2632 C CA . GLN A 1 328 ? -19.609 14.719 5.711 1 89.88 328 GLN A CA 1
ATOM 2633 C C . GLN A 1 328 ? -18.266 14.938 6.391 1 89.88 328 GLN A C 1
ATOM 2635 O O . GLN A 1 328 ? -17.719 16.047 6.355 1 89.88 328 GLN A O 1
ATOM 2640 N N . THR A 1 329 ? -17.75 13.891 7.012 1 89.88 329 THR A N 1
ATOM 2641 C CA . THR A 1 329 ? -16.469 14.031 7.676 1 89.88 329 THR A CA 1
ATOM 2642 C C . THR A 1 329 ? -15.359 14.297 6.66 1 89.88 329 THR A C 1
ATOM 2644 O O . THR A 1 329 ? -14.438 15.07 6.926 1 89.88 329 THR A O 1
ATOM 2647 N N . ALA A 1 330 ? -15.461 13.703 5.473 1 90.69 330 ALA A N 1
ATOM 2648 C CA . ALA A 1 330 ? -14.461 13.898 4.422 1 90.69 330 ALA A CA 1
ATOM 2649 C C . ALA A 1 330 ? -14.5 15.336 3.893 1 90.69 330 ALA A C 1
ATOM 2651 O O . ALA A 1 330 ? -13.469 15.883 3.506 1 90.69 330 ALA A O 1
ATOM 2652 N N . LEU A 1 331 ? -15.633 15.93 3.984 1 87.44 331 LEU A N 1
ATOM 2653 C CA . LEU A 1 331 ? -15.812 17.266 3.443 1 87.44 331 LEU A CA 1
ATOM 2654 C C . LEU A 1 331 ? -15.523 18.328 4.504 1 87.44 331 LEU A C 1
ATOM 2656 O O . LEU A 1 331 ? -14.906 19.359 4.215 1 87.44 331 LEU A O 1
ATOM 2660 N N . ARG A 1 332 ? -15.836 18.062 5.699 1 89.62 332 ARG A N 1
ATOM 2661 C CA . ARG A 1 332 ? -15.914 19.141 6.691 1 89.62 332 ARG A CA 1
ATOM 2662 C C . ARG A 1 332 ? -14.695 19.141 7.598 1 89.62 332 ARG A C 1
ATOM 2664 O O . ARG A 1 332 ? -14.344 20.172 8.18 1 89.62 332 ARG A O 1
ATOM 2671 N N . TYR A 1 333 ? -14.125 18 7.828 1 92.5 333 TYR A N 1
ATOM 2672 C CA . TYR A 1 333 ? -12.992 17.953 8.75 1 92.5 333 TYR A CA 1
ATOM 2673 C C . TYR A 1 333 ? -11.75 18.562 8.109 1 92.5 333 TYR A C 1
ATOM 2675 O O . TYR A 1 333 ? -11.031 17.891 7.367 1 92.5 333 TYR A O 1
ATOM 2683 N N . ARG A 1 334 ? -11.508 19.828 8.344 1 93.12 334 ARG A N 1
ATOM 2684 C CA . ARG A 1 334 ? -10.336 20.578 7.914 1 93.12 334 ARG A CA 1
ATOM 2685 C C . ARG A 1 334 ? -9.609 21.188 9.109 1 93.12 334 ARG A C 1
ATOM 2687 O O . ARG A 1 334 ? -10.234 21.781 9.992 1 93.12 334 ARG A O 1
ATOM 2694 N N . VAL A 1 335 ? -8.352 21 9.125 1 96.44 335 VAL A N 1
ATOM 2695 C CA . VAL A 1 335 ? -7.605 21.438 10.297 1 96.44 335 VAL A CA 1
ATOM 2696 C C . VAL A 1 335 ? -6.848 22.719 9.984 1 96.44 335 VAL A C 1
ATOM 2698 O O . VAL A 1 335 ? -7 23.719 10.688 1 96.44 335 VAL A O 1
ATOM 2701 N N . PHE A 1 336 ? -6.145 22.766 8.891 1 97.19 336 PHE A N 1
ATOM 2702 C CA . PHE A 1 336 ? -5.258 23.875 8.586 1 97.19 336 PHE A CA 1
ATOM 2703 C C . PHE A 1 336 ? -5.902 24.828 7.582 1 97.19 336 PHE A C 1
ATOM 2705 O O . PHE A 1 336 ? -5.297 25.156 6.562 1 97.19 336 PHE A O 1
ATOM 2712 N N . THR A 1 337 ? -7.051 25.391 7.902 1 95.25 337 THR A N 1
ATOM 2713 C CA . THR A 1 337 ? -7.887 26.188 7.004 1 95.25 337 THR A CA 1
ATOM 2714 C C . THR A 1 337 ? -7.176 27.469 6.586 1 95.25 337 THR A C 1
ATOM 2716 O O . THR A 1 337 ? -7.305 27.906 5.445 1 95.25 337 THR A O 1
ATOM 2719 N N . ASP A 1 338 ? -6.414 28.062 7.512 1 96.56 338 ASP A N 1
ATOM 2720 C CA . ASP A 1 338 ? -5.688 29.297 7.184 1 96.56 338 ASP A CA 1
ATOM 2721 C C . ASP A 1 338 ? -4.672 29.047 6.07 1 96.56 338 ASP A C 1
ATOM 2723 O O . ASP A 1 338 ? -4.543 29.844 5.148 1 96.56 338 ASP A O 1
ATOM 2727 N N . LEU A 1 339 ? -3.992 27.938 6.195 1 96.25 339 LEU A N 1
ATOM 2728 C CA . LEU A 1 339 ? -2.979 27.609 5.199 1 96.25 339 LEU A CA 1
ATOM 2729 C C . LEU A 1 339 ? -3.615 27.375 3.834 1 96.25 339 LEU A C 1
ATOM 2731 O O . LEU A 1 339 ? -3.068 27.781 2.809 1 96.25 339 LEU A O 1
ATOM 2735 N N . TRP A 1 340 ? -4.734 26.703 3.799 1 95 340 TRP A N 1
ATOM 2736 C CA . TRP A 1 340 ? -5.453 26.469 2.549 1 95 340 TRP A CA 1
ATOM 2737 C C . TRP A 1 340 ? -5.949 27.781 1.959 1 95 340 TRP A C 1
ATOM 2739 O O . TRP A 1 340 ? -5.883 28 0.745 1 95 340 TRP A O 1
ATOM 2749 N N . THR A 1 341 ? -6.426 28.688 2.779 1 95.25 341 THR A N 1
ATOM 2750 C CA . THR A 1 341 ? -6.93 29.984 2.328 1 95.25 341 THR A CA 1
ATOM 2751 C C . THR A 1 341 ? -5.805 30.828 1.724 1 95.25 341 THR A C 1
ATOM 2753 O O . THR A 1 341 ? -6 31.5 0.711 1 95.25 341 THR A O 1
ATOM 2756 N N . VAL A 1 342 ? -4.703 30.766 2.332 1 95.56 342 VAL A N 1
ATOM 2757 C CA . VAL A 1 342 ? -3.547 31.531 1.87 1 95.56 342 VAL A CA 1
ATOM 2758 C C . VAL A 1 342 ? -3.197 31.109 0.441 1 95.56 342 VAL A C 1
ATOM 2760 O O . VAL A 1 342 ? -2.732 31.938 -0.351 1 95.56 342 VAL A O 1
ATOM 2763 N N . ARG A 1 343 ? -3.49 29.859 0.045 1 92.81 343 ARG A N 1
ATOM 2764 C CA . ARG A 1 343 ? -3.209 29.391 -1.307 1 92.81 343 ARG A CA 1
ATOM 2765 C C . ARG A 1 343 ? -4 30.188 -2.342 1 92.81 343 ARG A C 1
ATOM 2767 O O . ARG A 1 343 ? -3.539 30.375 -3.467 1 92.81 343 ARG A O 1
ATOM 2774 N N . SER A 1 344 ? -5.109 30.672 -1.961 1 92.31 344 SER A N 1
ATOM 2775 C CA . SER A 1 344 ? -5.961 31.422 -2.869 1 92.31 344 SER A CA 1
ATOM 2776 C C . SER A 1 344 ? -5.48 32.875 -3 1 92.31 344 SER A C 1
ATOM 2778 O O . SER A 1 344 ? -5.934 33.594 -3.879 1 92.31 344 SER A O 1
ATOM 2780 N N . LEU A 1 345 ? -4.477 33.25 -2.156 1 94.81 345 LEU A N 1
ATOM 2781 C CA . LEU A 1 345 ? -4.066 34.656 -2.092 1 94.81 345 LEU A CA 1
ATOM 2782 C C . LEU A 1 345 ? -2.668 34.812 -2.672 1 94.81 345 LEU A C 1
ATOM 2784 O O . LEU A 1 345 ? -2.174 35.938 -2.766 1 94.81 345 LEU A O 1
ATOM 2788 N N . LEU A 1 346 ? -2.092 33.719 -3.025 1 93.75 346 LEU A N 1
ATOM 2789 C CA . LEU A 1 346 ? -0.728 33.812 -3.535 1 93.75 346 LEU A CA 1
ATOM 2790 C C . LEU A 1 346 ? -0.694 34.594 -4.859 1 93.75 346 LEU A C 1
ATOM 2792 O O . LEU A 1 346 ? -1.625 34.469 -5.66 1 93.75 346 LEU A O 1
ATOM 2796 N N . LEU A 1 347 ? 0.334 35.344 -5.066 1 93.31 347 LEU A N 1
ATOM 2797 C CA . LEU A 1 347 ? 0.526 36.156 -6.242 1 93.31 347 LEU A CA 1
ATOM 2798 C C . LEU A 1 347 ? 1.691 35.656 -7.086 1 93.31 347 LEU A C 1
ATOM 2800 O O . LEU A 1 347 ? 2.545 34.938 -6.594 1 93.31 347 LEU A O 1
ATOM 2804 N N . ARG A 1 348 ? 1.736 36.125 -8.422 1 90.25 348 ARG A N 1
ATOM 2805 C CA . ARG A 1 348 ? 2.908 35.906 -9.258 1 90.25 348 ARG A CA 1
ATOM 2806 C C . ARG A 1 348 ? 4.137 36.594 -8.688 1 90.25 348 ARG A C 1
ATOM 2808 O O . ARG A 1 348 ? 4.016 37.625 -8 1 90.25 348 ARG A O 1
ATOM 2815 N N . LYS A 1 349 ? 5.219 36.062 -8.945 1 89.62 349 LYS A N 1
ATOM 2816 C CA . LYS A 1 349 ? 6.473 36.594 -8.414 1 89.62 349 LYS A CA 1
ATOM 2817 C C . LYS A 1 349 ? 6.598 38.094 -8.688 1 89.62 349 LYS A C 1
ATOM 2819 O O . LYS A 1 349 ? 7.035 38.844 -7.824 1 89.62 349 LYS A O 1
ATOM 2824 N N . SER A 1 350 ? 6.215 38.531 -9.812 1 90.94 350 SER A N 1
ATOM 2825 C CA . SER A 1 350 ? 6.367 39.938 -10.234 1 90.94 350 SER A CA 1
ATOM 2826 C C . SER A 1 350 ? 5.398 40.844 -9.484 1 90.94 350 SER A C 1
ATOM 2828 O O . SER A 1 350 ? 5.57 42.062 -9.469 1 90.94 350 SER A O 1
ATOM 2830 N N . SER A 1 351 ? 4.414 40.25 -8.805 1 92.88 351 SER A N 1
ATOM 2831 C CA . SER A 1 351 ? 3.361 41.031 -8.195 1 92.88 351 SER A CA 1
ATOM 2832 C C . SER A 1 351 ? 3.518 41.094 -6.676 1 92.88 351 SER A C 1
ATOM 2834 O O . SER A 1 351 ? 2.777 41.812 -5.992 1 92.88 351 SER A O 1
ATOM 2836 N N . VAL A 1 352 ? 4.477 40.281 -6.168 1 93.06 352 VAL A N 1
ATOM 2837 C CA . VAL A 1 352 ? 4.688 40.281 -4.723 1 93.06 352 VAL A CA 1
ATOM 2838 C C . VAL A 1 352 ? 5.395 41.594 -4.305 1 93.06 352 VAL A C 1
ATOM 2840 O O . VAL A 1 352 ? 6.281 42.062 -5.008 1 93.06 352 VAL A O 1
ATOM 2843 N N . PRO A 1 353 ? 4.977 42.156 -3.191 1 92.06 353 PRO A N 1
ATOM 2844 C CA . PRO A 1 353 ? 5.664 43.344 -2.729 1 92.06 353 PRO A CA 1
ATOM 2845 C C . PRO A 1 353 ? 7.152 43.125 -2.473 1 92.06 353 PRO A C 1
ATOM 2847 O O . PRO A 1 353 ? 7.543 42.062 -2.01 1 92.06 353 PRO A O 1
ATOM 2850 N N . PRO A 1 354 ? 7.949 44.094 -2.754 1 87.88 354 PRO A N 1
ATOM 2851 C CA . PRO A 1 354 ? 9.375 43.938 -2.473 1 87.88 354 PRO A CA 1
ATOM 2852 C C . PRO A 1 354 ? 9.68 43.906 -0.977 1 87.88 354 PRO A C 1
ATOM 2854 O O . PRO A 1 354 ? 8.961 44.5 -0.178 1 87.88 354 PRO A O 1
ATOM 2857 N N . ILE A 1 355 ? 10.688 43.219 -0.666 1 84.56 355 ILE A N 1
ATOM 2858 C CA . ILE A 1 355 ? 11.133 43.156 0.72 1 84.56 355 ILE A CA 1
ATOM 2859 C C . ILE A 1 355 ? 11.898 44.438 1.066 1 84.56 355 ILE A C 1
ATOM 2861 O O . ILE A 1 355 ? 12.781 44.844 0.315 1 84.56 355 ILE A O 1
ATOM 2865 N N . ARG A 1 356 ? 11.609 45.031 2.064 1 77.56 356 ARG A N 1
ATOM 2866 C CA . ARG A 1 356 ? 12.242 46.312 2.449 1 77.56 356 ARG A CA 1
ATOM 2867 C C . ARG A 1 356 ? 13.484 46.062 3.297 1 77.56 356 ARG A C 1
ATOM 2869 O O . ARG A 1 356 ? 14.5 46.75 3.129 1 77.56 356 ARG A O 1
ATOM 2876 N N . GLN A 1 357 ? 13.492 45.156 4.211 1 69.38 357 GLN A N 1
ATOM 2877 C CA . GLN A 1 357 ? 14.609 44.844 5.102 1 69.38 357 GLN A CA 1
ATOM 2878 C C . GLN A 1 357 ? 15.102 43.406 4.898 1 69.38 357 GLN A C 1
ATOM 2880 O O . GLN A 1 357 ? 14.883 42.562 5.746 1 69.38 357 GLN A O 1
ATOM 2885 N N . GLY A 1 358 ? 15.664 43.156 3.73 1 60.38 358 GLY A N 1
ATOM 2886 C CA . GLY A 1 358 ? 16.031 41.781 3.342 1 60.38 358 GLY A CA 1
ATOM 2887 C C . GLY A 1 358 ? 17.328 41.312 3.98 1 60.38 358 GLY A C 1
ATOM 2888 O O . GLY A 1 358 ? 17.672 40.125 3.881 1 60.38 358 GLY A O 1
ATOM 2889 N N . ALA A 1 359 ? 18.094 42.188 4.531 1 57.97 359 ALA A N 1
ATOM 2890 C CA . ALA A 1 359 ? 19.438 41.844 5.008 1 57.97 359 ALA A CA 1
ATOM 2891 C C . ALA A 1 359 ? 19.391 40.688 5.996 1 57.97 359 ALA A C 1
ATOM 2893 O O . ALA A 1 359 ? 20.312 39.875 6.066 1 57.97 359 ALA A O 1
ATOM 2894 N N . SER A 1 360 ? 18.312 40.594 6.656 1 58.84 360 SER A N 1
ATOM 2895 C CA . SER A 1 360 ? 18.219 39.562 7.684 1 58.84 360 SER A CA 1
ATOM 2896 C C . SER A 1 360 ? 17.938 38.188 7.074 1 58.84 360 SER A C 1
ATOM 2898 O O . SER A 1 360 ? 18.141 37.156 7.727 1 58.84 360 SER A O 1
ATOM 2900 N N . TYR A 1 361 ? 17.531 38.188 5.84 1 59.34 361 TYR A N 1
ATOM 2901 C CA . TYR A 1 361 ? 17.172 36.875 5.277 1 59.34 361 TYR A CA 1
ATOM 2902 C C . TYR A 1 361 ? 18.281 36.344 4.391 1 59.34 361 TYR A C 1
ATOM 2904 O O . TYR A 1 361 ? 18.141 35.281 3.795 1 59.34 361 TYR A O 1
ATOM 2912 N N . ALA A 1 362 ? 19.312 37.188 4.074 1 50.22 362 ALA A N 1
ATOM 2913 C CA . ALA A 1 362 ? 20.438 36.781 3.23 1 50.22 362 ALA A CA 1
ATOM 2914 C C . ALA A 1 362 ? 21.344 35.781 3.955 1 50.22 362 ALA A C 1
ATOM 2916 O O . ALA A 1 362 ? 21.391 35.781 5.188 1 50.22 362 ALA A O 1
ATOM 2917 N N . PHE A 1 363 ? 21.594 34.594 3.396 1 48.06 363 PHE A N 1
ATOM 2918 C CA . PHE A 1 363 ? 22.578 33.625 3.885 1 48.06 363 PHE A CA 1
ATOM 2919 C C . PHE A 1 363 ? 23.797 34.312 4.449 1 48.06 363 PHE A C 1
ATOM 2921 O O . PHE A 1 363 ? 24.25 35.344 3.895 1 48.06 363 PHE A O 1
ATOM 2928 N N . ALA A 1 364 ? 24.109 34.312 5.723 1 38.91 364 ALA A N 1
ATOM 2929 C CA . ALA A 1 364 ? 25.516 34.594 6.012 1 38.91 364 ALA A CA 1
ATOM 2930 C C . ALA A 1 364 ? 26.438 33.844 5.027 1 38.91 364 ALA A C 1
ATOM 2932 O O . ALA A 1 364 ? 26.375 32.625 4.918 1 38.91 364 ALA A O 1
ATOM 2933 N N . GLU A 1 365 ? 26.75 34.25 3.928 1 35.84 365 GLU A N 1
ATOM 2934 C CA . GLU A 1 365 ? 27.688 33.75 2.924 1 35.84 365 GLU A CA 1
ATOM 2935 C C . GLU A 1 365 ? 28.766 32.906 3.562 1 35.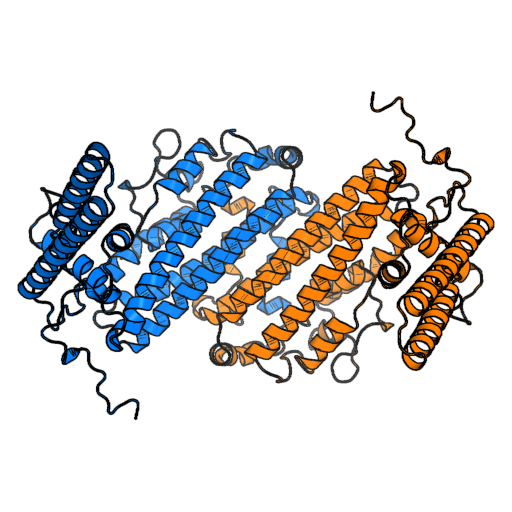84 365 GLU A C 1
ATOM 2937 O O . GLU A 1 365 ? 29.281 31.969 2.934 1 35.84 365 GLU A O 1
ATOM 2942 N N . GLU A 1 366 ? 29.297 33.125 4.77 1 34.28 366 GLU A N 1
ATOM 2943 C CA . GLU A 1 366 ? 30.531 32.469 5.207 1 34.28 366 GLU A CA 1
ATOM 2944 C C . GLU A 1 366 ? 30.312 31.016 5.562 1 34.28 366 GLU A C 1
ATOM 2946 O O . GLU A 1 366 ? 31.266 30.281 5.84 1 34.28 366 GLU A O 1
ATOM 2951 N N . ALA A 1 367 ? 29.188 30.594 5.91 1 33.12 367 ALA A N 1
ATOM 2952 C CA . ALA A 1 367 ? 29.156 29.266 6.504 1 33.12 367 ALA A CA 1
ATOM 2953 C C . ALA A 1 367 ? 29.172 28.172 5.43 1 33.12 367 ALA A C 1
ATOM 2955 O O . ALA A 1 367 ? 29.344 27 5.73 1 33.12 367 ALA A O 1
ATOM 2956 N N . LEU A 1 368 ? 28.5 28.328 4.305 1 31.33 368 LEU A N 1
ATOM 2957 C CA . LEU A 1 368 ? 28.531 27.203 3.367 1 31.33 368 LEU A CA 1
ATOM 2958 C C . LEU A 1 368 ? 29.812 27.219 2.553 1 31.33 368 LEU A C 1
ATOM 2960 O O . LEU A 1 368 ? 29.984 26.391 1.652 1 31.33 368 LEU A O 1
ATOM 2964 N N . VAL A 1 369 ? 30.625 28.406 2.711 1 27.09 369 VAL A N 1
ATOM 2965 C CA . VAL A 1 369 ? 31.891 28.281 2.006 1 27.09 369 VAL A CA 1
ATOM 2966 C C . VAL A 1 369 ? 32.875 27.453 2.85 1 27.09 369 VAL A C 1
ATOM 2968 O O . VAL A 1 369 ? 32.969 27.656 4.066 1 27.09 369 VAL A O 1
ATOM 2971 N N . MET B 1 1 ? -23.844 -13.844 23.016 1 48.56 1 MET B N 1
ATOM 2972 C CA . MET B 1 1 ? -22.438 -13.555 22.75 1 48.56 1 MET B CA 1
ATOM 2973 C C . MET B 1 1 ? -22.094 -12.133 23.188 1 48.56 1 MET B C 1
ATOM 2975 O O . MET B 1 1 ? -22.938 -11.234 23.125 1 48.56 1 MET B O 1
ATOM 2979 N N . LYS B 1 2 ? -21.25 -11.914 24.078 1 60.25 2 LYS B N 1
ATOM 2980 C CA . LYS B 1 2 ? -20.859 -10.602 24.578 1 60.25 2 LYS B CA 1
ATOM 2981 C C . LYS B 1 2 ? -20.578 -9.625 23.453 1 60.25 2 LYS B C 1
ATOM 2983 O O . LYS B 1 2 ? -20 -9.992 22.438 1 60.25 2 LYS B O 1
ATOM 2988 N N . PRO B 1 3 ? -21.172 -8.445 23.5 1 75.62 3 PRO B N 1
ATOM 2989 C CA . PRO B 1 3 ? -20.922 -7.461 22.438 1 75.62 3 PRO B CA 1
ATOM 2990 C C . PRO B 1 3 ? -19.422 -7.242 22.188 1 75.62 3 PRO B C 1
ATOM 2992 O O . PRO B 1 3 ? -18.641 -7.184 23.141 1 75.62 3 PRO B O 1
ATOM 2995 N N . MET B 1 4 ? -19.078 -7.406 21 1 83.12 4 MET B N 1
ATOM 2996 C CA . MET B 1 4 ? -17.656 -7.359 20.641 1 83.12 4 MET B CA 1
ATOM 2997 C C . MET B 1 4 ? -17.266 -5.957 20.188 1 83.12 4 MET B C 1
ATOM 2999 O O . MET B 1 4 ? -17.938 -5.355 19.344 1 83.12 4 MET B O 1
ATOM 3003 N N . SER B 1 5 ? -16.344 -5.379 20.859 1 87.56 5 SER B N 1
ATOM 3004 C CA . SER B 1 5 ? -15.836 -4.066 20.469 1 87.56 5 SER B CA 1
ATOM 3005 C C . SER B 1 5 ? -14.789 -4.176 19.375 1 87.56 5 SER B C 1
ATOM 3007 O O . SER B 1 5 ? -14.242 -5.254 19.141 1 87.56 5 SER B O 1
ATOM 3009 N N . TYR B 1 6 ? -14.516 -3.07 18.703 1 89.62 6 TYR B N 1
ATOM 3010 C CA . TYR B 1 6 ? -13.508 -2.986 17.641 1 89.62 6 TYR B CA 1
ATOM 3011 C C . TYR B 1 6 ? -12.141 -3.416 18.156 1 89.62 6 TYR B C 1
ATOM 3013 O O . TYR B 1 6 ? -11.453 -4.211 17.516 1 89.62 6 TYR B O 1
ATOM 3021 N N . TRP B 1 7 ? -11.773 -2.941 19.328 1 89.19 7 TRP B N 1
ATOM 3022 C CA . TRP B 1 7 ? -10.438 -3.209 19.828 1 89.19 7 TRP B CA 1
ATOM 3023 C C . TRP B 1 7 ? -10.305 -4.66 20.281 1 89.19 7 TRP B C 1
ATOM 3025 O O . TRP B 1 7 ? -9.211 -5.23 20.25 1 89.19 7 TRP B O 1
ATOM 3035 N N . ASP B 1 8 ? -11.391 -5.285 20.609 1 89.56 8 ASP B N 1
ATOM 3036 C CA . ASP B 1 8 ? -11.352 -6.699 20.969 1 89.56 8 ASP B CA 1
ATOM 3037 C C . ASP B 1 8 ? -11.32 -7.578 19.719 1 89.56 8 ASP B C 1
ATOM 3039 O O . ASP B 1 8 ? -10.625 -8.594 19.688 1 89.56 8 ASP B O 1
ATOM 3043 N N . TYR B 1 9 ? -12.109 -7.188 18.766 1 91.31 9 TYR B N 1
ATOM 3044 C CA . TYR B 1 9 ? -12.211 -7.961 17.531 1 91.31 9 TYR B CA 1
ATOM 3045 C C . TYR B 1 9 ? -10.922 -7.895 16.734 1 91.31 9 TYR B C 1
ATOM 3047 O O . TYR B 1 9 ? -10.43 -8.914 16.25 1 91.31 9 TYR B O 1
ATOM 3055 N N . ILE B 1 10 ? -10.32 -6.699 16.656 1 93.81 10 ILE B N 1
ATOM 3056 C CA . ILE B 1 10 ? -9.117 -6.453 15.859 1 93.81 10 ILE B CA 1
ATOM 3057 C C . ILE B 1 10 ? -7.875 -6.719 16.703 1 93.81 10 ILE B C 1
ATOM 3059 O O . ILE B 1 10 ? -6.766 -6.812 16.172 1 93.81 10 ILE B O 1
ATOM 3063 N N . LYS B 1 11 ? -8.039 -6.871 18.016 1 95.31 11 LYS B N 1
ATOM 3064 C CA . LYS B 1 11 ? -6.934 -7.074 18.953 1 95.31 11 LYS B CA 1
ATOM 3065 C C . LYS B 1 11 ? -5.938 -5.918 18.875 1 95.31 11 LYS B C 1
ATOM 3067 O O . LYS B 1 11 ? -4.73 -6.137 18.75 1 95.31 11 LYS B O 1
ATOM 3072 N N . VAL B 1 12 ? -6.469 -4.684 19.062 1 95.5 12 VAL B N 1
ATOM 3073 C CA . VAL B 1 12 ? -5.695 -3.473 18.797 1 95.5 12 VAL B CA 1
ATOM 3074 C C . VAL B 1 12 ? -4.582 -3.336 19.828 1 95.5 12 VAL B C 1
ATOM 3076 O O . VAL B 1 12 ? -3.42 -3.131 19.469 1 95.5 12 VAL B O 1
ATOM 3079 N N . GLU B 1 13 ? -4.902 -3.51 21.094 1 94.56 13 GLU B N 1
ATOM 3080 C CA . GLU B 1 13 ? -3.908 -3.305 22.156 1 94.56 13 GLU B CA 1
ATOM 3081 C C . GLU B 1 13 ? -2.793 -4.344 22.062 1 94.56 13 GLU B C 1
ATOM 3083 O O . GLU B 1 13 ? -1.615 -4.012 22.234 1 94.56 13 GLU B O 1
ATOM 3088 N N . GLU B 1 14 ? -3.166 -5.602 21.875 1 96.06 14 GLU B N 1
ATOM 3089 C CA . GLU B 1 14 ? -2.164 -6.648 21.719 1 96.06 14 GLU B CA 1
ATOM 3090 C C . GLU B 1 14 ? -1.273 -6.379 20.5 1 96.06 14 GLU B C 1
ATOM 3092 O O . GLU B 1 14 ? -0.054 -6.539 20.578 1 96.06 14 GLU B O 1
ATOM 3097 N N . LEU B 1 15 ? -1.9 -5.965 19.391 1 97.81 15 LEU B N 1
ATOM 3098 C CA . LEU B 1 15 ? -1.192 -5.66 18.156 1 97.81 15 LEU B CA 1
ATOM 3099 C C . LEU B 1 15 ? -0.177 -4.543 18.359 1 97.81 15 LEU B C 1
ATOM 3101 O O . LEU B 1 15 ? 0.987 -4.672 17.984 1 97.81 15 LEU B O 1
ATOM 3105 N N . LEU B 1 16 ? -0.587 -3.445 19.047 1 97.06 16 LEU B N 1
ATOM 3106 C CA . LEU B 1 16 ? 0.222 -2.238 19.172 1 97.06 16 LEU B CA 1
ATOM 3107 C C . LEU B 1 16 ? 1.302 -2.42 20.234 1 97.06 16 LEU B C 1
ATOM 3109 O O . LEU B 1 16 ? 2.215 -1.6 20.344 1 97.06 16 LEU B O 1
ATOM 3113 N N . ALA B 1 17 ? 1.277 -3.52 20.969 1 96.25 17 ALA B N 1
ATOM 3114 C CA . ALA B 1 17 ? 2.275 -3.803 22 1 96.25 17 ALA B CA 1
ATOM 3115 C C . ALA B 1 17 ? 3.447 -4.59 21.422 1 96.25 17 ALA B C 1
ATOM 3117 O O . ALA B 1 17 ? 4.441 -4.832 22.109 1 96.25 17 ALA B O 1
ATOM 3118 N N . LEU B 1 18 ? 3.445 -4.91 20.172 1 97.5 18 LEU B N 1
ATOM 3119 C CA . LEU B 1 18 ? 4.398 -5.852 19.594 1 97.5 18 LEU B CA 1
ATOM 3120 C C . LEU B 1 18 ? 5.609 -5.121 19.016 1 97.5 18 LEU B C 1
ATOM 3122 O O . LEU B 1 18 ? 6.523 -5.75 18.484 1 97.5 18 LEU B O 1
ATOM 3126 N N . GLN B 1 19 ? 5.715 -3.758 19.125 1 97.31 19 GLN B N 1
ATOM 3127 C CA . GLN B 1 19 ? 6.785 -2.996 18.5 1 97.31 19 GLN B CA 1
ATOM 3128 C C . GLN B 1 19 ? 7.844 -2.582 19.516 1 97.31 19 GLN B C 1
ATOM 3130 O O . GLN B 1 19 ? 8.406 -1.49 19.422 1 97.31 19 GLN B O 1
ATOM 3135 N N . GLY B 1 20 ? 8.234 -3.428 20.453 1 92.75 20 GLY B N 1
ATOM 3136 C CA . GLY B 1 20 ? 9.148 -3.105 21.531 1 92.75 20 GLY B CA 1
ATOM 3137 C C . GLY B 1 20 ? 10.602 -3.363 21.188 1 92.75 20 GLY B C 1
ATOM 3138 O O . GLY B 1 20 ? 11.484 -3.164 22.031 1 92.75 20 GLY B O 1
ATOM 3139 N N . GLY B 1 21 ? 10.844 -3.877 20.031 1 88.62 21 GLY B N 1
ATOM 3140 C CA . GLY B 1 21 ? 12.211 -4.098 19.594 1 88.62 21 GLY B CA 1
ATOM 3141 C C . GLY B 1 21 ? 12.906 -5.211 20.359 1 88.62 21 GLY B C 1
ATOM 3142 O O . GLY B 1 21 ? 12.273 -6.203 20.734 1 88.62 21 GLY B O 1
ATOM 3143 N N . ALA B 1 22 ? 14.242 -5.078 20.5 1 85 22 ALA B N 1
ATOM 3144 C CA . ALA B 1 22 ? 15.086 -6.121 21.078 1 85 22 ALA B CA 1
ATOM 3145 C C . ALA B 1 22 ? 14.812 -6.285 22.562 1 85 22 ALA B C 1
ATOM 3147 O O . ALA B 1 22 ? 14.875 -7.398 23.094 1 85 22 ALA B O 1
ATOM 3148 N N . ASN B 1 23 ? 14.406 -5.195 23.188 1 85.81 23 ASN B N 1
ATOM 3149 C CA . ASN B 1 23 ? 14.242 -5.238 24.641 1 85.81 23 ASN B CA 1
ATOM 3150 C C . ASN B 1 23 ? 12.766 -5.309 25.031 1 85.81 23 ASN B C 1
ATOM 3152 O O . ASN B 1 23 ? 12.438 -5.312 26.219 1 85.81 23 ASN B O 1
ATOM 3156 N N . GLY B 1 24 ? 11.961 -5.34 24.078 1 89.19 24 GLY B N 1
ATOM 3157 C CA . GLY B 1 24 ? 10.539 -5.41 24.344 1 89.19 24 GLY B CA 1
ATOM 3158 C C . GLY B 1 24 ? 9.984 -4.148 24.984 1 89.19 24 GLY B C 1
ATOM 3159 O O . GLY B 1 24 ? 8.961 -4.184 25.672 1 89.19 24 GLY B O 1
ATOM 3160 N N . ASP B 1 25 ? 10.68 -3.055 24.844 1 92.12 25 ASP B N 1
ATOM 3161 C CA . ASP B 1 25 ? 10.312 -1.767 25.422 1 92.12 25 ASP B CA 1
ATOM 3162 C C . ASP B 1 25 ? 10.219 -0.686 24.344 1 92.12 25 ASP B C 1
ATOM 3164 O O . ASP B 1 25 ? 11.242 -0.143 23.922 1 92.12 25 ASP B O 1
ATOM 3168 N N . GLU B 1 26 ? 9.039 -0.3 24.047 1 92 26 GLU B N 1
ATOM 3169 C CA . GLU B 1 26 ? 8.789 0.628 22.953 1 92 26 GLU B CA 1
ATOM 3170 C C . GLU B 1 26 ? 9.398 1.998 23.234 1 92 26 GLU B C 1
ATOM 3172 O O . GLU B 1 26 ? 9.719 2.746 22.312 1 92 26 GLU B O 1
ATOM 3177 N N . THR B 1 27 ? 9.531 2.365 24.438 1 91.62 27 THR B N 1
ATOM 3178 C CA . THR B 1 27 ? 10.086 3.67 24.797 1 91.62 27 THR B CA 1
ATOM 3179 C C . THR B 1 27 ? 11.531 3.789 24.344 1 91.62 27 THR B C 1
ATOM 3181 O O . THR B 1 27 ? 12.07 4.895 24.234 1 91.62 27 THR B O 1
ATOM 3184 N N . GLN B 1 28 ? 12.141 2.664 24.094 1 91 28 GLN B N 1
ATOM 3185 C CA . GLN B 1 28 ? 13.539 2.66 23.672 1 91 28 GLN B CA 1
ATOM 3186 C C . GLN B 1 28 ? 13.664 2.51 22.156 1 91 28 GLN B C 1
ATOM 3188 O O . GLN B 1 28 ? 14.766 2.336 21.641 1 91 28 GLN B O 1
ATOM 3193 N N . VAL B 1 29 ? 12.586 2.525 21.531 1 93.44 29 VAL B N 1
ATOM 3194 C CA . VAL B 1 29 ? 12.562 2.328 20.094 1 93.44 29 VAL B CA 1
ATOM 3195 C C . VAL B 1 29 ? 12.344 3.666 19.391 1 93.44 29 VAL B C 1
ATOM 3197 O O . VAL B 1 29 ? 11.289 4.289 19.547 1 93.44 29 VAL B O 1
ATOM 3200 N N . GLY B 1 30 ? 13.312 4.125 18.656 1 94.06 30 GLY B N 1
ATOM 3201 C CA . GLY B 1 30 ? 13.156 5.344 17.891 1 94.06 30 GLY B CA 1
ATOM 3202 C C . GLY B 1 30 ? 12.203 5.191 16.719 1 94.06 30 GLY B C 1
ATOM 3203 O O . GLY B 1 30 ? 11.789 4.078 16.391 1 94.06 30 GLY B O 1
ATOM 3204 N N . ASN B 1 31 ? 11.852 6.266 16.047 1 95.75 31 ASN B N 1
ATOM 3205 C CA . ASN B 1 31 ? 10.867 6.25 14.969 1 95.75 31 ASN B CA 1
ATOM 3206 C C . ASN B 1 31 ? 11.344 5.402 13.789 1 95.75 31 ASN B C 1
ATOM 3208 O O . ASN B 1 31 ? 10.547 4.703 13.164 1 95.75 31 ASN B O 1
ATOM 3212 N N . ASP B 1 32 ? 12.633 5.418 13.5 1 95.19 32 ASP B N 1
ATOM 3213 C CA . ASP B 1 32 ? 13.164 4.637 12.391 1 95.19 32 ASP B CA 1
ATOM 3214 C C . ASP B 1 32 ? 13.062 3.141 12.672 1 95.19 32 ASP B C 1
ATOM 3216 O O . ASP B 1 32 ? 12.672 2.363 11.797 1 95.19 32 ASP B O 1
ATOM 3220 N N . GLU B 1 33 ? 13.438 2.781 13.852 1 94.31 33 GLU B N 1
ATOM 3221 C CA . GLU B 1 33 ? 13.352 1.371 14.227 1 94.31 33 GLU B CA 1
ATOM 3222 C C . GLU B 1 33 ? 11.898 0.905 14.289 1 94.31 33 GLU B C 1
ATOM 3224 O O . GLU B 1 33 ? 11.578 -0.215 13.883 1 94.31 33 GLU B O 1
ATOM 3229 N N . ALA B 1 34 ? 11.047 1.754 14.82 1 96.19 34 ALA B N 1
ATOM 3230 C CA . ALA B 1 34 ? 9.617 1.432 14.828 1 96.19 34 ALA B CA 1
ATOM 3231 C C . ALA B 1 34 ? 9.102 1.213 13.406 1 96.19 34 ALA B C 1
ATOM 3233 O O . ALA B 1 34 ? 8.32 0.291 13.156 1 96.19 34 ALA B O 1
ATOM 3234 N N . LEU B 1 35 ? 9.547 2.109 12.508 1 96.81 35 LEU B N 1
ATOM 3235 C CA . LEU B 1 35 ? 9.195 1.971 11.102 1 96.81 35 LEU B CA 1
ATOM 3236 C C . LEU B 1 35 ? 9.625 0.61 10.562 1 96.81 35 LEU B C 1
ATOM 3238 O O . LEU B 1 35 ? 8.852 -0.07 9.891 1 96.81 35 LEU B O 1
ATOM 3242 N N . PHE B 1 36 ? 10.844 0.178 10.859 1 95.31 36 PHE B N 1
ATOM 3243 C CA . PHE B 1 36 ? 11.398 -1.097 10.422 1 95.31 36 PHE B CA 1
ATOM 3244 C C . PHE B 1 36 ? 10.555 -2.258 10.93 1 95.31 36 PHE B C 1
ATOM 3246 O O . PHE B 1 36 ? 10.18 -3.146 10.156 1 95.31 36 PHE B O 1
ATOM 3253 N N . ILE B 1 37 ? 10.195 -2.219 12.148 1 96.25 37 ILE B N 1
ATOM 3254 C CA . ILE B 1 37 ? 9.43 -3.285 12.781 1 96.25 37 ILE B CA 1
ATOM 3255 C C . ILE B 1 37 ? 8.039 -3.363 12.164 1 96.25 37 ILE B C 1
ATOM 3257 O O . ILE B 1 37 ? 7.59 -4.438 11.766 1 96.25 37 ILE B O 1
ATOM 3261 N N . VAL B 1 38 ? 7.383 -2.236 12.047 1 97.75 38 VAL B N 1
ATOM 3262 C CA . VAL B 1 38 ? 6 -2.18 11.594 1 97.75 38 VAL B CA 1
ATOM 3263 C C . VAL B 1 38 ? 5.914 -2.643 10.141 1 97.75 38 VAL B C 1
ATOM 3265 O O . VAL B 1 38 ? 5.023 -3.418 9.781 1 97.75 38 VAL B O 1
ATOM 3268 N N . VAL B 1 39 ? 6.812 -2.182 9.312 1 97.06 39 VAL B N 1
ATOM 3269 C CA . VAL B 1 39 ? 6.77 -2.568 7.902 1 97.06 39 VAL B CA 1
ATOM 3270 C C . VAL B 1 39 ? 6.93 -4.082 7.777 1 97.06 39 VAL B C 1
ATOM 3272 O O . VAL B 1 39 ? 6.223 -4.727 7 1 97.06 39 VAL B O 1
ATOM 3275 N N . HIS B 1 40 ? 7.852 -4.672 8.539 1 97 40 HIS B N 1
ATOM 3276 C CA . HIS B 1 40 ? 8.023 -6.117 8.5 1 97 40 HIS B CA 1
ATOM 3277 C C . HIS B 1 40 ? 6.77 -6.832 9.008 1 97 40 HIS B C 1
ATOM 3279 O O . HIS B 1 40 ? 6.383 -7.871 8.461 1 97 40 HIS B O 1
ATOM 3285 N N . GLN B 1 41 ? 6.18 -6.305 10.055 1 98.12 41 GLN B N 1
ATOM 3286 C CA . GLN B 1 41 ? 4.953 -6.895 10.578 1 98.12 41 GLN B CA 1
ATOM 3287 C C . GLN B 1 41 ? 3.83 -6.84 9.547 1 98.12 41 GLN B C 1
ATOM 3289 O O . GLN B 1 41 ? 3.074 -7.801 9.391 1 98.12 41 GLN B O 1
ATOM 3294 N N . VAL B 1 42 ? 3.699 -5.746 8.844 1 98.19 42 VAL B N 1
ATOM 3295 C CA . VAL B 1 42 ? 2.689 -5.602 7.801 1 98.19 42 VAL B CA 1
ATOM 3296 C C . VAL B 1 42 ? 2.941 -6.625 6.695 1 98.19 42 VAL B C 1
ATOM 3298 O O . VAL B 1 42 ? 2.004 -7.254 6.195 1 98.19 42 VAL B O 1
ATOM 3301 N N . TYR B 1 43 ? 4.211 -6.84 6.316 1 97.56 43 TYR B N 1
ATOM 3302 C CA . TYR B 1 43 ? 4.535 -7.852 5.312 1 97.56 43 TYR B CA 1
ATOM 3303 C C . TYR B 1 43 ? 4.082 -9.234 5.766 1 97.56 43 TYR B C 1
ATOM 3305 O O . TYR B 1 43 ? 3.494 -9.984 4.984 1 97.56 43 TYR B O 1
ATOM 3313 N N . GLU B 1 44 ? 4.34 -9.539 6.973 1 98.06 44 GLU B N 1
ATOM 3314 C CA . GLU B 1 44 ? 3.957 -10.859 7.48 1 98.06 44 GLU B CA 1
ATOM 3315 C C . GLU B 1 44 ? 2.441 -11.031 7.461 1 98.06 44 GLU B C 1
ATOM 3317 O O . GLU B 1 44 ? 1.942 -12.125 7.172 1 98.06 44 GLU B O 1
ATOM 3322 N N . LEU B 1 45 ? 1.754 -9.977 7.793 1 98.5 45 LEU B N 1
ATOM 3323 C CA . LEU B 1 45 ? 0.297 -10.031 7.734 1 98.5 45 LEU B CA 1
ATOM 3324 C C . LEU B 1 45 ? -0.185 -10.227 6.301 1 98.5 45 LEU B C 1
ATOM 3326 O O . LEU B 1 45 ? -1.092 -11.023 6.051 1 98.5 45 LEU B O 1
ATOM 3330 N N . TRP B 1 46 ? 0.405 -9.492 5.332 1 98.19 46 TRP B N 1
ATOM 3331 C CA . TRP B 1 46 ? 0.072 -9.672 3.922 1 98.19 46 TRP B CA 1
ATOM 3332 C C . TRP B 1 46 ? 0.379 -11.086 3.461 1 98.19 46 TRP B C 1
ATOM 3334 O O . TRP B 1 46 ? -0.423 -11.711 2.758 1 98.19 46 TRP B O 1
ATOM 3344 N N . PHE B 1 47 ? 1.532 -11.641 3.893 1 98.25 47 PHE B N 1
ATOM 3345 C CA . PHE B 1 47 ? 1.919 -12.992 3.5 1 98.25 47 PHE B CA 1
ATOM 3346 C C . PHE B 1 47 ? 0.911 -14.016 4.012 1 98.25 47 PHE B C 1
ATOM 3348 O O . PHE B 1 47 ? 0.615 -15 3.328 1 98.25 47 PHE B O 1
ATOM 3355 N N . LYS B 1 48 ? 0.414 -13.781 5.168 1 98 48 LYS B N 1
ATOM 3356 C CA . LYS B 1 48 ? -0.612 -14.672 5.699 1 98 48 LYS B CA 1
ATOM 3357 C C . LYS B 1 48 ? -1.827 -14.727 4.777 1 98 48 LYS B C 1
ATOM 3359 O O . LYS B 1 48 ? -2.361 -15.805 4.504 1 98 48 LYS B O 1
ATOM 3364 N N . LEU B 1 49 ? -2.285 -13.539 4.301 1 98.25 49 LEU B N 1
ATOM 3365 C CA . LEU B 1 49 ? -3.432 -13.492 3.4 1 98.25 49 LEU B CA 1
ATOM 3366 C C . LEU B 1 49 ? -3.121 -14.211 2.09 1 98.25 49 LEU B C 1
ATOM 3368 O O . LEU B 1 49 ? -3.955 -14.961 1.575 1 98.25 49 LEU B O 1
ATOM 3372 N N . ILE B 1 50 ? -1.943 -13.977 1.581 1 98.38 50 ILE B N 1
ATOM 3373 C CA . ILE B 1 50 ? -1.528 -14.617 0.335 1 98.38 50 ILE B CA 1
ATOM 3374 C C . ILE B 1 50 ? -1.53 -16.125 0.503 1 98.38 50 ILE B C 1
ATOM 3376 O O . ILE B 1 50 ? -2.045 -16.859 -0.352 1 98.38 50 ILE B O 1
ATOM 3380 N N . LEU B 1 51 ? -0.997 -16.594 1.625 1 98.12 51 LEU B N 1
ATOM 3381 C CA . LEU B 1 51 ? -0.923 -18.031 1.894 1 98.12 51 LEU B CA 1
ATOM 3382 C C . LEU B 1 51 ? -2.318 -18.641 1.975 1 98.12 51 LEU B C 1
ATOM 3384 O O . LEU B 1 51 ? -2.553 -19.734 1.459 1 98.12 51 LEU B O 1
ATOM 3388 N N . ARG B 1 52 ? -3.203 -17.938 2.594 1 97.56 52 ARG B N 1
ATOM 3389 C CA . ARG B 1 52 ? -4.578 -18.422 2.697 1 97.56 52 ARG B CA 1
ATOM 3390 C C . ARG B 1 52 ? -5.211 -18.562 1.319 1 97.56 52 ARG B C 1
ATOM 3392 O O . ARG B 1 52 ? -5.836 -19.594 1.021 1 97.56 52 ARG B O 1
ATOM 3399 N N . GLU B 1 53 ? -5.035 -17.578 0.481 1 98.12 53 GLU B N 1
ATOM 3400 C CA . GLU B 1 53 ? -5.613 -17.594 -0.859 1 98.12 53 GLU B CA 1
ATOM 3401 C C . GLU B 1 53 ? -4.977 -18.688 -1.721 1 98.12 53 GLU B C 1
ATOM 3403 O O . GLU B 1 53 ? -5.676 -19.406 -2.428 1 98.12 53 GLU B O 1
ATOM 3408 N N . LEU B 1 54 ? -3.674 -18.797 -1.648 1 98 54 LEU B N 1
ATOM 3409 C CA . LEU B 1 54 ? -2.965 -19.797 -2.436 1 98 54 LEU B CA 1
ATOM 3410 C C . LEU B 1 54 ? -3.348 -21.203 -1.995 1 98 54 LEU B C 1
ATOM 3412 O O . LEU B 1 54 ? -3.473 -22.109 -2.826 1 98 54 LEU B O 1
ATOM 3416 N N . THR B 1 55 ? -3.48 -21.406 -0.708 1 97.25 55 THR B N 1
ATOM 3417 C CA . THR B 1 55 ? -3.898 -22.703 -0.19 1 97.25 55 THR B CA 1
ATOM 3418 C C . THR B 1 55 ? -5.285 -23.078 -0.712 1 97.25 55 THR B C 1
ATOM 3420 O O . THR B 1 55 ? -5.512 -24.203 -1.132 1 97.25 55 THR B O 1
ATOM 3423 N N . PHE B 1 56 ? -6.199 -22.141 -0.737 1 97.06 56 PHE B N 1
ATOM 3424 C CA . PHE B 1 56 ? -7.539 -22.375 -1.26 1 97.06 56 PHE B CA 1
ATOM 3425 C C . PHE B 1 56 ? -7.484 -22.797 -2.727 1 97.06 56 PHE B C 1
ATOM 3427 O O . PHE B 1 56 ? -8.125 -23.766 -3.125 1 97.06 56 PHE B O 1
ATOM 3434 N N . ALA B 1 57 ? -6.719 -22.016 -3.518 1 97.06 57 ALA B N 1
ATOM 3435 C CA . ALA B 1 57 ? -6.602 -22.297 -4.941 1 97.06 57 ALA B CA 1
ATOM 3436 C C . ALA B 1 57 ? -5.992 -23.688 -5.168 1 97.06 57 ALA B C 1
ATOM 3438 O O . ALA B 1 57 ? -6.473 -24.453 -6.004 1 97.06 57 ALA B O 1
ATOM 3439 N N . ARG B 1 58 ? -4.93 -24.016 -4.387 1 97 58 ARG B N 1
ATOM 3440 C CA . ARG B 1 58 ? -4.285 -25.312 -4.48 1 97 58 ARG B CA 1
ATOM 3441 C C . ARG B 1 58 ? -5.27 -26.438 -4.141 1 97 58 ARG B C 1
ATOM 3443 O O . ARG B 1 58 ? -5.379 -27.422 -4.883 1 97 58 ARG B O 1
ATOM 3450 N N . ASP B 1 59 ? -5.988 -26.266 -3.053 1 96.06 59 ASP B N 1
ATOM 3451 C CA . ASP B 1 59 ? -6.926 -27.297 -2.607 1 96.06 59 ASP B CA 1
ATOM 3452 C C . ASP B 1 59 ? -8.047 -27.5 -3.621 1 96.06 59 ASP B C 1
ATOM 3454 O O . ASP B 1 59 ? -8.516 -28.625 -3.834 1 96.06 59 ASP B O 1
ATOM 3458 N N . LEU B 1 60 ? -8.477 -26.406 -4.199 1 95.75 60 LEU B N 1
ATOM 3459 C CA . LEU B 1 60 ? -9.508 -26.469 -5.234 1 95.75 60 LEU B CA 1
ATOM 3460 C C . LEU B 1 60 ? -9.031 -27.312 -6.422 1 95.75 60 LEU B C 1
ATOM 3462 O O . LEU B 1 60 ? -9.75 -28.188 -6.895 1 95.75 60 LEU B O 1
ATOM 3466 N N . LEU B 1 61 ? -7.84 -27.125 -6.879 1 95.62 61 LEU B N 1
ATOM 3467 C CA . LEU B 1 61 ? -7.309 -27.766 -8.07 1 95.62 61 LEU B CA 1
ATOM 3468 C C . LEU B 1 61 ? -6.867 -29.188 -7.77 1 95.62 61 LEU B C 1
ATOM 3470 O O . LEU B 1 61 ? -6.656 -29.984 -8.688 1 95.62 61 LEU B O 1
ATOM 3474 N N . ARG B 1 62 ? -6.695 -29.484 -6.512 1 94.31 62 ARG B N 1
ATOM 3475 C CA . ARG B 1 62 ? -6.27 -30.812 -6.09 1 94.31 62 ARG B CA 1
ATOM 3476 C C . ARG B 1 62 ? -7.398 -31.828 -6.258 1 94.31 62 ARG B C 1
ATOM 3478 O O . ARG B 1 62 ? -7.152 -33.031 -6.301 1 94.31 62 ARG B O 1
ATOM 3485 N N . GLN B 1 63 ? -8.555 -31.312 -6.434 1 92.31 63 GLN B N 1
ATOM 3486 C CA . GLN B 1 63 ? -9.711 -32.188 -6.59 1 92.31 63 GLN B CA 1
ATOM 3487 C C . GLN B 1 63 ? -9.641 -32.969 -7.91 1 92.31 63 GLN B C 1
ATOM 3489 O O . GLN B 1 63 ? -9.07 -32.469 -8.883 1 92.31 63 GLN B O 1
ATOM 3494 N N . ASP B 1 64 ? -10.289 -34.125 -7.945 1 87.38 64 ASP B N 1
ATOM 3495 C CA . ASP B 1 64 ? -10.281 -34.938 -9.148 1 87.38 64 ASP B CA 1
ATOM 3496 C C . ASP B 1 64 ? -11.086 -34.281 -10.273 1 87.38 64 ASP B C 1
ATOM 3498 O O . ASP B 1 64 ? -10.68 -34.312 -11.43 1 87.38 64 ASP B O 1
ATOM 3502 N N . THR B 1 65 ? -12.211 -33.844 -9.867 1 85.25 65 THR B N 1
ATOM 3503 C CA . THR B 1 65 ? -13.062 -33.094 -10.797 1 85.25 65 THR B CA 1
ATOM 3504 C C . THR B 1 65 ? -13.336 -31.703 -10.273 1 85.25 65 THR B C 1
ATOM 3506 O O . THR B 1 65 ? -13.789 -31.531 -9.141 1 85.25 65 THR B O 1
ATOM 3509 N N . VAL B 1 66 ? -12.93 -30.781 -11.117 1 87 66 VAL B N 1
ATOM 3510 C CA . VAL B 1 66 ? -13.164 -29.391 -10.742 1 87 66 VAL B CA 1
ATOM 3511 C C . VAL B 1 66 ? -14.211 -28.766 -11.664 1 87 66 VAL B C 1
ATOM 3513 O O . VAL B 1 66 ? -13.914 -28.438 -12.82 1 87 66 VAL B O 1
ATOM 3516 N N . PRO B 1 67 ? -15.414 -28.641 -11.148 1 81.19 67 PRO B N 1
ATOM 3517 C CA . PRO B 1 67 ? -16.422 -28 -11.992 1 81.19 67 PRO B CA 1
ATOM 3518 C C . PRO B 1 67 ? -16.031 -26.578 -12.391 1 81.19 67 PRO B C 1
ATOM 3520 O O . PRO B 1 67 ? -15.312 -25.906 -11.664 1 81.19 67 PRO B O 1
ATOM 3523 N N . GLY B 1 68 ? -16.562 -26.109 -13.484 1 78 68 GLY B N 1
ATOM 3524 C CA . GLY B 1 68 ? -16.25 -24.797 -14.047 1 78 68 GLY B CA 1
ATOM 3525 C C . GLY B 1 68 ? -16.469 -23.656 -13.062 1 78 68 GLY B C 1
ATOM 3526 O O . GLY B 1 68 ? -15.625 -22.766 -12.945 1 78 68 GLY B O 1
ATOM 3527 N N . HIS B 1 69 ? -17.578 -23.719 -12.367 1 80.62 69 HIS B N 1
ATOM 3528 C CA . HIS B 1 69 ? -17.922 -22.641 -11.445 1 80.62 69 HIS B CA 1
ATOM 3529 C C . HIS B 1 69 ? -16.906 -22.562 -10.305 1 80.62 69 HIS B C 1
ATOM 3531 O O . HIS B 1 69 ? -16.703 -21.484 -9.734 1 80.62 69 HIS B O 1
ATOM 3537 N N . GLN B 1 70 ? -16.266 -23.625 -10.023 1 89.69 70 GLN B N 1
ATOM 3538 C CA . GLN B 1 70 ? -15.266 -23.609 -8.961 1 89.69 70 GLN B CA 1
ATOM 3539 C C . GLN B 1 70 ? -13.961 -22.984 -9.43 1 89.69 70 GLN B C 1
ATOM 3541 O O . GLN B 1 70 ? -13.219 -22.406 -8.625 1 89.69 70 GLN B O 1
ATOM 3546 N N . ILE B 1 71 ? -13.719 -23.094 -10.75 1 92.81 71 ILE B N 1
ATOM 3547 C CA . ILE B 1 71 ? -12.523 -22.453 -11.289 1 92.81 71 ILE B CA 1
ATOM 3548 C C . ILE B 1 71 ? -12.617 -20.938 -11.109 1 92.81 71 ILE B C 1
ATOM 3550 O O . ILE B 1 71 ? -11.617 -20.281 -10.844 1 92.81 71 ILE B O 1
ATOM 3554 N N . ALA B 1 72 ? -13.859 -20.438 -11.219 1 92.94 72 ALA B N 1
ATOM 3555 C CA . ALA B 1 72 ? -14.078 -19 -11 1 92.94 72 ALA B CA 1
ATOM 3556 C C . ALA B 1 72 ? -13.68 -18.594 -9.586 1 92.94 72 ALA B C 1
ATOM 3558 O O . ALA B 1 72 ? -13.125 -17.516 -9.383 1 92.94 72 ALA B O 1
ATOM 3559 N N . LEU B 1 73 ? -13.945 -19.453 -8.617 1 93.88 73 LEU B N 1
ATOM 3560 C CA . LEU B 1 73 ? -13.57 -19.188 -7.227 1 93.88 73 LEU B CA 1
ATOM 3561 C C . LEU B 1 73 ? -12.055 -19.172 -7.062 1 93.88 73 LEU B C 1
ATOM 3563 O O . LEU B 1 73 ? -11.516 -18.359 -6.305 1 93.88 73 LEU B O 1
ATOM 3567 N N . GLY B 1 74 ? -11.414 -20.078 -7.781 1 96.06 74 GLY B N 1
ATOM 3568 C CA . GLY B 1 74 ? -9.953 -20.078 -7.77 1 96.06 74 GLY B CA 1
ATOM 3569 C C . GLY B 1 74 ? -9.352 -18.812 -8.344 1 96.06 74 GLY B C 1
ATOM 3570 O O . GLY B 1 74 ? -8.391 -18.266 -7.793 1 96.06 74 GLY B O 1
ATOM 3571 N N . VAL B 1 75 ? -9.969 -18.359 -9.391 1 96.69 75 VAL B N 1
ATOM 3572 C CA . VAL B 1 75 ? -9.508 -17.125 -10.031 1 96.69 75 VAL B CA 1
ATOM 3573 C C . VAL B 1 75 ? -9.688 -15.945 -9.078 1 96.69 75 VAL B C 1
ATOM 3575 O O . VAL B 1 75 ? -8.789 -15.109 -8.945 1 96.69 75 VAL B O 1
ATOM 3578 N N . ARG B 1 76 ? -10.789 -15.914 -8.398 1 95.06 76 ARG B N 1
ATOM 3579 C CA . ARG B 1 76 ? -11.039 -14.852 -7.426 1 95.06 76 ARG B CA 1
ATOM 3580 C C . ARG B 1 76 ? -9.992 -14.859 -6.316 1 95.06 76 ARG B C 1
ATOM 3582 O O . ARG B 1 76 ? -9.516 -13.805 -5.895 1 95.06 76 ARG B O 1
ATOM 3589 N N . SER B 1 77 ? -9.664 -16.016 -5.859 1 96.56 77 SER B N 1
ATOM 3590 C CA . SER B 1 77 ? -8.656 -16.172 -4.812 1 96.56 77 SER B CA 1
ATOM 3591 C C . SER B 1 77 ? -7.293 -15.688 -5.285 1 96.56 77 SER B C 1
ATOM 3593 O O . SER B 1 77 ? -6.602 -14.969 -4.566 1 96.56 77 SER B O 1
ATOM 3595 N N . LEU B 1 78 ? -6.949 -16.062 -6.461 1 98.06 78 LEU B N 1
ATOM 3596 C CA . LEU B 1 78 ? -5.668 -15.633 -7.008 1 98.06 78 LEU B CA 1
ATOM 3597 C C . LEU B 1 78 ? -5.633 -14.125 -7.211 1 98.06 78 LEU B C 1
ATOM 3599 O O . LEU B 1 78 ? -4.613 -13.477 -6.949 1 98.06 78 LEU B O 1
ATOM 3603 N N . ARG B 1 79 ? -6.719 -13.578 -7.684 1 97.31 79 ARG B N 1
ATOM 3604 C CA . ARG B 1 79 ? -6.785 -12.141 -7.895 1 97.31 79 ARG B CA 1
ATOM 3605 C C . ARG B 1 79 ? -6.609 -11.383 -6.582 1 97.31 79 ARG B C 1
ATOM 3607 O O . ARG B 1 79 ? -5.984 -10.32 -6.551 1 97.31 79 ARG B O 1
ATOM 3614 N N . ARG B 1 80 ? -7.137 -11.883 -5.512 1 97.56 80 ARG B N 1
ATOM 3615 C CA . ARG B 1 80 ? -6.93 -11.273 -4.203 1 97.56 80 ARG B CA 1
ATOM 3616 C C . ARG B 1 80 ? -5.465 -11.367 -3.783 1 97.56 80 ARG B C 1
ATOM 3618 O O . ARG B 1 80 ? -4.898 -10.391 -3.285 1 97.56 80 ARG B O 1
ATOM 3625 N N . ALA B 1 81 ? -4.906 -12.531 -3.963 1 98 81 ALA B N 1
ATOM 3626 C CA . ALA B 1 81 ? -3.484 -12.68 -3.66 1 98 81 ALA B CA 1
ATOM 3627 C C . ALA B 1 81 ? -2.65 -11.672 -4.445 1 98 81 ALA B C 1
ATOM 3629 O O . ALA B 1 81 ? -1.716 -11.07 -3.906 1 98 81 ALA B O 1
ATOM 3630 N N . ILE B 1 82 ? -2.992 -11.477 -5.734 1 98 82 ILE B N 1
ATOM 3631 C CA . ILE B 1 82 ? -2.295 -10.523 -6.598 1 98 82 ILE B CA 1
ATOM 3632 C C . ILE B 1 82 ? -2.459 -9.109 -6.047 1 98 82 ILE B C 1
ATOM 3634 O O . ILE B 1 82 ? -1.485 -8.359 -5.941 1 98 82 ILE B O 1
ATOM 3638 N N . ALA B 1 83 ? -3.672 -8.781 -5.672 1 97 83 ALA B N 1
ATOM 3639 C CA . ALA B 1 83 ? -3.939 -7.461 -5.113 1 97 83 ALA B CA 1
ATOM 3640 C C . ALA B 1 83 ? -3.105 -7.223 -3.855 1 97 83 ALA B C 1
ATOM 3642 O O . ALA B 1 83 ? -2.574 -6.125 -3.656 1 97 83 ALA B O 1
ATOM 3643 N N . VAL B 1 84 ? -2.994 -8.188 -3.035 1 97.19 84 VAL B N 1
ATOM 3644 C CA . VAL B 1 84 ? -2.219 -8.078 -1.803 1 97.19 84 VAL B CA 1
ATOM 3645 C C . VAL B 1 84 ? -0.74 -7.898 -2.137 1 97.19 84 VAL B C 1
ATOM 3647 O O . VAL B 1 84 ? -0.062 -7.051 -1.549 1 97.19 84 VAL B O 1
ATOM 3650 N N . PHE B 1 85 ? -0.249 -8.648 -3.107 1 95.5 85 PHE B N 1
ATOM 3651 C CA . PHE B 1 85 ? 1.145 -8.516 -3.512 1 95.5 85 PHE B CA 1
ATOM 3652 C C . PHE B 1 85 ? 1.419 -7.121 -4.059 1 95.5 85 PHE B C 1
ATOM 3654 O O . PHE B 1 85 ? 2.479 -6.547 -3.803 1 95.5 85 PHE B O 1
ATOM 3661 N N . GLU B 1 86 ? 0.501 -6.656 -4.777 1 94.69 86 GLU B N 1
ATOM 3662 C CA . GLU B 1 86 ? 0.665 -5.32 -5.34 1 94.69 86 GLU B CA 1
ATOM 3663 C C . GLU B 1 86 ? 0.776 -4.266 -4.238 1 94.69 86 GLU B C 1
ATOM 3665 O O . GLU B 1 86 ? 1.556 -3.318 -4.355 1 94.69 86 GLU B O 1
ATOM 3670 N N . GLN B 1 87 ? -0.019 -4.441 -3.201 1 94.88 87 GLN B N 1
ATOM 3671 C CA . GLN B 1 87 ? 0.113 -3.547 -2.057 1 94.88 87 GLN B CA 1
ATOM 3672 C C . GLN B 1 87 ? 1.479 -3.701 -1.392 1 94.88 87 GLN B C 1
ATOM 3674 O O . GLN B 1 87 ? 2.139 -2.707 -1.08 1 94.88 87 GLN B O 1
ATOM 3679 N N . ALA B 1 88 ? 1.886 -4.922 -1.211 1 94.75 88 ALA B N 1
ATOM 3680 C CA . ALA B 1 88 ? 3.168 -5.215 -0.576 1 94.75 88 ALA B CA 1
ATOM 3681 C C . ALA B 1 88 ? 4.32 -4.578 -1.347 1 94.75 88 ALA B C 1
ATOM 3683 O O . ALA B 1 88 ? 5.285 -4.098 -0.749 1 94.75 88 ALA B O 1
ATOM 3684 N N . ASN B 1 89 ? 4.223 -4.559 -2.65 1 93.5 89 ASN B N 1
ATOM 3685 C CA . ASN B 1 89 ? 5.258 -3.99 -3.506 1 93.5 89 ASN B CA 1
ATOM 3686 C C . ASN B 1 89 ? 5.445 -2.498 -3.244 1 93.5 89 ASN B C 1
ATOM 3688 O O . ASN B 1 89 ? 6.539 -1.962 -3.441 1 93.5 89 ASN B O 1
ATOM 3692 N N . GLN B 1 90 ? 4.469 -1.887 -2.686 1 92.25 90 GLN B N 1
ATOM 3693 C CA . GLN B 1 90 ? 4.516 -0.437 -2.527 1 92.25 90 GLN B CA 1
ATOM 3694 C C . GLN B 1 90 ? 5.059 -0.05 -1.156 1 92.25 90 GLN B C 1
ATOM 3696 O O . GLN B 1 90 ? 5.438 1.102 -0.935 1 92.25 90 GLN B O 1
ATOM 3701 N N . HIS B 1 91 ? 5.184 -0.987 -0.262 1 94.38 91 HIS B N 1
ATOM 3702 C CA . HIS B 1 91 ? 5.562 -0.679 1.112 1 94.38 91 HIS B CA 1
ATOM 3703 C C . HIS B 1 91 ? 7.039 -0.31 1.208 1 94.38 91 HIS B C 1
ATOM 3705 O O . HIS B 1 91 ? 7.461 0.331 2.172 1 94.38 91 HIS B O 1
ATOM 3711 N N . PHE B 1 92 ? 7.848 -0.696 0.209 1 93.31 92 PHE B N 1
ATOM 3712 C CA . PHE B 1 92 ? 9.266 -0.359 0.206 1 93.31 92 PHE B CA 1
ATOM 3713 C C . PHE B 1 92 ? 9.461 1.152 0.174 1 93.31 92 PHE B C 1
ATOM 3715 O O . PHE B 1 92 ? 10.445 1.667 0.715 1 93.31 92 PHE B O 1
ATOM 3722 N N . ARG B 1 93 ? 8.477 1.858 -0.332 1 92.56 93 ARG B N 1
ATOM 3723 C CA . ARG B 1 93 ? 8.531 3.316 -0.364 1 92.56 93 ARG B CA 1
ATOM 3724 C C . ARG B 1 93 ? 8.578 3.893 1.047 1 92.56 93 ARG B C 1
ATOM 3726 O O . ARG B 1 93 ? 9.25 4.895 1.293 1 92.56 93 ARG B O 1
ATOM 3733 N N . VAL B 1 94 ? 7.871 3.305 1.916 1 94.69 94 VAL B N 1
ATOM 3734 C CA . VAL B 1 94 ? 7.859 3.756 3.305 1 94.69 94 VAL B CA 1
ATOM 3735 C C . VAL B 1 94 ? 9.227 3.502 3.938 1 94.69 94 VAL B C 1
ATOM 3737 O O . VAL B 1 94 ? 9.773 4.375 4.621 1 94.69 94 VAL B O 1
ATOM 3740 N N . MET B 1 95 ? 9.812 2.314 3.643 1 93.31 95 MET B N 1
ATOM 3741 C CA . MET B 1 95 ? 11.141 1.987 4.152 1 93.31 95 MET B CA 1
ATOM 3742 C C . MET B 1 95 ? 12.18 2.986 3.65 1 93.31 95 MET B C 1
ATOM 3744 O O . MET B 1 95 ? 13.102 3.352 4.383 1 93.31 95 MET B O 1
ATOM 3748 N N . GLU B 1 96 ? 11.977 3.459 2.523 1 93.81 96 GLU B N 1
ATOM 3749 C CA . GLU B 1 96 ? 12.945 4.328 1.854 1 93.81 96 GLU B CA 1
ATOM 3750 C C . GLU B 1 96 ? 12.906 5.738 2.428 1 93.81 96 GLU B C 1
ATOM 3752 O O . GLU B 1 96 ? 13.742 6.578 2.08 1 93.81 96 GLU B O 1
ATOM 3757 N N . THR B 1 97 ? 11.961 6.016 3.322 1 94.12 97 THR B N 1
ATOM 3758 C CA . THR B 1 97 ? 11.984 7.293 4.027 1 94.12 97 THR B CA 1
ATOM 3759 C C . THR B 1 97 ? 13.07 7.297 5.105 1 94.12 97 THR B C 1
ATOM 3761 O O . THR B 1 97 ? 13.422 8.352 5.629 1 94.12 97 THR B O 1
ATOM 3764 N N . MET B 1 98 ? 13.516 6.152 5.453 1 92.31 98 MET B N 1
ATOM 3765 C CA . MET B 1 98 ? 14.641 6.023 6.375 1 92.31 98 MET B CA 1
ATOM 3766 C C . MET B 1 98 ? 15.969 6.148 5.633 1 92.31 98 MET B C 1
ATOM 3768 O O . MET B 1 98 ? 16.172 5.496 4.605 1 92.31 98 MET B O 1
ATOM 3772 N N . THR B 1 99 ? 16.828 6.977 6.109 1 87.56 99 THR B N 1
ATOM 3773 C CA . THR B 1 99 ? 18.109 7.137 5.457 1 87.56 99 THR B CA 1
ATOM 3774 C C . THR B 1 99 ? 19.047 5.977 5.805 1 87.56 99 THR B C 1
ATOM 3776 O O . THR B 1 99 ? 18.812 5.266 6.789 1 87.56 99 THR B O 1
ATOM 3779 N N . ALA B 1 100 ? 20.125 5.855 5.023 1 87.62 100 ALA B N 1
ATOM 3780 C CA . ALA B 1 100 ? 21.125 4.832 5.266 1 87.62 100 ALA B CA 1
ATOM 3781 C C . ALA B 1 100 ? 21.781 5.016 6.629 1 87.62 100 ALA B C 1
ATOM 3783 O O . ALA B 1 100 ? 21.984 4.051 7.371 1 87.62 100 ALA B O 1
ATOM 3784 N N . ARG B 1 101 ? 22.031 6.188 6.965 1 86.62 101 ARG B N 1
ATOM 3785 C CA . ARG B 1 101 ? 22.688 6.504 8.234 1 86.62 101 ARG B CA 1
ATOM 3786 C C . ARG B 1 101 ? 21.781 6.145 9.414 1 86.62 101 ARG B C 1
ATOM 3788 O O . ARG B 1 101 ? 22.25 5.594 10.414 1 86.62 101 ARG B O 1
ATOM 3795 N N . ASP B 1 102 ? 20.5 6.504 9.266 1 89.69 102 ASP B N 1
ATOM 3796 C CA . ASP B 1 102 ? 19.547 6.199 10.328 1 89.69 102 ASP B CA 1
ATOM 3797 C C . ASP B 1 102 ? 19.422 4.691 10.547 1 89.69 102 ASP B C 1
ATOM 3799 O O . ASP B 1 102 ? 19.297 4.234 11.688 1 89.69 102 ASP B O 1
ATOM 3803 N N . PHE B 1 103 ? 19.516 3.926 9.5 1 90.81 103 PHE B N 1
ATOM 3804 C CA . PHE B 1 103 ? 19.438 2.475 9.617 1 90.81 103 PHE B CA 1
ATOM 3805 C C . PHE B 1 103 ? 20.672 1.925 10.336 1 90.81 103 PHE B C 1
ATOM 3807 O O . PHE B 1 103 ? 20.547 1.012 11.156 1 90.81 103 PHE B O 1
ATOM 3814 N N . LEU B 1 104 ? 21.781 2.467 10.023 1 85.44 104 LEU B N 1
ATOM 3815 C CA . LEU B 1 104 ? 23.031 1.998 10.617 1 85.44 104 LEU B CA 1
ATOM 3816 C C . LEU B 1 104 ? 23.016 2.215 12.133 1 85.44 104 LEU B C 1
ATOM 3818 O O . LEU B 1 104 ? 23.703 1.501 12.867 1 85.44 104 LEU B O 1
ATOM 3822 N N . ASP B 1 105 ? 22.156 3.129 12.578 1 86.69 105 ASP B N 1
ATOM 3823 C CA . ASP B 1 105 ? 22.094 3.457 14 1 86.69 105 ASP B CA 1
ATOM 3824 C C . ASP B 1 105 ? 21.547 2.281 14.812 1 86.69 105 ASP B C 1
ATOM 3826 O O . ASP B 1 105 ? 21.859 2.137 15.992 1 86.69 105 ASP B O 1
ATOM 3830 N N . PHE B 1 106 ? 20.719 1.41 14.141 1 85.25 106 PHE B N 1
ATOM 3831 C CA . PHE B 1 106 ? 20.172 0.315 14.93 1 85.25 106 PHE B CA 1
ATOM 3832 C C . PHE B 1 106 ? 20.406 -1.023 14.242 1 85.25 106 PHE B C 1
ATOM 3834 O O . PHE B 1 106 ? 20.047 -2.074 14.773 1 85.25 106 PHE B O 1
ATOM 3841 N N . ARG B 1 107 ? 21.047 -1.051 13.133 1 84.38 107 ARG B N 1
ATOM 3842 C CA . ARG B 1 107 ? 21.281 -2.258 12.344 1 84.38 107 ARG B CA 1
ATOM 3843 C C . ARG B 1 107 ? 22.031 -3.309 13.164 1 84.38 107 ARG B C 1
ATOM 3845 O O . ARG B 1 107 ? 21.719 -4.5 13.07 1 84.38 107 ARG B O 1
ATOM 3852 N N . GLU B 1 108 ? 22.922 -2.871 13.945 1 79.44 108 GLU B N 1
ATOM 3853 C CA . GLU B 1 108 ? 23.766 -3.793 14.711 1 79.44 108 GLU B CA 1
ATOM 3854 C C . GLU B 1 108 ? 22.953 -4.535 15.766 1 79.44 108 GLU B C 1
ATOM 3856 O O . GLU B 1 108 ? 23.281 -5.66 16.141 1 79.44 108 GLU B O 1
ATOM 3861 N N . ARG B 1 109 ? 21.875 -3.961 16.172 1 78.5 109 ARG B N 1
ATOM 3862 C CA . ARG B 1 109 ? 21.031 -4.566 17.203 1 78.5 109 ARG B CA 1
ATOM 3863 C C . ARG B 1 109 ? 20.156 -5.664 16.609 1 78.5 109 ARG B C 1
ATOM 3865 O O . ARG B 1 109 ? 19.594 -6.48 17.344 1 78.5 109 ARG B O 1
ATOM 3872 N N . LEU B 1 110 ? 20.172 -5.738 15.312 1 81.81 110 LEU B N 1
ATOM 3873 C CA . LEU B 1 110 ? 19.312 -6.711 14.641 1 81.81 110 LEU B CA 1
ATOM 3874 C C . LEU B 1 110 ? 20.031 -8.047 14.492 1 81.81 110 LEU B C 1
ATOM 3876 O O . LEU B 1 110 ? 19.391 -9.102 14.453 1 81.81 110 LEU B O 1
ATOM 3880 N N . MET B 1 111 ? 21.281 -8.031 14.43 1 77.56 111 MET B N 1
ATOM 3881 C CA . MET B 1 111 ? 22.062 -9.242 14.156 1 77.56 111 MET B CA 1
ATOM 3882 C C . MET B 1 111 ? 21.828 -10.281 15.242 1 77.56 111 MET B C 1
ATOM 3884 O O . MET B 1 111 ? 21.875 -9.969 16.438 1 77.56 111 MET B O 1
ATOM 3888 N N . PRO B 1 112 ? 21.391 -11.461 14.742 1 79.44 112 PRO B N 1
ATOM 3889 C CA . PRO B 1 112 ? 21.453 -12.023 13.391 1 79.44 112 PRO B CA 1
ATOM 3890 C C . PRO B 1 112 ? 20.094 -12.016 12.695 1 79.44 112 PRO B C 1
ATOM 3892 O O . PRO B 1 112 ? 19.906 -12.711 11.688 1 79.44 112 PRO B O 1
ATOM 3895 N N . ALA B 1 113 ? 19.188 -11.305 13.297 1 79.62 113 ALA B N 1
ATOM 3896 C CA . ALA B 1 113 ? 17.859 -11.266 12.695 1 79.62 113 ALA B CA 1
ATOM 3897 C C . ALA B 1 113 ? 17.906 -10.742 11.266 1 79.62 113 ALA B C 1
ATOM 3899 O O . ALA B 1 113 ? 18.656 -9.797 10.977 1 79.62 113 ALA B O 1
ATOM 3900 N N . SER B 1 114 ? 17.219 -11.445 10.344 1 81.06 114 SER B N 1
ATOM 3901 C CA . SER B 1 114 ? 17.172 -11.094 8.93 1 81.06 114 SER B CA 1
ATOM 3902 C C . SER B 1 114 ? 15.844 -11.492 8.297 1 81.06 114 SER B C 1
ATOM 3904 O O . SER B 1 114 ? 15.195 -12.438 8.758 1 81.06 114 SER B O 1
ATOM 3906 N N . GLY B 1 115 ? 15.508 -10.734 7.328 1 81.38 115 GLY B N 1
ATOM 3907 C CA . GLY B 1 115 ? 14.344 -11.125 6.547 1 81.38 115 GLY B CA 1
ATOM 3908 C C . GLY B 1 115 ? 14.484 -12.492 5.914 1 81.38 115 GLY B C 1
ATOM 3909 O O . GLY B 1 115 ? 13.484 -13.125 5.555 1 81.38 115 GLY B O 1
ATOM 3910 N N . PHE B 1 116 ? 15.625 -12.922 5.863 1 79.88 116 PHE B N 1
ATOM 3911 C CA . PHE B 1 116 ? 15.906 -14.266 5.355 1 79.88 116 PHE B CA 1
ATOM 3912 C C . PHE B 1 116 ? 15.195 -15.32 6.191 1 79.88 116 PHE B C 1
ATOM 3914 O O . PHE B 1 116 ? 14.93 -16.422 5.711 1 79.88 116 PHE B O 1
ATOM 3921 N N . GLN B 1 117 ? 14.875 -14.906 7.332 1 85.69 117 GLN B N 1
ATOM 3922 C CA . GLN B 1 117 ? 14.312 -15.844 8.297 1 85.69 117 GLN B CA 1
ATOM 3923 C C . GLN B 1 117 ? 12.789 -15.773 8.297 1 85.69 117 GLN B C 1
ATOM 3925 O O . GLN B 1 117 ? 12.133 -16.312 9.195 1 85.69 117 GLN B O 1
ATOM 3930 N N . SER B 1 118 ? 12.188 -15.141 7.309 1 92.94 118 SER B N 1
ATOM 3931 C CA . SER B 1 118 ? 10.727 -15.117 7.199 1 92.94 118 SER B CA 1
ATOM 3932 C C . SER B 1 118 ? 10.188 -16.469 6.762 1 92.94 118 SER B C 1
ATOM 3934 O O . SER B 1 118 ? 10.328 -16.859 5.598 1 92.94 118 SER B O 1
ATOM 3936 N N . ALA B 1 119 ? 9.555 -17.141 7.648 1 94.69 119 ALA B N 1
ATOM 3937 C CA . ALA B 1 119 ? 8.984 -18.453 7.359 1 94.69 119 ALA B CA 1
ATOM 3938 C C . ALA B 1 119 ? 7.875 -18.359 6.309 1 94.69 119 ALA B C 1
ATOM 3940 O O . ALA B 1 119 ? 7.766 -19.219 5.43 1 94.69 119 ALA B O 1
ATOM 3941 N N . GLN B 1 120 ? 7.066 -17.328 6.414 1 96.94 120 GLN B N 1
ATOM 3942 C CA . GLN B 1 120 ? 5.914 -17.234 5.527 1 96.94 120 GLN B CA 1
ATOM 3943 C C . GLN B 1 120 ? 6.344 -17.016 4.082 1 96.94 120 GLN B C 1
ATOM 3945 O O . GLN B 1 120 ? 5.695 -17.5 3.152 1 96.94 120 GLN B O 1
ATOM 3950 N N . LEU B 1 121 ? 7.43 -16.266 3.861 1 95.31 121 LEU B N 1
ATOM 3951 C CA . LEU B 1 121 ? 7.945 -16.125 2.504 1 95.31 121 LEU B CA 1
ATOM 3952 C C . LEU B 1 121 ? 8.359 -17.484 1.941 1 95.31 121 LEU B C 1
ATOM 3954 O O . LEU B 1 121 ? 8.055 -17.812 0.79 1 95.31 121 LEU B O 1
ATOM 3958 N N . ARG B 1 122 ? 9.008 -18.25 2.764 1 95.12 122 ARG B N 1
ATOM 3959 C CA . ARG B 1 122 ? 9.406 -19.594 2.348 1 95.12 122 ARG B CA 1
ATOM 3960 C C . ARG B 1 122 ? 8.195 -20.469 2.09 1 95.12 122 ARG B C 1
ATOM 3962 O O . ARG B 1 122 ? 8.172 -21.25 1.137 1 95.12 122 ARG B O 1
ATOM 3969 N N . GLU B 1 123 ? 7.23 -20.359 2.975 1 96.69 123 GLU B N 1
ATOM 3970 C CA . GLU B 1 123 ? 5.996 -21.125 2.793 1 96.69 123 GLU B CA 1
ATOM 3971 C C . GLU B 1 123 ? 5.344 -20.797 1.452 1 96.69 123 GLU B C 1
ATOM 3973 O O . GLU B 1 123 ? 4.82 -21.688 0.779 1 96.69 123 GLU B O 1
ATOM 3978 N N . ILE B 1 124 ? 5.324 -19.516 1.051 1 97.5 124 ILE B N 1
ATOM 3979 C CA . ILE B 1 124 ? 4.746 -19.109 -0.224 1 97.5 124 ILE B CA 1
ATOM 3980 C C . ILE B 1 124 ? 5.508 -19.766 -1.372 1 97.5 124 ILE B C 1
ATOM 3982 O O . ILE B 1 124 ? 4.898 -20.312 -2.293 1 97.5 124 ILE B O 1
ATOM 3986 N N . GLU B 1 125 ? 6.848 -19.734 -1.278 1 96.5 125 GLU B N 1
ATOM 3987 C CA . GLU B 1 125 ? 7.688 -20.344 -2.307 1 96.5 125 GLU B CA 1
ATOM 3988 C C . GLU B 1 125 ? 7.398 -21.844 -2.441 1 96.5 125 GLU B C 1
ATOM 3990 O O . GLU B 1 125 ? 7.266 -22.359 -3.555 1 96.5 125 GLU B O 1
ATOM 3995 N N . ILE B 1 126 ? 7.273 -22.484 -1.313 1 96.25 126 ILE B N 1
ATOM 3996 C CA . ILE B 1 126 ? 7.016 -23.922 -1.282 1 96.25 126 ILE B CA 1
ATOM 3997 C C . ILE B 1 126 ? 5.625 -24.203 -1.837 1 96.25 126 ILE B C 1
ATOM 3999 O O . ILE B 1 126 ? 5.453 -25.094 -2.672 1 96.25 126 ILE B O 1
ATOM 4003 N N . LEU B 1 127 ? 4.68 -23.469 -1.379 1 97.31 127 LEU B N 1
ATOM 4004 C CA . LEU B 1 127 ? 3.293 -23.672 -1.793 1 97.31 127 LEU B CA 1
ATOM 4005 C C . LEU B 1 127 ? 3.137 -23.453 -3.293 1 97.31 127 LEU B C 1
ATOM 4007 O O . LEU B 1 127 ? 2.338 -24.125 -3.945 1 97.31 127 LEU B O 1
ATOM 4011 N N . LEU B 1 128 ? 3.838 -22.547 -3.873 1 97.38 128 LEU B N 1
ATOM 4012 C CA . LEU B 1 128 ? 3.789 -22.281 -5.309 1 97.38 128 LEU B CA 1
ATOM 4013 C C . LEU B 1 128 ? 4.43 -23.422 -6.09 1 97.38 128 LEU B C 1
ATOM 4015 O O . LEU B 1 128 ? 3.947 -23.797 -7.164 1 97.38 128 LEU B O 1
ATOM 4019 N N . GLY B 1 129 ? 5.539 -23.984 -5.52 1 96.56 129 GLY B N 1
ATOM 4020 C CA . GLY B 1 129 ? 6.156 -25.125 -6.172 1 96.56 129 GLY B CA 1
ATOM 4021 C C . GLY B 1 129 ? 7.633 -24.938 -6.457 1 96.56 129 GLY B C 1
ATOM 4022 O O . GLY B 1 129 ? 8.203 -25.625 -7.312 1 96.56 129 GLY B O 1
ATOM 4023 N N . LEU B 1 130 ? 8.227 -23.938 -5.812 1 95.12 130 LEU B N 1
ATOM 4024 C CA . LEU B 1 130 ? 9.672 -23.797 -5.945 1 95.12 130 LEU B CA 1
ATOM 4025 C C . LEU B 1 130 ? 10.406 -24.953 -5.258 1 95.12 130 LEU B C 1
ATOM 4027 O O . LEU B 1 130 ? 10.289 -25.125 -4.043 1 95.12 130 LEU B O 1
ATOM 4031 N N . GLU B 1 131 ? 11.164 -25.625 -5.965 1 90.94 131 GLU B N 1
ATOM 4032 C CA . GLU B 1 131 ? 11.828 -26.828 -5.453 1 90.94 131 GLU B CA 1
ATOM 4033 C C . GLU B 1 131 ? 13.195 -26.484 -4.871 1 90.94 131 GLU B C 1
ATOM 4035 O O . GLU B 1 131 ? 13.789 -25.469 -5.219 1 90.94 131 GLU B O 1
ATOM 4040 N N . ASP B 1 132 ? 13.68 -27.328 -4.039 1 87.56 132 ASP B N 1
ATOM 4041 C CA . ASP B 1 132 ? 14.938 -27.094 -3.332 1 87.56 132 ASP B CA 1
ATOM 4042 C C . ASP B 1 132 ? 16.109 -27 -4.309 1 87.56 132 ASP B C 1
ATOM 4044 O O . ASP B 1 132 ? 17.016 -26.188 -4.125 1 87.56 132 ASP B O 1
ATOM 4048 N N . ASN B 1 133 ? 16.078 -27.891 -5.281 1 87.06 133 ASN B N 1
ATOM 4049 C CA . ASN B 1 133 ? 17.188 -27.906 -6.227 1 87.06 133 ASN B CA 1
ATOM 4050 C C . ASN B 1 133 ? 17.219 -26.656 -7.094 1 87.06 133 ASN B C 1
ATOM 4052 O O . ASN B 1 133 ? 18.219 -26.391 -7.77 1 87.06 133 ASN B O 1
ATOM 4056 N N . GLU B 1 134 ? 16.156 -25.891 -7.07 1 90.38 134 GLU B N 1
ATOM 4057 C CA . GLU B 1 134 ? 16.078 -24.656 -7.844 1 90.38 134 GLU B CA 1
ATOM 4058 C C . GLU B 1 134 ? 16.516 -23.453 -7.016 1 90.38 134 GLU B C 1
ATOM 4060 O O . GLU B 1 134 ? 16.625 -22.344 -7.535 1 90.38 134 GLU B O 1
ATOM 4065 N N . ARG B 1 135 ? 16.797 -23.688 -5.777 1 89.88 135 ARG B N 1
ATOM 4066 C CA . ARG B 1 135 ? 17.109 -22.594 -4.867 1 89.88 135 ARG B CA 1
ATOM 4067 C C . ARG B 1 135 ? 18.609 -22.25 -4.914 1 89.88 135 ARG B C 1
ATOM 4069 O O . ARG B 1 135 ? 19.438 -23.141 -5.129 1 89.88 135 ARG B O 1
ATOM 4076 N N . ILE B 1 136 ? 18.812 -21.062 -4.734 1 85.31 136 ILE B N 1
ATOM 4077 C CA . ILE B 1 136 ? 20.188 -20.594 -4.645 1 85.31 136 ILE B CA 1
ATOM 4078 C C . ILE B 1 136 ? 20.719 -20.781 -3.221 1 85.31 136 ILE B C 1
ATOM 4080 O O . ILE B 1 136 ? 20.031 -20.469 -2.25 1 85.31 136 ILE B O 1
ATOM 4084 N N . ALA B 1 137 ? 21.875 -21.359 -3.18 1 79.44 137 ALA B N 1
ATOM 4085 C CA . ALA B 1 137 ? 22.5 -21.594 -1.881 1 79.44 137 ALA B CA 1
ATOM 4086 C C . ALA B 1 137 ? 22.781 -20.281 -1.149 1 79.44 137 ALA B C 1
ATOM 4088 O O . ALA B 1 137 ? 23.125 -19.281 -1.773 1 79.44 137 ALA B O 1
ATOM 4089 N N . VAL B 1 138 ? 22.391 -20.422 0.083 1 72.75 138 VAL B N 1
ATOM 4090 C CA . VAL B 1 138 ? 22.719 -19.25 0.897 1 72.75 138 VAL B CA 1
ATOM 4091 C C . VAL B 1 138 ? 24.219 -19.234 1.19 1 72.75 138 VAL B C 1
ATOM 4093 O O . VAL B 1 138 ? 24.906 -20.234 0.977 1 72.75 138 VAL B O 1
ATOM 4096 N N . CYS B 1 139 ? 24.734 -18.203 1.77 1 59.69 139 CYS B N 1
ATOM 4097 C CA . CYS B 1 139 ? 26.172 -18.094 2.053 1 59.69 139 CYS B CA 1
ATOM 4098 C C . CYS B 1 139 ? 26.734 -19.438 2.514 1 59.69 139 CYS B C 1
ATOM 4100 O O . CYS B 1 139 ? 26.062 -20.172 3.244 1 59.69 139 CYS B O 1
ATOM 4102 N N . GLN B 1 140 ? 27.844 -19.875 2.051 1 59.16 140 GLN B N 1
ATOM 4103 C CA . GLN B 1 140 ? 28.703 -21.016 2.342 1 59.16 140 GLN B CA 1
ATOM 4104 C C . GLN B 1 140 ? 28.016 -22.344 2.004 1 59.16 140 GLN B C 1
ATOM 4106 O O . GLN B 1 140 ? 28.156 -23.328 2.734 1 59.16 140 GLN B O 1
ATOM 4111 N N . GLY B 1 141 ? 27.047 -22.172 1.069 1 63.47 141 GLY B N 1
ATOM 4112 C CA . GLY B 1 141 ? 26.5 -23.422 0.554 1 63.47 141 GLY B CA 1
ATOM 4113 C C . GLY B 1 141 ? 25.344 -23.953 1.378 1 63.47 141 GLY B C 1
ATOM 4114 O O . GLY B 1 141 ? 24.922 -25.109 1.192 1 63.47 141 GLY B O 1
ATOM 4115 N N . GLY B 1 142 ? 24.891 -23.25 2.307 1 73.06 142 GLY B N 1
ATOM 4116 C CA . GLY B 1 142 ? 23.859 -23.766 3.195 1 73.06 142 GLY B CA 1
ATOM 4117 C C . GLY B 1 142 ? 22.453 -23.578 2.656 1 73.06 142 GLY B C 1
ATOM 4118 O O . GLY B 1 142 ? 22.25 -22.797 1.717 1 73.06 142 GLY B O 1
ATOM 4119 N N . SER B 1 143 ? 21.594 -24.484 3.096 1 82.12 143 SER B N 1
ATOM 4120 C CA . SER B 1 143 ? 20.172 -24.406 2.787 1 82.12 143 SER B CA 1
ATOM 4121 C C . SER B 1 143 ? 19.5 -23.281 3.547 1 82.12 143 SER B C 1
ATOM 4123 O O . SER B 1 143 ? 19.938 -22.891 4.633 1 82.12 143 SER B O 1
ATOM 4125 N N . PHE B 1 144 ? 18.422 -22.656 2.963 1 83.06 144 PHE B N 1
ATOM 4126 C CA . PHE B 1 144 ? 17.672 -21.641 3.676 1 83.06 144 PHE B CA 1
ATOM 4127 C C . PHE B 1 144 ? 17.125 -22.188 4.992 1 83.06 144 PHE B C 1
ATOM 4129 O O . PHE B 1 144 ? 16.891 -21.422 5.934 1 83.06 144 PHE B O 1
ATOM 4136 N N . LYS B 1 145 ? 17.047 -23.453 5.117 1 87.5 145 LYS B N 1
ATOM 4137 C CA . LYS B 1 145 ? 16.516 -24.109 6.312 1 87.5 145 LYS B CA 1
ATOM 4138 C C . LYS B 1 145 ? 17.469 -23.922 7.496 1 87.5 145 LYS B C 1
ATOM 4140 O O . LYS B 1 145 ? 17.031 -23.891 8.648 1 87.5 145 LYS B O 1
ATOM 4145 N N . ASP B 1 146 ? 18.672 -23.797 7.184 1 84.62 146 ASP B N 1
ATOM 4146 C CA . ASP B 1 146 ? 19.656 -23.594 8.242 1 84.62 146 ASP B CA 1
ATOM 4147 C C . ASP B 1 146 ? 19.438 -22.25 8.945 1 84.62 146 ASP B C 1
ATOM 4149 O O . ASP B 1 146 ? 19.688 -22.141 10.148 1 84.62 146 ASP B O 1
ATOM 4153 N N . ALA B 1 147 ? 18.938 -21.312 8.211 1 82.62 147 ALA B N 1
ATOM 4154 C CA . ALA B 1 147 ? 18.703 -19.984 8.75 1 82.62 147 ALA B CA 1
ATOM 4155 C C . ALA B 1 147 ? 17.5 -19.984 9.695 1 82.62 147 ALA B C 1
ATOM 4157 O O . ALA B 1 147 ? 17.312 -19.031 10.469 1 82.62 147 ALA B O 1
ATOM 4158 N N . LEU B 1 148 ? 16.719 -21.031 9.633 1 88.81 148 LEU B N 1
ATOM 4159 C CA . LEU B 1 148 ? 15.508 -21.109 10.438 1 88.81 148 LEU B CA 1
ATOM 4160 C C . LEU B 1 148 ? 15.742 -21.906 11.719 1 88.81 148 LEU B C 1
ATOM 4162 O O . LEU B 1 148 ? 14.82 -22.094 12.516 1 88.81 148 LEU B O 1
ATOM 4166 N N . LYS B 1 149 ? 16.969 -22.312 11.914 1 86.62 149 LYS B N 1
ATOM 4167 C CA . LYS B 1 149 ? 17.297 -23.062 13.117 1 86.62 149 LYS B CA 1
ATOM 4168 C C . LYS B 1 149 ? 17.719 -22.141 14.25 1 86.62 149 LYS B C 1
ATOM 4170 O O . LYS B 1 149 ? 18.234 -21.047 14.008 1 86.62 149 LYS B O 1
ATOM 4175 N N . LEU B 1 150 ? 17.484 -22.578 15.414 1 86.06 150 LEU B N 1
ATOM 4176 C CA . LEU B 1 150 ? 17.984 -21.859 16.594 1 86.06 150 LEU B CA 1
ATOM 4177 C C . LEU B 1 150 ? 19.484 -22.031 16.734 1 86.06 150 LEU B C 1
ATOM 4179 O O . LEU B 1 150 ? 20.078 -22.906 16.094 1 86.06 150 LEU B O 1
ATOM 4183 N N . PRO B 1 151 ? 20.078 -21.219 17.531 1 79.75 151 PRO B N 1
ATOM 4184 C CA . PRO B 1 151 ? 21.531 -21.312 17.719 1 79.75 151 PRO B CA 1
ATOM 4185 C C . PRO B 1 151 ? 21.984 -22.688 18.203 1 79.75 151 PRO B C 1
ATOM 4187 O O . PRO B 1 151 ? 23.078 -23.156 17.859 1 79.75 151 PRO B O 1
ATOM 4190 N N . ASN B 1 152 ? 21.188 -23.375 18.938 1 84.88 152 ASN B N 1
ATOM 4191 C CA . ASN B 1 152 ? 21.531 -24.688 19.469 1 84.88 152 ASN B CA 1
ATOM 4192 C C . ASN B 1 152 ? 21.203 -25.797 18.453 1 84.88 152 ASN B C 1
ATOM 4194 O O . ASN B 1 152 ? 21.312 -26.969 18.781 1 84.88 152 ASN B O 1
ATOM 4198 N N . GLY B 1 153 ? 20.703 -25.375 17.328 1 84.19 153 GLY B N 1
ATOM 4199 C CA . GLY B 1 153 ? 20.422 -26.328 16.266 1 84.19 153 GLY B CA 1
ATOM 4200 C C . GLY B 1 153 ? 19 -26.828 16.25 1 84.19 153 GLY B C 1
ATOM 4201 O O . GLY B 1 153 ? 18.562 -27.469 15.297 1 84.19 153 GLY B O 1
ATOM 4202 N N . ALA B 1 154 ? 18.328 -26.516 17.297 1 88.38 154 ALA B N 1
ATOM 4203 C CA . ALA B 1 154 ? 16.953 -26.969 17.391 1 88.38 154 ALA B CA 1
ATOM 4204 C C . ALA B 1 154 ? 16.047 -26.203 16.422 1 88.38 154 ALA B C 1
ATOM 4206 O O . ALA B 1 154 ? 16.438 -25.141 15.922 1 88.38 154 ALA B O 1
ATOM 4207 N N . LEU B 1 155 ? 14.93 -26.812 16.141 1 89.06 155 LEU B N 1
ATOM 4208 C CA . LEU B 1 155 ? 13.969 -26.188 15.227 1 89.06 155 LEU B CA 1
ATOM 4209 C C . LEU B 1 155 ? 13.281 -25.016 15.898 1 89.06 155 LEU B C 1
ATOM 4211 O O . LEU B 1 155 ? 12.906 -25.094 17.062 1 89.06 155 LEU B O 1
ATOM 4215 N N . SER B 1 156 ? 13.211 -23.984 15.172 1 89.69 156 SER B N 1
ATOM 4216 C CA . SER B 1 156 ? 12.445 -22.812 15.617 1 89.69 156 SER B CA 1
ATOM 4217 C C . SER B 1 156 ? 10.977 -22.938 15.219 1 89.69 156 SER B C 1
ATOM 4219 O O . SER B 1 156 ? 10.602 -23.859 14.5 1 89.69 156 SER B O 1
ATOM 4221 N N . SER B 1 157 ? 10.133 -22.031 15.758 1 88.06 157 SER B N 1
ATOM 4222 C CA . SER B 1 157 ? 8.75 -21.969 15.312 1 88.06 157 SER B CA 1
ATOM 4223 C C . SER B 1 157 ? 8.656 -21.75 13.805 1 88.06 157 SER B C 1
ATOM 4225 O O . SER B 1 157 ? 7.797 -22.328 13.141 1 88.06 157 SER B O 1
ATOM 4227 N N . ALA B 1 158 ? 9.547 -21.016 13.305 1 89.5 158 ALA B N 1
ATOM 4228 C CA . ALA B 1 158 ? 9.602 -20.75 11.867 1 89.5 158 ALA B CA 1
ATOM 4229 C C . ALA B 1 158 ? 9.914 -22.031 11.094 1 89.5 158 ALA B C 1
ATOM 4231 O O . ALA B 1 158 ? 9.289 -22.312 10.07 1 89.5 158 ALA B O 1
ATOM 4232 N N . ALA B 1 159 ? 10.875 -22.75 11.602 1 92 159 ALA B N 1
ATOM 4233 C CA . ALA B 1 159 ? 11.25 -24 10.961 1 92 159 ALA B CA 1
ATOM 4234 C C . ALA B 1 159 ? 10.094 -25 10.961 1 92 159 ALA B C 1
ATOM 4236 O O . ALA B 1 159 ? 9.859 -25.688 9.969 1 92 159 ALA B O 1
ATOM 4237 N N . TYR B 1 160 ? 9.43 -25.031 12.008 1 93.25 160 TYR B N 1
ATOM 4238 C CA . TYR B 1 160 ? 8.281 -25.938 12.109 1 93.25 160 TYR B CA 1
ATOM 4239 C C . TYR B 1 160 ? 7.219 -25.578 11.086 1 93.25 160 TYR B C 1
ATOM 4241 O O . TYR B 1 160 ? 6.613 -26.469 10.469 1 93.25 160 TYR B O 1
ATOM 4249 N N . ARG B 1 161 ? 6.961 -24.359 10.867 1 92.38 161 ARG B N 1
ATOM 4250 C CA . ARG B 1 161 ? 5.98 -23.922 9.883 1 92.38 161 ARG B CA 1
ATOM 4251 C C . ARG B 1 161 ? 6.375 -24.359 8.477 1 92.38 161 ARG B C 1
ATOM 4253 O O . ARG B 1 161 ? 5.543 -24.859 7.719 1 92.38 161 ARG B O 1
ATOM 4260 N N . VAL B 1 162 ? 7.613 -24.156 8.188 1 93.75 162 VAL B N 1
ATOM 4261 C CA . VAL B 1 162 ? 8.125 -24.5 6.863 1 93.75 162 VAL B CA 1
ATOM 4262 C C . VAL B 1 162 ? 8.047 -26 6.652 1 93.75 162 VAL B C 1
ATOM 4264 O O . VAL B 1 162 ? 7.598 -26.469 5.598 1 93.75 162 VAL B O 1
ATOM 4267 N N . GLU B 1 163 ? 8.422 -26.719 7.691 1 93.75 163 GLU B N 1
ATOM 4268 C CA . GLU B 1 163 ? 8.352 -28.172 7.605 1 93.75 163 GLU B CA 1
ATOM 4269 C C . GLU B 1 163 ? 6.914 -28.656 7.438 1 93.75 163 GLU B C 1
ATOM 4271 O O . GLU B 1 163 ? 6.648 -29.578 6.664 1 93.75 163 GLU B O 1
ATOM 4276 N N . ALA B 1 164 ? 6.059 -28.047 8.172 1 93.88 164 ALA B N 1
ATOM 4277 C CA . ALA B 1 164 ? 4.648 -28.406 8.055 1 93.88 164 ALA B CA 1
ATOM 4278 C C . ALA B 1 164 ? 4.125 -28.125 6.648 1 93.88 164 ALA B C 1
ATOM 4280 O O . ALA B 1 164 ? 3.359 -28.922 6.098 1 93.88 164 ALA B O 1
ATOM 4281 N N . ARG B 1 165 ? 4.523 -27.047 6.055 1 93.38 165 ARG B N 1
ATOM 4282 C CA . ARG B 1 165 ? 4.121 -26.688 4.695 1 93.38 165 ARG B CA 1
ATOM 4283 C C . ARG B 1 165 ? 4.656 -27.703 3.686 1 93.38 165 ARG B C 1
ATOM 4285 O O . ARG B 1 165 ? 3.936 -28.125 2.775 1 93.38 165 ARG B O 1
ATOM 4292 N N . GLU B 1 166 ? 5.836 -28.109 3.902 1 91.88 166 GLU B N 1
ATOM 4293 C CA . GLU B 1 166 ? 6.445 -29.109 3.014 1 91.88 166 GLU B CA 1
ATOM 4294 C C . GLU B 1 166 ? 5.734 -30.453 3.121 1 91.88 166 GLU B C 1
ATOM 4296 O O . GLU B 1 166 ? 5.547 -31.141 2.115 1 91.88 166 GLU B O 1
ATOM 4301 N N . ALA B 1 167 ? 5.273 -30.703 4.273 1 91.69 167 ALA B N 1
ATOM 4302 C CA . ALA B 1 167 ? 4.648 -32 4.539 1 91.69 167 ALA B CA 1
ATOM 4303 C C . ALA B 1 167 ? 3.23 -32.031 3.977 1 91.69 167 ALA B C 1
ATOM 4305 O O . ALA B 1 167 ? 2.682 -33.125 3.748 1 91.69 167 ALA B O 1
ATOM 4306 N N . HIS B 1 168 ? 2.547 -30.906 3.893 1 84.69 168 HIS B N 1
ATOM 4307 C CA . HIS B 1 168 ? 1.141 -30.828 3.516 1 84.69 168 HIS B CA 1
ATOM 4308 C C . HIS B 1 168 ? 0.927 -31.297 2.082 1 84.69 168 HIS B C 1
ATOM 4310 O O . HIS B 1 168 ? -0.206 -31.562 1.674 1 84.69 168 HIS B O 1
ATOM 4316 N N . GLY B 1 169 ? 2.078 -31.594 1.366 1 81.38 169 GLY B N 1
ATOM 4317 C CA . GLY B 1 169 ? 1.779 -32.312 0.139 1 81.38 169 GLY B CA 1
ATOM 4318 C C . GLY B 1 169 ? 2.109 -31.516 -1.113 1 81.38 169 GLY B C 1
ATOM 4319 O O . GLY B 1 169 ? 3.172 -30.906 -1.2 1 81.38 169 GLY B O 1
ATOM 4320 N N . GLN B 1 170 ? 1.041 -31.5 -2.1 1 92.81 170 GLN B N 1
ATOM 4321 C CA . GLN B 1 170 ? 1.279 -31.031 -3.459 1 92.81 170 GLN B CA 1
ATOM 4322 C C . GLN B 1 170 ? 1.243 -29.516 -3.531 1 92.81 170 GLN B C 1
ATOM 4324 O O . GLN B 1 170 ? 0.43 -28.875 -2.859 1 92.81 170 GLN B O 1
ATOM 4329 N N . SER B 1 171 ? 2.143 -28.906 -4.242 1 97.31 171 SER B N 1
ATOM 4330 C CA . SER B 1 171 ? 2.195 -27.469 -4.488 1 97.31 171 SER B CA 1
ATOM 4331 C C . SER B 1 171 ? 1.106 -27.031 -5.469 1 97.31 171 SER B C 1
ATOM 4333 O O . SER B 1 171 ? 0.439 -27.875 -6.074 1 97.31 171 SER B O 1
ATOM 4335 N N . LEU B 1 172 ? 0.896 -25.766 -5.551 1 97.94 172 LEU B N 1
ATOM 4336 C CA . LEU B 1 172 ? -0.051 -25.219 -6.516 1 97.94 172 LEU B CA 1
ATOM 4337 C C . LEU B 1 172 ? 0.343 -25.594 -7.941 1 97.94 172 LEU B C 1
ATOM 4339 O O . LEU B 1 172 ? -0.517 -25.922 -8.758 1 97.94 172 LEU B O 1
ATOM 4343 N N . LYS B 1 173 ? 1.599 -25.562 -8.266 1 97.75 173 LYS B N 1
ATOM 4344 C CA . LYS B 1 173 ? 2.09 -25.953 -9.578 1 97.75 173 LYS B CA 1
ATOM 4345 C C . LYS B 1 173 ? 1.706 -27.406 -9.898 1 97.75 173 LYS B C 1
ATOM 4347 O O . LYS B 1 173 ? 1.188 -27.688 -10.984 1 97.75 173 LYS B O 1
ATOM 4352 N N . HIS B 1 174 ? 1.923 -28.281 -8.969 1 96.38 174 HIS B N 1
ATOM 4353 C CA . HIS B 1 174 ? 1.6 -29.703 -9.172 1 96.38 174 HIS B CA 1
ATOM 4354 C C . HIS B 1 174 ? 0.11 -29.891 -9.438 1 96.38 174 HIS B C 1
ATOM 4356 O O . HIS B 1 174 ? -0.272 -30.609 -10.352 1 96.38 174 HIS B O 1
ATOM 4362 N N . CYS B 1 175 ? -0.648 -29.25 -8.617 1 97.06 175 CYS B N 1
ATOM 4363 C CA . CYS B 1 175 ? -2.094 -29.391 -8.758 1 97.06 175 CYS B CA 1
ATOM 4364 C C . CYS B 1 175 ? -2.576 -28.766 -10.062 1 97.06 175 CYS B C 1
ATOM 4366 O O . CYS B 1 175 ? -3.447 -29.328 -10.734 1 97.06 175 CYS B O 1
ATOM 4368 N N . LEU B 1 176 ? -2.025 -27.625 -10.438 1 97.38 176 LEU B N 1
ATOM 4369 C CA . LEU B 1 176 ? -2.377 -26.969 -11.688 1 97.38 176 LEU B CA 1
ATOM 4370 C C . LEU B 1 176 ? -2.047 -27.844 -12.891 1 97.38 176 LEU B C 1
ATOM 4372 O O . LEU B 1 176 ? -2.875 -28.016 -13.789 1 97.38 176 LEU B O 1
ATOM 4376 N N . TYR B 1 177 ? -0.873 -28.438 -12.891 1 96.75 177 TYR B N 1
ATOM 4377 C CA . TYR B 1 177 ? -0.431 -29.25 -14.016 1 96.75 177 TYR B CA 1
ATOM 4378 C C . TYR B 1 177 ? -1.253 -30.531 -14.109 1 96.75 177 TYR B C 1
ATOM 4380 O O . TYR B 1 177 ? -1.584 -30.984 -15.211 1 96.75 177 TYR B O 1
ATOM 4388 N N . ALA B 1 178 ? -1.577 -31.047 -12.953 1 95.31 178 ALA B N 1
ATOM 4389 C CA . ALA B 1 178 ? -2.457 -32.219 -12.953 1 95.31 178 ALA B CA 1
ATOM 4390 C C . ALA B 1 178 ? -3.826 -31.875 -13.531 1 95.31 178 ALA B C 1
ATOM 4392 O O . ALA B 1 178 ? -4.379 -32.625 -14.336 1 95.31 178 ALA B O 1
ATOM 4393 N N . TRP B 1 179 ? -4.324 -30.781 -13.102 1 95.56 179 TRP B N 1
ATOM 4394 C CA . TRP B 1 179 ? -5.621 -30.328 -13.609 1 95.56 179 TRP B CA 1
ATOM 4395 C C . TRP B 1 179 ? -5.562 -30.078 -15.109 1 95.56 179 TRP B C 1
ATOM 4397 O O . TRP B 1 179 ? -6.453 -30.484 -15.852 1 95.56 179 TRP B O 1
ATOM 4407 N N . LEU B 1 180 ? -4.527 -29.453 -15.617 1 95.44 180 LEU B N 1
ATOM 4408 C CA . LEU B 1 180 ? -4.344 -29.156 -17.031 1 95.44 180 LEU B CA 1
ATOM 4409 C C . LEU B 1 180 ? -4.234 -30.422 -17.859 1 95.44 180 LEU B C 1
ATOM 4411 O O . LEU B 1 180 ? -4.754 -30.5 -18.969 1 95.44 180 LEU B O 1
ATOM 4415 N N . SER B 1 181 ? -3.594 -31.422 -17.312 1 94 181 SER B N 1
ATOM 4416 C CA . SER B 1 181 ? -3.393 -32.656 -18.047 1 94 181 SER B CA 1
ATOM 4417 C C . SER B 1 181 ? -4.719 -33.375 -18.328 1 94 181 SER B C 1
ATOM 4419 O O . SER B 1 181 ? -4.797 -34.25 -19.188 1 94 181 SER B O 1
ATOM 4421 N N . ARG B 1 182 ? -5.758 -32.906 -17.641 1 91.06 182 ARG B N 1
ATOM 4422 C CA . ARG B 1 182 ? -7.059 -33.531 -17.781 1 91.06 182 ARG B CA 1
ATOM 4423 C C . ARG B 1 182 ? -7.969 -32.75 -18.703 1 91.06 182 ARG B C 1
ATOM 4425 O O . ARG B 1 182 ? -9.078 -33.156 -19.031 1 91.06 182 ARG B O 1
ATOM 4432 N N . ILE B 1 183 ? -7.566 -31.609 -19.094 1 89.69 183 ILE B N 1
ATOM 4433 C CA . ILE B 1 183 ? -8.375 -30.781 -19.984 1 89.69 183 ILE B CA 1
ATOM 4434 C C . ILE B 1 183 ? -8.414 -31.406 -21.375 1 89.69 183 ILE B C 1
ATOM 4436 O O . ILE B 1 183 ? -7.367 -31.719 -21.953 1 89.69 183 ILE B O 1
ATOM 4440 N N . PRO B 1 184 ? -9.594 -31.594 -21.891 1 89.5 184 PRO B N 1
ATOM 4441 C CA . PRO B 1 184 ? -9.664 -32.156 -23.234 1 89.5 184 PRO B CA 1
ATOM 4442 C C . PRO B 1 184 ? -9.109 -31.219 -24.312 1 89.5 184 PRO B C 1
ATOM 4444 O O . PRO B 1 184 ? -9.406 -30.031 -24.297 1 89.5 184 PRO B O 1
ATOM 4447 N N . ILE B 1 185 ? -8.297 -31.75 -25.141 1 88.56 185 ILE B N 1
ATOM 4448 C CA . ILE B 1 185 ? -7.73 -31.047 -26.281 1 88.56 185 ILE B CA 1
ATOM 4449 C C . ILE B 1 185 ? -8.453 -31.469 -27.562 1 88.56 185 ILE B C 1
ATOM 4451 O O . ILE B 1 185 ? -8.367 -32.625 -27.984 1 88.56 185 ILE B O 1
ATOM 4455 N N . ASP B 1 186 ? -9.078 -30.453 -28.094 1 86 186 ASP B N 1
ATOM 4456 C CA . ASP B 1 186 ? -9.867 -30.734 -29.281 1 86 186 ASP B CA 1
ATOM 4457 C C . ASP B 1 186 ? -10.836 -31.891 -29.031 1 86 186 ASP B C 1
ATOM 4459 O O . ASP B 1 186 ? -10.898 -32.844 -29.812 1 86 186 ASP B O 1
ATOM 4463 N N . GLY B 1 187 ? -11.367 -31.891 -27.891 1 82.56 187 GLY B N 1
ATOM 4464 C CA . GLY B 1 187 ? -12.461 -32.781 -27.547 1 82.56 187 GLY B CA 1
ATOM 4465 C C . GLY B 1 187 ? -11.992 -34.094 -26.922 1 82.56 187 GLY B C 1
ATOM 4466 O O . GLY B 1 187 ? -12.805 -34.938 -26.578 1 82.56 187 GLY B O 1
ATOM 4467 N N . SER B 1 188 ? -10.719 -34.344 -26.797 1 87.38 188 SER B N 1
ATOM 4468 C CA . SER B 1 188 ? -10.211 -35.594 -26.266 1 87.38 188 SER B CA 1
ATOM 4469 C C . SER B 1 188 ? -8.984 -35.375 -25.391 1 87.38 188 SER B C 1
ATOM 4471 O O . SER B 1 188 ? -8.219 -34.438 -25.609 1 87.38 188 SER B O 1
ATOM 4473 N N . ASN B 1 189 ? -8.75 -36.312 -24.406 1 86.88 189 ASN B N 1
ATOM 4474 C CA . ASN B 1 189 ? -7.543 -36.312 -23.594 1 86.88 189 ASN B CA 1
ATOM 4475 C C . ASN B 1 189 ? -6.59 -37.438 -23.953 1 86.88 189 ASN B C 1
ATOM 4477 O O . ASN B 1 189 ? -5.582 -37.656 -23.281 1 86.88 189 ASN B O 1
ATOM 4481 N N . GLU B 1 190 ? -6.891 -38.094 -25 1 91.62 190 GLU B N 1
ATOM 4482 C CA . GLU B 1 190 ? -6.043 -39.188 -25.438 1 91.62 190 GLU B CA 1
ATOM 4483 C C . GLU B 1 190 ? -4.688 -38.688 -25.922 1 91.62 190 GLU B C 1
ATOM 4485 O O . GLU B 1 190 ? -4.602 -37.656 -26.594 1 91.62 190 GLU B O 1
ATOM 4490 N N . PRO B 1 191 ? -3.678 -39.406 -25.562 1 94.31 191 PRO B N 1
ATOM 4491 C CA . PRO B 1 191 ? -2.334 -39 -25.969 1 94.31 191 PRO B CA 1
ATOM 4492 C C . PRO B 1 191 ? -2.215 -38.75 -27.469 1 94.31 191 PRO B C 1
ATOM 4494 O O . PRO B 1 191 ? -1.513 -37.812 -27.891 1 94.31 191 PRO B O 1
ATOM 4497 N N . ALA B 1 192 ? -2.922 -39.562 -28.219 1 93.38 192 ALA B N 1
ATOM 4498 C CA . ALA B 1 192 ? -2.859 -39.406 -29.672 1 93.38 192 ALA B CA 1
ATOM 4499 C C . ALA B 1 192 ? -3.463 -38.094 -30.125 1 93.38 192 ALA B C 1
ATOM 4501 O O . ALA B 1 192 ? -2.955 -37.438 -31.047 1 93.38 192 ALA B O 1
ATOM 4502 N N . ALA B 1 193 ? -4.562 -37.719 -29.516 1 91.94 193 ALA B N 1
ATOM 4503 C CA . ALA B 1 193 ? -5.211 -36.469 -29.844 1 91.94 193 ALA B CA 1
ATOM 4504 C C . ALA B 1 193 ? -4.332 -35.281 -29.438 1 91.94 193 ALA B C 1
ATOM 4506 O O . ALA B 1 193 ? -4.246 -34.281 -30.172 1 91.94 193 ALA B O 1
ATOM 4507 N N . VAL B 1 194 ? -3.682 -35.375 -28.297 1 95 194 VAL B N 1
ATOM 4508 C CA . VAL B 1 194 ? -2.781 -34.344 -27.797 1 95 194 VAL B CA 1
ATOM 4509 C C . VAL B 1 194 ? -1.622 -34.156 -28.766 1 95 194 VAL B C 1
ATOM 4511 O O . VAL B 1 194 ? -1.297 -33.031 -29.141 1 95 194 VAL B O 1
ATOM 4514 N N . LYS B 1 195 ? -1.05 -35.25 -29.188 1 95.38 195 LYS B N 1
ATOM 4515 C CA . LYS B 1 195 ? 0.077 -35.188 -30.125 1 95.38 195 LYS B CA 1
ATOM 4516 C C . LYS B 1 195 ? -0.343 -34.625 -31.469 1 95.38 195 LYS B C 1
ATOM 4518 O O . LYS B 1 195 ? 0.418 -33.875 -32.094 1 95.38 195 LYS B O 1
ATOM 4523 N N . ARG B 1 196 ? -1.521 -35.031 -31.906 1 95.06 196 ARG B N 1
ATOM 4524 C CA . ARG B 1 196 ? -2.021 -34.5 -33.156 1 95.06 196 ARG B CA 1
ATOM 4525 C C . ARG B 1 196 ? -2.166 -32.969 -33.125 1 95.06 196 ARG B C 1
ATOM 4527 O O . ARG B 1 196 ? -1.733 -32.281 -34.031 1 95.06 196 ARG B O 1
ATOM 4534 N N . PHE B 1 197 ? -2.777 -32.562 -32.031 1 95 197 PHE B N 1
ATOM 4535 C CA . PHE B 1 197 ? -2.938 -31.109 -31.859 1 95 197 PHE B CA 1
ATOM 4536 C C . PHE B 1 197 ? -1.582 -30.406 -31.844 1 95 197 PHE B C 1
ATOM 4538 O O . PHE B 1 197 ? -1.399 -29.375 -32.5 1 95 197 PHE B O 1
ATOM 4545 N N . LEU B 1 198 ? -0.616 -30.922 -31.109 1 97 198 LEU B N 1
ATOM 4546 C CA . LEU B 1 198 ? 0.702 -30.312 -30.984 1 97 198 LEU B CA 1
ATOM 4547 C C . LEU B 1 198 ? 1.415 -30.266 -32.312 1 97 198 LEU B C 1
ATOM 4549 O O . LEU B 1 198 ? 2.068 -29.281 -32.656 1 97 198 LEU B O 1
ATOM 4553 N N . ARG B 1 199 ? 1.273 -31.328 -33.094 1 96.31 199 ARG B N 1
ATOM 4554 C CA . ARG B 1 199 ? 1.902 -31.359 -34.406 1 96.31 199 ARG B CA 1
ATOM 4555 C C . ARG B 1 199 ? 1.306 -30.297 -35.344 1 96.31 199 ARG B C 1
ATOM 4557 O O . ARG B 1 199 ? 2.031 -29.625 -36.062 1 96.31 199 ARG B O 1
ATOM 4564 N N . ASP B 1 200 ? -0.022 -30.234 -35.281 1 96.31 200 ASP B N 1
ATOM 4565 C CA . ASP B 1 200 ? -0.684 -29.203 -36.062 1 96.31 200 ASP B CA 1
ATOM 4566 C C . ASP B 1 200 ? -0.221 -27.797 -35.656 1 96.31 200 ASP B C 1
ATOM 4568 O O . ASP B 1 200 ? 0.013 -26.938 -36.5 1 96.31 200 ASP B O 1
ATOM 4572 N N . TYR B 1 201 ? -0.128 -27.594 -34.344 1 96.81 201 TYR B N 1
ATOM 4573 C CA . TYR B 1 201 ? 0.282 -26.297 -33.844 1 96.81 201 TYR B CA 1
ATOM 4574 C C . TYR B 1 201 ? 1.717 -25.984 -34.25 1 96.81 201 TYR B C 1
ATOM 4576 O O . TYR B 1 201 ? 2.023 -24.844 -34.625 1 96.81 201 TYR B O 1
ATOM 4584 N N . ILE B 1 202 ? 2.611 -26.953 -34.156 1 97.62 202 ILE B N 1
ATOM 4585 C CA . ILE B 1 202 ? 4 -26.797 -34.562 1 97.62 202 ILE B CA 1
ATOM 4586 C C . ILE B 1 202 ? 4.051 -26.406 -36.031 1 97.62 202 ILE B C 1
ATOM 4588 O O . ILE B 1 202 ? 4.844 -25.547 -36.438 1 97.62 202 ILE B O 1
ATOM 4592 N N . GLY B 1 203 ? 3.209 -27.094 -36.812 1 97.31 203 GLY B N 1
ATOM 4593 C CA . GLY B 1 203 ? 3.109 -26.719 -38.188 1 97.31 203 GLY B CA 1
ATOM 4594 C C . GLY B 1 203 ? 2.746 -25.25 -38.406 1 97.31 203 GLY B C 1
ATOM 4595 O O . GLY B 1 203 ? 3.318 -24.562 -39.25 1 97.31 203 GLY B O 1
ATOM 4596 N N . SER B 1 204 ? 1.803 -24.828 -37.625 1 96.69 204 SER B N 1
ATOM 4597 C CA . SER B 1 204 ? 1.372 -23.422 -37.719 1 96.69 204 SER B CA 1
ATOM 4598 C C . SER B 1 204 ? 2.484 -22.484 -37.281 1 96.69 204 SER B C 1
ATOM 4600 O O . SER B 1 204 ? 2.625 -21.391 -37.844 1 96.69 204 SER B O 1
ATOM 4602 N N . VAL B 1 205 ? 3.264 -22.828 -36.219 1 95.94 205 VAL B N 1
ATOM 4603 C CA . VAL B 1 205 ? 4.391 -22.016 -35.75 1 95.94 205 VAL B CA 1
ATOM 4604 C C . VAL B 1 205 ? 5.414 -21.875 -36.875 1 95.94 205 VAL B C 1
ATOM 4606 O O . VAL B 1 205 ? 5.902 -20.766 -37.125 1 95.94 205 VAL B O 1
ATOM 4609 N N . ARG B 1 206 ? 5.656 -22.938 -37.594 1 96.88 206 ARG B N 1
ATOM 4610 C CA . ARG B 1 206 ? 6.605 -22.922 -38.688 1 96.88 206 ARG B CA 1
ATOM 4611 C C . ARG B 1 206 ? 6.09 -22.047 -39.844 1 96.88 206 ARG B C 1
ATOM 4613 O O . ARG B 1 206 ? 6.855 -21.297 -40.438 1 96.88 206 ARG B O 1
ATOM 4620 N N . ALA B 1 207 ? 4.832 -22.234 -40.125 1 96.88 207 ALA B N 1
ATOM 4621 C CA . ALA B 1 207 ? 4.23 -21.438 -41.188 1 96.88 207 ALA B CA 1
ATOM 4622 C C . ALA B 1 207 ? 4.324 -19.938 -40.875 1 96.88 207 ALA B C 1
ATOM 4624 O O . ALA B 1 207 ? 4.543 -19.125 -41.781 1 96.88 207 ALA B O 1
ATOM 4625 N N . GLU B 1 208 ? 4.125 -19.609 -39.625 1 94.38 208 GLU B N 1
ATOM 4626 C CA . GLU B 1 208 ? 4.207 -18.219 -39.219 1 94.38 208 GLU B CA 1
ATOM 4627 C C . GLU B 1 208 ? 5.629 -17.688 -39.375 1 94.38 208 GLU B C 1
ATOM 4629 O O . GLU B 1 208 ? 5.824 -16.531 -39.781 1 94.38 208 GLU B O 1
ATOM 4634 N N . SER B 1 209 ? 6.613 -18.469 -38.969 1 94.38 209 SER B N 1
ATOM 4635 C CA . SER B 1 209 ? 8.016 -18.094 -39.156 1 94.38 209 SER B CA 1
ATOM 4636 C C . SER B 1 209 ? 8.328 -17.828 -40.625 1 94.38 209 SER B C 1
ATOM 4638 O O . SER B 1 209 ? 9 -16.844 -40.969 1 94.38 209 SER B O 1
ATOM 4640 N N . GLN B 1 210 ? 7.797 -18.672 -41.469 1 95.75 210 GLN B N 1
ATOM 4641 C CA . GLN B 1 210 ? 8.016 -18.516 -42.906 1 95.75 210 GLN B CA 1
ATOM 4642 C C . GLN B 1 210 ? 7.352 -17.234 -43.438 1 95.75 210 GLN B C 1
ATOM 4644 O O . GLN B 1 210 ? 7.93 -16.531 -44.25 1 95.75 210 GLN B O 1
ATOM 4649 N N . ARG B 1 211 ? 6.184 -17.047 -43 1 94.31 211 ARG B N 1
ATOM 4650 C CA . ARG B 1 211 ? 5.473 -15.828 -43.406 1 94.31 211 ARG B CA 1
ATOM 4651 C C . ARG B 1 211 ? 6.238 -14.578 -43 1 94.31 211 ARG B C 1
ATOM 4653 O O . ARG B 1 211 ? 6.355 -13.633 -43.781 1 94.31 211 ARG B O 1
ATOM 4660 N N . ARG B 1 212 ? 6.746 -14.555 -41.75 1 92.06 212 ARG B N 1
ATOM 4661 C CA . ARG B 1 212 ? 7.504 -13.414 -41.25 1 92.06 212 ARG B CA 1
ATOM 4662 C C . ARG B 1 212 ? 8.781 -13.203 -42.031 1 92.06 212 ARG B C 1
ATOM 4664 O O . ARG B 1 212 ? 9.172 -12.07 -42.312 1 92.06 212 ARG B O 1
ATOM 4671 N N . LEU B 1 213 ? 9.391 -14.32 -42.406 1 93 213 LEU B N 1
ATOM 4672 C CA . LEU B 1 213 ? 10.594 -14.242 -43.219 1 93 213 LEU B CA 1
ATOM 4673 C C . LEU B 1 213 ? 10.281 -13.664 -44.594 1 93 213 LEU B C 1
ATOM 4675 O O . LEU B 1 213 ? 11.031 -12.828 -45.125 1 93 213 LEU B O 1
ATOM 4679 N N . GLN B 1 214 ? 9.219 -14.141 -45.219 1 95.62 214 GLN B N 1
ATOM 4680 C CA . GLN B 1 214 ? 8.805 -13.633 -46.5 1 95.62 214 GLN B CA 1
ATOM 4681 C C . GLN B 1 214 ? 8.492 -12.141 -46.438 1 95.62 214 GLN B C 1
ATOM 4683 O O . GLN B 1 214 ? 8.812 -11.398 -47.375 1 95.62 214 GLN B O 1
ATOM 4688 N N . THR B 1 215 ? 7.863 -11.789 -45.406 1 93.69 215 THR B N 1
ATOM 4689 C CA . THR B 1 215 ? 7.559 -10.383 -45.219 1 93.69 215 THR B CA 1
ATOM 4690 C C . THR B 1 215 ? 8.844 -9.555 -45.156 1 93.69 215 THR B C 1
ATOM 4692 O O . THR B 1 215 ? 8.906 -8.453 -45.688 1 93.69 215 THR B O 1
ATOM 4695 N N . ALA B 1 216 ? 9.891 -10.086 -44.438 1 89.88 216 ALA B N 1
ATOM 4696 C CA . ALA B 1 216 ? 11.188 -9.422 -44.375 1 89.88 216 ALA B CA 1
ATOM 4697 C C . ALA B 1 216 ? 11.812 -9.289 -45.75 1 89.88 216 ALA B C 1
ATOM 4699 O O . ALA B 1 216 ? 12.414 -8.266 -46.094 1 89.88 216 ALA B O 1
ATOM 4700 N N . ILE B 1 217 ? 11.648 -10.312 -46.562 1 93.94 217 ILE B N 1
ATOM 4701 C CA . ILE B 1 217 ? 12.18 -10.32 -47.938 1 93.94 217 ILE B CA 1
ATOM 4702 C C . ILE B 1 217 ? 11.414 -9.312 -48.781 1 93.94 217 ILE B C 1
ATOM 4704 O O . ILE B 1 217 ? 12.016 -8.531 -49.531 1 93.94 217 ILE B O 1
ATOM 4708 N N . ASP B 1 218 ? 10.102 -9.305 -48.625 1 94.44 218 ASP B N 1
ATOM 4709 C CA . ASP B 1 218 ? 9.25 -8.414 -49.406 1 94.44 218 ASP B CA 1
ATOM 4710 C C . ASP B 1 218 ? 9.523 -6.953 -49.062 1 94.44 218 ASP B C 1
ATOM 4712 O O . ASP B 1 218 ? 9.383 -6.074 -49.938 1 94.44 218 ASP B O 1
ATOM 4716 N N . ARG B 1 219 ? 9.922 -6.746 -47.844 1 94.44 219 ARG B N 1
ATOM 4717 C CA . ARG B 1 219 ? 10.219 -5.391 -47.375 1 94.44 219 ARG B CA 1
ATOM 4718 C C . ARG B 1 219 ? 11.648 -4.988 -47.75 1 94.44 219 ARG B C 1
ATOM 4720 O O . ARG B 1 219 ? 12.125 -3.932 -47.344 1 94.44 219 ARG B O 1
ATOM 4727 N N . GLN B 1 220 ? 12.383 -5.965 -48.438 1 93.31 220 GLN B N 1
ATOM 4728 C CA . GLN B 1 220 ? 13.711 -5.75 -49 1 93.31 220 GLN B CA 1
ATOM 4729 C C . GLN B 1 220 ? 14.742 -5.477 -47.906 1 93.31 220 GLN B C 1
ATOM 4731 O O . GLN B 1 220 ? 15.516 -4.523 -48.031 1 93.31 220 GLN B O 1
ATOM 4736 N N . LEU B 1 221 ? 14.602 -6.164 -46.812 1 91.12 221 LEU B N 1
ATOM 4737 C CA . LEU B 1 221 ? 15.672 -6.133 -4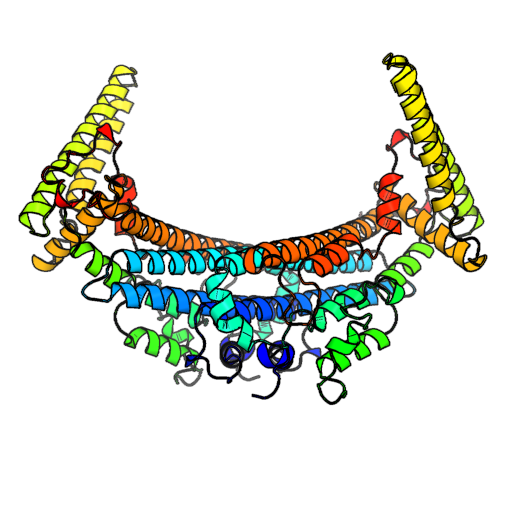5.812 1 91.12 221 LEU B CA 1
ATOM 4738 C C . LEU B 1 221 ? 16.984 -6.613 -46.438 1 91.12 221 LEU B C 1
ATOM 4740 O O . LEU B 1 221 ? 16.984 -7.371 -47.406 1 91.12 221 LEU B O 1
ATOM 4744 N N . ALA B 1 222 ? 18.125 -6.152 -45.875 1 94.94 222 ALA B N 1
ATOM 4745 C CA . ALA B 1 222 ? 19.438 -6.574 -46.344 1 94.94 222 ALA B CA 1
ATOM 4746 C C . ALA B 1 222 ? 19.578 -8.094 -46.281 1 94.94 222 ALA B C 1
ATOM 4748 O O . ALA B 1 222 ? 19.109 -8.727 -45.344 1 94.94 222 ALA B O 1
ATOM 4749 N N . PRO B 1 223 ? 20.234 -8.656 -47.312 1 93.38 223 PRO B N 1
ATOM 4750 C CA . PRO B 1 223 ? 20.375 -10.117 -47.344 1 93.38 223 PRO B CA 1
ATOM 4751 C C . PRO B 1 223 ? 20.984 -10.688 -46.062 1 93.38 223 PRO B C 1
ATOM 4753 O O . PRO B 1 223 ? 20.562 -11.75 -45.594 1 93.38 223 PRO B O 1
ATOM 4756 N N . ALA B 1 224 ? 21.922 -9.992 -45.531 1 94.62 224 ALA B N 1
ATOM 4757 C CA . ALA B 1 224 ? 22.562 -10.461 -44.281 1 94.62 224 ALA B CA 1
ATOM 4758 C C . ALA B 1 224 ? 21.562 -10.5 -43.125 1 94.62 224 ALA B C 1
ATOM 4760 O O . ALA B 1 224 ? 21.609 -11.406 -42.312 1 94.62 224 ALA B O 1
ATOM 4761 N N . GLU B 1 225 ? 20.672 -9.5 -43.125 1 93 225 GLU B N 1
ATOM 4762 C CA . GLU B 1 225 ? 19.656 -9.438 -42.094 1 93 225 GLU B CA 1
ATOM 4763 C C . GLU B 1 225 ? 18.609 -10.547 -42.25 1 93 225 GLU B C 1
ATOM 4765 O O . GLU B 1 225 ? 18.156 -11.141 -41.281 1 93 225 GLU B O 1
ATOM 4770 N N . VAL B 1 226 ? 18.281 -10.75 -43.531 1 94.31 226 VAL B N 1
ATOM 4771 C CA . VAL B 1 226 ? 17.328 -11.797 -43.812 1 94.31 226 VAL B CA 1
ATOM 4772 C C . VAL B 1 226 ? 17.891 -13.156 -43.406 1 94.31 226 VAL B C 1
ATOM 4774 O O . VAL B 1 226 ? 17.172 -13.992 -42.844 1 94.31 226 VAL B O 1
ATOM 4777 N N . GLU B 1 227 ? 19.156 -13.344 -43.594 1 95.38 227 GLU B N 1
ATOM 4778 C CA . GLU B 1 227 ? 19.781 -14.602 -43.219 1 95.38 227 GLU B CA 1
ATOM 4779 C C . GLU B 1 227 ? 19.844 -14.758 -41.719 1 95.38 227 GLU B C 1
ATOM 4781 O O . GLU B 1 227 ? 19.688 -15.867 -41.188 1 95.38 227 GLU B O 1
ATOM 4786 N N . ARG B 1 228 ? 20.078 -13.68 -41.062 1 94.56 228 ARG B N 1
ATOM 4787 C CA . ARG B 1 228 ? 20.078 -13.711 -39.594 1 94.56 228 ARG B CA 1
ATOM 4788 C C . ARG B 1 228 ? 18.688 -14.055 -39.062 1 94.56 228 ARG B C 1
ATOM 4790 O O . ARG B 1 228 ? 18.562 -14.852 -38.125 1 94.56 228 ARG B O 1
ATOM 4797 N N . LEU B 1 229 ? 17.703 -13.445 -39.688 1 94 229 LEU B N 1
ATOM 4798 C CA . LEU B 1 229 ? 16.328 -13.719 -39.281 1 94 229 LEU B CA 1
ATOM 4799 C C . LEU B 1 229 ? 15.961 -15.172 -39.562 1 94 229 LEU B C 1
ATOM 4801 O O . LEU B 1 229 ? 15.281 -15.812 -38.781 1 94 229 LEU B O 1
ATOM 4805 N N . ARG B 1 230 ? 16.406 -15.633 -40.688 1 95.25 230 ARG B N 1
ATOM 4806 C CA . ARG B 1 230 ? 16.141 -17.016 -41.062 1 95.25 230 ARG B CA 1
ATOM 4807 C C . ARG B 1 230 ? 16.719 -17.984 -40.031 1 95.25 230 ARG B C 1
ATOM 4809 O O . ARG B 1 230 ? 16.047 -18.906 -39.594 1 95.25 230 ARG B O 1
ATOM 4816 N N . ALA B 1 231 ? 17.922 -17.703 -39.625 1 95.94 231 ALA B N 1
ATOM 4817 C CA . ALA B 1 231 ? 18.578 -18.547 -38.656 1 95.94 231 ALA B CA 1
ATOM 4818 C C . ALA B 1 231 ? 17.859 -18.5 -37.312 1 95.94 231 ALA B C 1
ATOM 4820 O O . ALA B 1 231 ? 17.703 -19.516 -36.625 1 95.94 231 ALA B O 1
ATOM 4821 N N . ARG B 1 232 ? 17.453 -17.359 -36.938 1 94 232 ARG B N 1
ATOM 4822 C CA . ARG B 1 232 ? 16.766 -17.172 -35.656 1 94 232 ARG B CA 1
ATOM 4823 C C . ARG B 1 232 ? 15.422 -17.891 -35.656 1 94 232 ARG B C 1
ATOM 4825 O O . ARG B 1 232 ? 15.086 -18.594 -34.719 1 94 232 ARG B O 1
ATOM 4832 N N . TYR B 1 233 ? 14.672 -17.703 -36.75 1 93.88 233 TYR B N 1
ATOM 4833 C CA . TYR B 1 233 ? 13.359 -18.328 -36.844 1 93.88 233 TYR B CA 1
ATOM 4834 C C . TYR B 1 233 ? 13.484 -19.844 -36.844 1 93.88 233 TYR B C 1
ATOM 4836 O O . TYR B 1 233 ? 12.648 -20.562 -36.281 1 93.88 233 TYR B O 1
ATOM 4844 N N . GLN B 1 234 ? 14.484 -20.344 -37.531 1 95.44 234 GLN B N 1
ATOM 4845 C CA . GLN B 1 234 ? 14.711 -21.797 -37.562 1 95.44 234 GLN B CA 1
ATOM 4846 C C . GLN B 1 234 ? 15.023 -22.328 -36.188 1 95.44 234 GLN B C 1
ATOM 4848 O O . GLN B 1 234 ? 14.516 -23.375 -35.781 1 95.44 234 GLN B O 1
ATOM 4853 N N . ALA B 1 235 ? 15.859 -21.609 -35.5 1 95.69 235 ALA B N 1
ATOM 4854 C CA . ALA B 1 235 ? 16.188 -22 -34.125 1 95.69 235 ALA B CA 1
ATOM 4855 C C . ALA B 1 235 ? 14.953 -21.969 -33.219 1 95.69 235 ALA B C 1
ATOM 4857 O O . ALA B 1 235 ? 14.758 -22.844 -32.375 1 95.69 235 ALA B O 1
ATOM 4858 N N . ASP B 1 236 ? 14.133 -20.984 -33.344 1 93.62 236 ASP B N 1
ATOM 4859 C CA . ASP B 1 236 ? 12.898 -20.844 -32.594 1 93.62 236 ASP B CA 1
ATOM 4860 C C . ASP B 1 236 ? 11.945 -22.016 -32.875 1 93.62 236 ASP B C 1
ATOM 4862 O O . ASP B 1 236 ? 11.297 -22.516 -31.953 1 93.62 236 ASP B O 1
ATOM 4866 N N . ASP B 1 237 ? 11.859 -22.344 -34.156 1 96.31 237 ASP B N 1
ATOM 4867 C CA . ASP B 1 237 ? 10.984 -23.438 -34.562 1 96.31 237 ASP B CA 1
ATOM 4868 C C . ASP B 1 237 ? 11.422 -24.75 -33.938 1 96.31 237 ASP B C 1
ATOM 4870 O O . ASP B 1 237 ? 10.594 -25.516 -33.438 1 96.31 237 ASP B O 1
ATOM 4874 N N . VAL B 1 238 ? 12.711 -25 -33.938 1 96.69 238 VAL B N 1
ATOM 4875 C CA . VAL B 1 238 ? 13.258 -26.203 -33.344 1 96.69 238 VAL B CA 1
ATOM 4876 C C . VAL B 1 238 ? 13.008 -26.203 -31.844 1 96.69 238 VAL B C 1
ATOM 4878 O O . VAL B 1 238 ? 12.641 -27.219 -31.266 1 96.69 238 VAL B O 1
ATOM 4881 N N . GLY B 1 239 ? 13.266 -25.062 -31.266 1 95.81 239 GLY B N 1
ATOM 4882 C CA . GLY B 1 239 ? 13 -24.922 -29.844 1 95.81 239 GLY B CA 1
ATOM 4883 C C . GLY B 1 239 ? 11.555 -25.156 -29.484 1 95.81 239 GLY B C 1
ATOM 4884 O O . GLY B 1 239 ? 11.258 -25.828 -28.484 1 95.81 239 GLY B O 1
ATOM 4885 N N . ALA B 1 240 ? 10.625 -24.594 -30.25 1 96.38 240 ALA B N 1
ATOM 4886 C CA . ALA B 1 240 ? 9.195 -24.766 -30.016 1 96.38 240 ALA B CA 1
ATOM 4887 C C . ALA B 1 240 ? 8.805 -26.25 -30.094 1 96.38 240 ALA B C 1
ATOM 4889 O O . ALA B 1 240 ? 8.055 -26.734 -29.25 1 96.38 240 ALA B O 1
ATOM 4890 N N . GLU B 1 241 ? 9.312 -26.922 -31.125 1 97.44 241 GLU B N 1
ATOM 4891 C CA . GLU B 1 241 ? 9.016 -28.328 -31.328 1 97.44 241 GLU B CA 1
ATOM 4892 C C . GLU B 1 241 ? 9.539 -29.172 -30.172 1 97.44 241 GLU B C 1
ATOM 4894 O O . GLU B 1 241 ? 8.82 -30.016 -29.625 1 97.44 241 GLU B O 1
ATOM 4899 N N . THR B 1 242 ? 10.781 -28.891 -29.797 1 97.12 242 THR B N 1
ATOM 4900 C CA . THR B 1 242 ? 11.414 -29.625 -28.703 1 97.12 242 THR B CA 1
ATOM 4901 C C . THR B 1 242 ? 10.633 -29.438 -27.406 1 97.12 242 THR B C 1
ATOM 4903 O O . THR B 1 242 ? 10.414 -30.391 -26.656 1 97.12 242 THR B O 1
ATOM 4906 N N . PHE B 1 243 ? 10.188 -28.25 -27.109 1 96.88 243 PHE B N 1
ATOM 4907 C CA . PHE B 1 243 ? 9.445 -27.922 -25.906 1 96.88 243 PHE B CA 1
ATOM 4908 C C . PHE B 1 243 ? 8.062 -28.578 -25.922 1 96.88 243 PHE B C 1
ATOM 4910 O O . PHE B 1 243 ? 7.668 -29.234 -24.969 1 96.88 243 PHE B O 1
ATOM 4917 N N . LEU B 1 244 ? 7.297 -28.469 -27.031 1 97.44 244 LEU B N 1
ATOM 4918 C CA . LEU B 1 244 ? 5.91 -28.922 -27.109 1 97.44 244 LEU B CA 1
ATOM 4919 C C . LEU B 1 244 ? 5.832 -30.438 -27.109 1 97.44 244 LEU B C 1
ATOM 4921 O O . LEU B 1 244 ? 4.879 -31.016 -26.578 1 97.44 244 LEU B O 1
ATOM 4925 N N . LEU B 1 245 ? 6.844 -31.078 -27.656 1 96.62 245 LEU B N 1
ATOM 4926 C CA . LEU B 1 245 ? 6.836 -32.531 -27.703 1 96.62 245 LEU B CA 1
ATOM 4927 C C . LEU B 1 245 ? 7.551 -33.125 -26.484 1 96.62 245 LEU B C 1
ATOM 4929 O O . LEU B 1 245 ? 7.688 -34.344 -26.375 1 96.62 245 LEU B O 1
ATOM 4933 N N . ALA B 1 246 ? 8.031 -32.281 -25.547 1 96.44 246 ALA B N 1
ATOM 4934 C CA . ALA B 1 246 ? 8.664 -32.656 -24.281 1 96.44 246 ALA B CA 1
ATOM 4935 C C . ALA B 1 246 ? 9.906 -33.531 -24.531 1 96.44 246 ALA B C 1
ATOM 4937 O O . ALA B 1 246 ? 10.07 -34.594 -23.938 1 96.44 246 ALA B O 1
ATOM 4938 N N . GLU B 1 247 ? 10.758 -33.062 -25.391 1 94.12 247 GLU B N 1
ATOM 4939 C CA . GLU B 1 247 ? 11.93 -33.812 -25.781 1 94.12 247 GLU B CA 1
ATOM 4940 C C . GLU B 1 247 ? 13.219 -33.156 -25.297 1 94.12 247 GLU B C 1
ATOM 4942 O O . GLU B 1 247 ? 14.32 -33.562 -25.703 1 94.12 247 GLU B O 1
ATOM 4947 N N . GLU B 1 248 ? 13.086 -32.219 -24.438 1 90.62 248 GLU B N 1
ATOM 4948 C CA . GLU B 1 248 ? 14.258 -31.469 -23.953 1 90.62 248 GLU B CA 1
ATOM 4949 C C . GLU B 1 248 ? 15.07 -32.312 -22.969 1 90.62 248 GLU B C 1
ATOM 4951 O O . GLU B 1 248 ? 16.281 -32.125 -22.828 1 90.62 248 GLU B O 1
ATOM 4956 N N . ASP B 1 249 ? 14.359 -33.25 -22.219 1 89.44 249 ASP B N 1
ATOM 4957 C CA . ASP B 1 249 ? 15.031 -34.094 -21.25 1 89.44 249 ASP B CA 1
ATOM 4958 C C . ASP B 1 249 ? 15.141 -35.531 -21.781 1 89.44 249 ASP B C 1
ATOM 4960 O O . ASP B 1 249 ? 14.18 -36.312 -21.688 1 89.44 249 ASP B O 1
ATOM 4964 N N . PRO B 1 250 ? 16.281 -35.906 -22.141 1 88.75 250 PRO B N 1
ATOM 4965 C CA . PRO B 1 250 ? 16.422 -37.25 -22.719 1 88.75 250 PRO B CA 1
ATOM 4966 C C . PRO B 1 250 ? 16.234 -38.344 -21.688 1 88.75 250 PRO B C 1
ATOM 4968 O O . PRO B 1 250 ? 15.922 -39.5 -22.062 1 88.75 250 PRO B O 1
ATOM 4971 N N . GLN B 1 251 ? 16.391 -38.062 -20.438 1 91.81 251 GLN B N 1
ATOM 4972 C CA . GLN B 1 251 ? 16.312 -39.062 -19.391 1 91.81 251 GLN B CA 1
ATOM 4973 C C . GLN B 1 251 ? 14.883 -39.25 -18.906 1 91.81 251 GLN B C 1
ATOM 4975 O O . GLN B 1 251 ? 14.594 -40.188 -18.156 1 91.81 251 GLN B O 1
ATOM 4980 N N . ALA B 1 252 ? 13.969 -38.406 -19.359 1 92.19 252 ALA B N 1
ATOM 4981 C CA . ALA B 1 252 ? 12.586 -38.5 -18.891 1 92.19 252 ALA B CA 1
ATOM 4982 C C . ALA B 1 252 ? 11.906 -39.75 -19.453 1 92.19 252 ALA B C 1
ATOM 4984 O O . ALA B 1 252 ? 12.117 -40.125 -20.609 1 92.19 252 ALA B O 1
ATOM 4985 N N . ASP B 1 253 ? 11.164 -40.469 -18.656 1 94.5 253 ASP B N 1
ATOM 4986 C CA . ASP B 1 253 ? 10.445 -41.656 -19.109 1 94.5 253 ASP B CA 1
ATOM 4987 C C . ASP B 1 253 ? 9.234 -41.281 -19.953 1 94.5 253 ASP B C 1
ATOM 4989 O O . ASP B 1 253 ? 8.852 -40.094 -20.016 1 94.5 253 ASP B O 1
ATOM 4993 N N . ALA B 1 254 ? 8.633 -42.219 -20.562 1 93.38 254 ALA B N 1
ATOM 4994 C CA . ALA B 1 254 ? 7.559 -42 -21.531 1 93.38 254 ALA B CA 1
ATOM 4995 C C . ALA B 1 254 ? 6.332 -41.406 -20.859 1 93.38 254 ALA B C 1
ATOM 4997 O O . ALA B 1 254 ? 5.676 -40.531 -21.438 1 93.38 254 ALA B O 1
ATOM 4998 N N . MET B 1 255 ? 6.086 -41.812 -19.688 1 93.75 255 MET B N 1
ATOM 4999 C CA . MET B 1 255 ? 4.906 -41.344 -18.984 1 93.75 255 MET B CA 1
ATOM 5000 C C . MET B 1 255 ? 5.059 -39.875 -18.594 1 93.75 255 MET B C 1
ATOM 5002 O O . MET B 1 255 ? 4.113 -39.094 -18.734 1 93.75 255 MET B O 1
ATOM 5006 N N . THR B 1 256 ? 6.238 -39.562 -18.141 1 94.19 256 THR B N 1
ATOM 5007 C CA . THR B 1 256 ? 6.531 -38.188 -17.781 1 94.19 256 THR B CA 1
ATOM 5008 C C . THR B 1 256 ? 6.441 -37.25 -19.016 1 94.19 256 THR B C 1
ATOM 5010 O O . THR B 1 256 ? 5.883 -36.156 -18.938 1 94.19 256 THR B O 1
ATOM 5013 N N . ARG B 1 257 ? 6.906 -37.688 -20.125 1 95.44 257 ARG B N 1
ATOM 5014 C CA . ARG B 1 257 ? 6.859 -36.906 -21.359 1 95.44 257 ARG B CA 1
ATOM 5015 C C . ARG B 1 257 ? 5.422 -36.719 -21.828 1 95.44 257 ARG B C 1
ATOM 5017 O O . ARG B 1 257 ? 5.066 -35.625 -22.297 1 95.44 257 ARG B O 1
ATOM 5024 N N . GLU B 1 258 ? 4.699 -37.781 -21.688 1 95.44 258 GLU B N 1
ATOM 5025 C CA . GLU B 1 258 ? 3.299 -37.688 -22.094 1 95.44 258 GLU B CA 1
ATOM 5026 C C . GLU B 1 258 ? 2.535 -36.688 -21.25 1 95.44 258 GLU B C 1
ATOM 5028 O O . GLU B 1 258 ? 1.752 -35.875 -21.781 1 95.44 258 GLU B O 1
ATOM 5033 N N . LYS B 1 259 ? 2.803 -36.75 -19.984 1 94.56 259 LYS B N 1
ATOM 5034 C CA . LYS B 1 259 ? 2.148 -35.812 -19.094 1 94.56 259 LYS B CA 1
ATOM 5035 C C . LYS B 1 259 ? 2.564 -34.375 -19.406 1 94.56 259 LYS B C 1
ATOM 5037 O O . LYS B 1 259 ? 1.73 -33.469 -19.422 1 94.56 259 LYS B O 1
ATOM 5042 N N . ARG B 1 260 ? 3.811 -34.188 -19.656 1 96.31 260 ARG B N 1
ATOM 5043 C CA . ARG B 1 260 ? 4.316 -32.844 -20 1 96.31 260 ARG B CA 1
ATOM 5044 C C . ARG B 1 260 ? 3.674 -32.344 -21.297 1 96.31 260 ARG B C 1
ATOM 5046 O O . ARG B 1 260 ? 3.301 -31.172 -21.375 1 96.31 260 ARG B O 1
ATOM 5053 N N . ARG B 1 261 ? 3.525 -33.219 -22.281 1 96.94 261 ARG B N 1
ATOM 5054 C CA . ARG B 1 261 ? 2.887 -32.875 -23.531 1 96.94 261 ARG B CA 1
ATOM 5055 C C . ARG B 1 261 ? 1.441 -32.438 -23.312 1 96.94 261 ARG B C 1
ATOM 5057 O O . ARG B 1 261 ? 0.991 -31.438 -23.875 1 96.94 261 ARG B O 1
ATOM 5064 N N . ALA B 1 262 ? 0.811 -33.188 -22.453 1 96.75 262 ALA B N 1
ATOM 5065 C CA . ALA B 1 262 ? -0.595 -32.906 -22.188 1 96.75 262 ALA B CA 1
ATOM 5066 C C . ALA B 1 262 ? -0.755 -31.531 -21.531 1 96.75 262 ALA B C 1
ATOM 5068 O O . ALA B 1 262 ? -1.636 -30.766 -21.906 1 96.75 262 ALA B O 1
ATOM 5069 N N . VAL B 1 263 ? 0.084 -31.25 -20.562 1 97.38 263 VAL B N 1
ATOM 5070 C CA . VAL B 1 263 ? 0.032 -29.984 -19.828 1 97.38 263 VAL B CA 1
ATOM 5071 C C . VAL B 1 263 ? 0.317 -28.812 -20.781 1 97.38 263 VAL B C 1
ATOM 5073 O O . VAL B 1 263 ? -0.433 -27.844 -20.812 1 97.38 263 VAL B O 1
ATOM 5076 N N . ARG B 1 264 ? 1.334 -28.922 -21.594 1 97.62 264 ARG B N 1
ATOM 5077 C CA . ARG B 1 264 ? 1.73 -27.859 -22.5 1 97.62 264 ARG B CA 1
ATOM 5078 C C . ARG B 1 264 ? 0.693 -27.672 -23.609 1 97.62 264 ARG B C 1
ATOM 5080 O O . ARG B 1 264 ? 0.391 -26.531 -24 1 97.62 264 ARG B O 1
ATOM 5087 N N . ALA B 1 265 ? 0.126 -28.781 -24.047 1 97 265 ALA B N 1
ATOM 5088 C CA . ALA B 1 265 ? -0.953 -28.703 -25.031 1 97 265 ALA B CA 1
ATOM 5089 C C . ALA B 1 265 ? -2.166 -27.969 -24.453 1 97 265 ALA B C 1
ATOM 5091 O O . ALA B 1 265 ? -2.793 -27.172 -25.141 1 97 265 ALA B O 1
ATOM 5092 N N . ALA B 1 266 ? -2.438 -28.312 -23.234 1 96.25 266 ALA B N 1
ATOM 5093 C CA . ALA B 1 266 ? -3.58 -27.672 -22.578 1 96.25 266 ALA B CA 1
ATOM 5094 C C . ALA B 1 266 ? -3.369 -26.172 -22.453 1 96.25 266 ALA B C 1
ATOM 5096 O O . ALA B 1 266 ? -4.289 -25.391 -22.703 1 96.25 266 ALA B O 1
ATOM 5097 N N . MET B 1 267 ? -2.201 -25.781 -22.062 1 96.75 267 MET B N 1
ATOM 5098 C CA . MET B 1 267 ? -1.883 -24.359 -21.953 1 96.75 267 MET B CA 1
ATOM 5099 C C . MET B 1 267 ? -2.082 -23.656 -23.281 1 96.75 267 MET B C 1
ATOM 5101 O O . MET B 1 267 ? -2.725 -22.594 -23.344 1 96.75 267 MET B O 1
ATOM 5105 N N . LEU B 1 268 ? -1.573 -24.266 -24.328 1 95.5 268 LEU B N 1
ATOM 5106 C CA . LEU B 1 268 ? -1.679 -23.688 -25.672 1 95.5 268 LEU B CA 1
ATOM 5107 C C . LEU B 1 268 ? -3.131 -23.641 -26.125 1 95.5 268 LEU B C 1
ATOM 5109 O O . LEU B 1 268 ? -3.574 -22.641 -26.703 1 95.5 268 LEU B O 1
ATOM 5113 N N . PHE B 1 269 ? -3.773 -24.703 -25.859 1 94.81 269 PHE B N 1
ATOM 5114 C CA . PHE B 1 269 ? -5.156 -24.812 -26.297 1 94.81 269 PHE B CA 1
ATOM 5115 C C . PHE B 1 269 ? -6.031 -23.766 -25.625 1 94.81 269 PHE B C 1
ATOM 5117 O O . PHE B 1 269 ? -6.777 -23.047 -26.297 1 94.81 269 PHE B O 1
ATOM 5124 N N . VAL B 1 270 ? -5.895 -23.672 -24.344 1 94 270 VAL B N 1
ATOM 5125 C CA . VAL B 1 270 ? -6.699 -22.734 -23.562 1 94 270 VAL B CA 1
ATOM 5126 C C . VAL B 1 270 ? -6.418 -21.312 -24.016 1 94 270 VAL B C 1
ATOM 5128 O O . VAL B 1 270 ? -7.348 -20.516 -24.188 1 94 270 VAL B O 1
ATOM 5131 N N . GLU B 1 271 ? -5.227 -20.984 -24.281 1 93.38 271 GLU B N 1
ATOM 5132 C CA . GLU B 1 271 ? -4.836 -19.625 -24.641 1 93.38 271 GLU B CA 1
ATOM 5133 C C . GLU B 1 271 ? -5.191 -19.328 -26.094 1 93.38 271 GLU B C 1
ATOM 5135 O O . GLU B 1 271 ? -5.551 -18.188 -26.422 1 93.38 271 GLU B O 1
ATOM 5140 N N . SER B 1 272 ? -5.145 -20.281 -26.938 1 93.12 272 SER B N 1
ATOM 5141 C CA . SER B 1 272 ? -5.34 -20.078 -28.375 1 93.12 272 SER B CA 1
ATOM 5142 C C . SER B 1 272 ? -6.82 -19.984 -28.719 1 93.12 272 SER B C 1
ATOM 5144 O O . SER B 1 272 ? -7.195 -19.297 -29.672 1 93.12 272 SER B O 1
ATOM 5146 N N . TYR B 1 273 ? -7.633 -20.625 -27.984 1 91 273 TYR B N 1
ATOM 5147 C CA . TYR B 1 273 ? -9.055 -20.656 -28.312 1 91 273 TYR B CA 1
ATOM 5148 C C . TYR B 1 273 ? -9.883 -20.016 -27.203 1 91 273 TYR B C 1
ATOM 5150 O O . TYR B 1 273 ? -10.922 -20.531 -26.812 1 91 273 TYR B O 1
ATOM 5158 N N . ARG B 1 274 ? -9.422 -18.906 -26.734 1 82.19 274 ARG B N 1
ATOM 5159 C CA . ARG B 1 274 ? -9.945 -18.188 -25.578 1 82.19 274 ARG B CA 1
ATOM 5160 C C . ARG B 1 274 ? -11.375 -17.719 -25.812 1 82.19 274 ARG B C 1
ATOM 5162 O O . ARG B 1 274 ? -12.094 -17.391 -24.875 1 82.19 274 ARG B O 1
ATOM 5169 N N . GLU B 1 275 ? -11.859 -17.75 -27.062 1 81.19 275 GLU B N 1
ATOM 5170 C CA . GLU B 1 275 ? -13.203 -17.281 -27.406 1 81.19 275 GLU B CA 1
ATOM 5171 C C . GLU B 1 275 ? -14.25 -18.344 -27.078 1 81.19 275 GLU B C 1
ATOM 5173 O O . GLU B 1 275 ? -15.445 -18.047 -27.016 1 81.19 275 GLU B O 1
ATOM 5178 N N . LEU B 1 276 ? -13.805 -19.516 -26.906 1 82.56 276 LEU B N 1
ATOM 5179 C CA . LEU B 1 276 ? -14.742 -20.562 -26.5 1 82.56 276 LEU B CA 1
ATOM 5180 C C . LEU B 1 276 ? -15.195 -20.359 -25.062 1 82.56 276 LEU B C 1
ATOM 5182 O O . LEU B 1 276 ? -14.375 -20.219 -24.156 1 82.56 276 LEU B O 1
ATOM 5186 N N . PRO B 1 277 ? -16.422 -20.391 -24.797 1 81.81 277 PRO B N 1
ATOM 5187 C CA . PRO B 1 277 ? -16.969 -20.078 -23.484 1 81.81 277 PRO B CA 1
ATOM 5188 C C . PRO B 1 277 ? -16.453 -21.016 -22.391 1 81.81 277 PRO B C 1
ATOM 5190 O O . PRO B 1 277 ? -16.234 -20.578 -21.25 1 81.81 277 PRO B O 1
ATOM 5193 N N . GLN B 1 278 ? -16.234 -22.266 -22.75 1 84 278 GLN B N 1
ATOM 5194 C CA . GLN B 1 278 ? -15.828 -23.25 -21.75 1 84 278 GLN B CA 1
ATOM 5195 C C . GLN B 1 278 ? -14.391 -23 -21.297 1 84 278 GLN B C 1
ATOM 5197 O O . GLN B 1 278 ? -13.977 -23.516 -20.25 1 84 278 GLN B O 1
ATOM 5202 N N . LEU B 1 279 ? -13.688 -22.219 -22.109 1 88.44 279 LEU B N 1
ATOM 5203 C CA . LEU B 1 279 ? -12.281 -22.016 -21.797 1 88.44 279 LEU B CA 1
ATOM 5204 C C . LEU B 1 279 ? -12.07 -20.656 -21.141 1 88.44 279 LEU B C 1
ATOM 5206 O O . LEU B 1 279 ? -10.93 -20.281 -20.844 1 88.44 279 LEU B O 1
ATOM 5210 N N . ALA B 1 280 ? -13.195 -19.969 -20.859 1 88.25 280 ALA B N 1
ATOM 5211 C CA . ALA B 1 280 ? -13.086 -18.609 -20.328 1 88.25 280 ALA B CA 1
ATOM 5212 C C . ALA B 1 280 ? -12.406 -18.594 -18.969 1 88.25 280 ALA B C 1
ATOM 5214 O O . ALA B 1 280 ? -11.43 -17.875 -18.75 1 88.25 280 ALA B O 1
ATOM 5215 N N . TRP B 1 281 ? -12.867 -19.453 -18.062 1 91.62 281 TRP B N 1
ATOM 5216 C CA . TRP B 1 281 ? -12.336 -19.438 -16.703 1 91.62 281 TRP B CA 1
ATOM 5217 C C . TRP B 1 281 ? -10.969 -20.109 -16.641 1 91.62 281 TRP B C 1
ATOM 5219 O O . TRP B 1 281 ? -10.062 -19.641 -15.953 1 91.62 281 TRP B O 1
ATOM 5229 N N . PRO B 1 282 ? -10.781 -21.156 -17.453 1 93.69 282 PRO B N 1
ATOM 5230 C CA . PRO B 1 282 ? -9.422 -21.703 -17.516 1 93.69 282 PRO B CA 1
ATOM 5231 C C . PRO B 1 282 ? -8.398 -20.672 -18 1 93.69 282 PRO B C 1
ATOM 5233 O O . PRO B 1 282 ? -7.293 -20.609 -17.469 1 93.69 282 PRO B O 1
ATOM 5236 N N . ARG B 1 283 ? -8.773 -19.922 -18.906 1 94.38 283 ARG B N 1
ATOM 5237 C CA . ARG B 1 283 ? -7.879 -18.875 -19.406 1 94.38 283 ARG B CA 1
ATOM 5238 C C . ARG B 1 283 ? -7.57 -17.859 -18.328 1 94.38 283 ARG B C 1
ATOM 5240 O O . ARG B 1 283 ? -6.414 -17.469 -18.141 1 94.38 283 ARG B O 1
ATOM 5247 N N . GLU B 1 284 ? -8.617 -17.438 -17.609 1 95.56 284 GLU B N 1
ATOM 5248 C CA . GLU B 1 284 ? -8.422 -16.469 -16.531 1 95.56 284 GLU B CA 1
ATOM 5249 C C . GLU B 1 284 ? -7.535 -17.047 -15.438 1 95.56 284 GLU B C 1
ATOM 5251 O O . GLU B 1 284 ? -6.754 -16.328 -14.812 1 95.56 284 GLU B O 1
ATOM 5256 N N . LEU B 1 285 ? -7.727 -18.297 -15.234 1 96.81 285 LEU B N 1
ATOM 5257 C CA . LEU B 1 285 ? -6.906 -18.969 -14.227 1 96.81 285 LEU B CA 1
ATOM 5258 C C . LEU B 1 285 ? -5.43 -18.922 -14.609 1 96.81 285 LEU B C 1
ATOM 5260 O O . LEU B 1 285 ? -4.59 -18.531 -13.805 1 96.81 285 LEU B O 1
ATOM 5264 N N . LEU B 1 286 ? -5.109 -19.234 -15.828 1 97.31 286 LEU B N 1
ATOM 5265 C CA . LEU B 1 286 ? -3.727 -19.234 -16.281 1 97.31 286 LEU B CA 1
ATOM 5266 C C . LEU B 1 286 ? -3.146 -17.828 -16.266 1 97.31 286 LEU B C 1
ATOM 5268 O O . LEU B 1 286 ? -2.006 -17.625 -15.836 1 97.31 286 LEU B O 1
ATOM 5272 N N . GLU B 1 287 ? -3.943 -16.891 -16.703 1 97.12 287 GLU B N 1
ATOM 5273 C CA . GLU B 1 287 ? -3.496 -15.5 -16.672 1 97.12 287 GLU B CA 1
ATOM 5274 C C . GLU B 1 287 ? -3.219 -15.031 -15.242 1 97.12 287 GLU B C 1
ATOM 5276 O O . GLU B 1 287 ? -2.244 -14.32 -15 1 97.12 287 GLU B O 1
ATOM 5281 N N . SER B 1 288 ? -4.082 -15.414 -14.328 1 98.12 288 SER B N 1
ATOM 5282 C CA . SER B 1 288 ? -3.914 -15.031 -12.93 1 98.12 288 SER B CA 1
ATOM 5283 C C . SER B 1 288 ? -2.65 -15.641 -12.336 1 98.12 288 SER B C 1
ATOM 5285 O O . SER B 1 288 ? -1.976 -15.008 -11.516 1 98.12 288 SER B O 1
ATOM 5287 N N . ILE B 1 289 ? -2.336 -16.797 -12.75 1 98.12 289 ILE B N 1
ATOM 5288 C CA . ILE B 1 289 ? -1.125 -17.469 -12.273 1 98.12 289 ILE B CA 1
ATOM 5289 C C . ILE B 1 289 ? 0.104 -16.688 -12.758 1 98.12 289 ILE B C 1
ATOM 5291 O O . ILE B 1 289 ? 1.031 -16.438 -11.984 1 98.12 289 ILE B O 1
ATOM 5295 N N . LEU B 1 290 ? 0.11 -16.328 -13.953 1 97.12 290 LEU B N 1
ATOM 5296 C CA . LEU B 1 290 ? 1.218 -15.555 -14.516 1 97.12 290 LEU B CA 1
ATOM 5297 C C . LEU B 1 290 ? 1.344 -14.203 -13.82 1 97.12 290 LEU B C 1
ATOM 5299 O O . LEU B 1 290 ? 2.447 -13.773 -13.469 1 97.12 290 LEU B O 1
ATOM 5303 N N . GLU B 1 291 ? 0.203 -13.586 -13.672 1 97.62 291 GLU B N 1
ATOM 5304 C CA . GLU B 1 291 ? 0.202 -12.281 -13.016 1 97.62 291 GLU B CA 1
ATOM 5305 C C . GLU B 1 291 ? 0.702 -12.383 -11.578 1 97.62 291 GLU B C 1
ATOM 5307 O O . GLU B 1 291 ? 1.396 -11.492 -11.094 1 97.62 291 GLU B O 1
ATOM 5312 N N . LEU B 1 292 ? 0.313 -13.422 -10.914 1 97.94 292 LEU B N 1
ATOM 5313 C CA . LEU B 1 292 ? 0.769 -13.656 -9.547 1 97.94 292 LEU B CA 1
ATOM 5314 C C . LEU B 1 292 ? 2.287 -13.797 -9.5 1 97.94 292 LEU B C 1
ATOM 5316 O O . LEU B 1 292 ? 2.945 -13.148 -8.68 1 97.94 292 LEU B O 1
ATOM 5320 N N . GLU B 1 293 ? 2.83 -14.648 -10.328 1 96.94 293 GLU B N 1
ATOM 5321 C CA . GLU B 1 293 ? 4.281 -14.812 -10.336 1 96.94 293 GLU B CA 1
ATOM 5322 C C . GLU B 1 293 ? 4.98 -13.516 -10.727 1 96.94 293 GLU B C 1
ATOM 5324 O O . GLU B 1 293 ? 6.012 -13.164 -10.148 1 96.94 293 GLU B O 1
ATOM 5329 N N . GLN B 1 294 ? 4.41 -12.805 -11.719 1 96 294 GLN B N 1
ATOM 5330 C CA . GLN B 1 294 ? 4.953 -11.5 -12.086 1 96 294 GLN B CA 1
ATOM 5331 C C . GLN B 1 294 ? 5.02 -10.57 -10.875 1 96 294 GLN B C 1
ATOM 5333 O O . GLN B 1 294 ? 6.023 -9.891 -10.656 1 96 294 GLN B O 1
ATOM 5338 N N . SER B 1 295 ? 3.938 -10.523 -10.102 1 96.44 295 SER B N 1
ATOM 5339 C CA . SER B 1 295 ? 3.879 -9.664 -8.922 1 96.44 295 SER B CA 1
ATOM 5340 C C . SER B 1 295 ? 4.941 -10.062 -7.898 1 96.44 295 SER B C 1
ATOM 5342 O O . SER B 1 295 ? 5.547 -9.195 -7.262 1 96.44 295 SER B O 1
ATOM 5344 N N . MET B 1 296 ? 5.152 -11.32 -7.738 1 95.88 296 MET B N 1
ATOM 5345 C CA . MET B 1 296 ? 6.164 -11.805 -6.805 1 95.88 296 MET B CA 1
ATOM 5346 C C . MET B 1 296 ? 7.566 -11.438 -7.281 1 95.88 296 MET B C 1
ATOM 5348 O O . MET B 1 296 ? 8.422 -11.062 -6.48 1 95.88 296 MET B O 1
ATOM 5352 N N . LEU B 1 297 ? 7.809 -11.57 -8.586 1 94.56 297 LEU B N 1
ATOM 5353 C CA . LEU B 1 297 ? 9.102 -11.203 -9.164 1 94.56 297 LEU B CA 1
ATOM 5354 C C . LEU B 1 297 ? 9.383 -9.719 -8.969 1 94.56 297 LEU B C 1
ATOM 5356 O O . LEU B 1 297 ? 10.492 -9.336 -8.602 1 94.56 297 LEU B O 1
ATOM 5360 N N . ILE B 1 298 ? 8.375 -8.953 -9.18 1 94.94 298 ILE B N 1
ATOM 5361 C CA . ILE B 1 298 ? 8.516 -7.516 -8.977 1 94.94 298 ILE B CA 1
ATOM 5362 C C . ILE B 1 298 ? 8.82 -7.223 -7.512 1 94.94 298 ILE B C 1
ATOM 5364 O O . ILE B 1 298 ? 9.664 -6.371 -7.207 1 94.94 298 ILE B O 1
ATOM 5368 N N . TRP B 1 299 ? 8.164 -7.887 -6.609 1 95.88 299 TRP B N 1
ATOM 5369 C CA . TRP B 1 299 ? 8.422 -7.73 -5.184 1 95.88 299 TRP B CA 1
ATOM 5370 C C . TRP B 1 299 ? 9.891 -8 -4.867 1 95.88 299 TRP B C 1
ATOM 5372 O O . TRP B 1 299 ? 10.531 -7.227 -4.156 1 95.88 299 TRP B O 1
ATOM 5382 N N . ARG B 1 300 ? 10.453 -9.102 -5.391 1 95.19 300 ARG B N 1
ATOM 5383 C CA . ARG B 1 300 ? 11.836 -9.477 -5.141 1 95.19 300 ARG B CA 1
ATOM 5384 C C . ARG B 1 300 ? 12.789 -8.422 -5.695 1 95.19 300 ARG B C 1
ATOM 5386 O O . ARG B 1 300 ? 13.789 -8.078 -5.055 1 95.19 300 ARG B O 1
ATOM 5393 N N . GLN B 1 301 ? 12.492 -7.949 -6.879 1 94 301 GLN B N 1
ATOM 5394 C CA . GLN B 1 301 ? 13.336 -6.941 -7.504 1 94 301 GLN B CA 1
ATOM 5395 C C . GLN B 1 301 ? 13.305 -5.633 -6.719 1 94 301 GLN B C 1
ATOM 5397 O O . GLN B 1 301 ? 14.344 -5.012 -6.496 1 94 301 GLN B O 1
ATOM 5402 N N . ARG B 1 302 ? 12.125 -5.219 -6.336 1 94.75 302 ARG B N 1
ATOM 5403 C CA . ARG B 1 302 ? 11.984 -3.998 -5.551 1 94.75 302 ARG B CA 1
ATOM 5404 C C . ARG B 1 302 ? 12.695 -4.129 -4.207 1 94.75 302 ARG B C 1
ATOM 5406 O O . ARG B 1 302 ? 13.312 -3.172 -3.73 1 94.75 302 ARG B O 1
ATOM 5413 N N . HIS B 1 303 ? 12.562 -5.281 -3.596 1 94.44 303 HIS B N 1
ATOM 5414 C CA . HIS B 1 303 ? 13.266 -5.551 -2.35 1 94.44 303 HIS B CA 1
ATOM 5415 C C . HIS B 1 303 ? 14.773 -5.387 -2.523 1 94.44 303 HIS B C 1
ATOM 5417 O O . HIS B 1 303 ? 15.43 -4.719 -1.72 1 94.44 303 HIS B O 1
ATOM 5423 N N . ALA B 1 304 ? 15.32 -5.949 -3.584 1 92.88 304 ALA B N 1
ATOM 5424 C CA . ALA B 1 304 ? 16.75 -5.871 -3.854 1 92.88 304 ALA B CA 1
ATOM 5425 C C . ALA B 1 304 ? 17.203 -4.422 -4.039 1 92.88 304 ALA B C 1
ATOM 5427 O O . ALA B 1 304 ? 18.219 -4.004 -3.492 1 92.88 304 ALA B O 1
ATOM 5428 N N . ARG B 1 305 ? 16.406 -3.67 -4.777 1 93.69 305 ARG B N 1
ATOM 5429 C CA . ARG B 1 305 ? 16.781 -2.283 -5.051 1 93.69 305 ARG B CA 1
ATOM 5430 C C . ARG B 1 305 ? 16.688 -1.433 -3.789 1 93.69 305 ARG B C 1
ATOM 5432 O O . ARG B 1 305 ? 17.516 -0.555 -3.562 1 93.69 305 ARG B O 1
ATOM 5439 N N . MET B 1 306 ? 15.688 -1.664 -2.992 1 93.38 306 MET B N 1
ATOM 5440 C CA . MET B 1 306 ? 15.562 -0.945 -1.729 1 93.38 306 MET B CA 1
ATOM 5441 C C . MET B 1 306 ? 16.75 -1.231 -0.816 1 93.38 306 MET B C 1
ATOM 5443 O O . MET B 1 306 ? 17.328 -0.31 -0.242 1 93.38 306 MET B O 1
ATOM 5447 N N . VAL B 1 307 ? 17.125 -2.512 -0.678 1 91.38 307 VAL B N 1
ATOM 5448 C CA . VAL B 1 307 ? 18.266 -2.896 0.151 1 91.38 307 VAL B CA 1
ATOM 5449 C C . VAL B 1 307 ? 19.547 -2.242 -0.382 1 91.38 307 VAL B C 1
ATOM 5451 O O . VAL B 1 307 ? 20.344 -1.714 0.389 1 91.38 307 VAL B O 1
ATOM 5454 N N . GLU B 1 308 ? 19.734 -2.221 -1.707 1 91.75 308 GLU B N 1
ATOM 5455 C CA . GLU B 1 308 ? 20.891 -1.593 -2.336 1 91.75 308 GLU B CA 1
ATOM 5456 C C . GLU B 1 308 ? 20.969 -0.104 -2.006 1 91.75 308 GLU B C 1
ATOM 5458 O O . GLU B 1 308 ? 22.031 0.425 -1.714 1 91.75 308 GLU B O 1
ATOM 5463 N N . ARG B 1 309 ? 19.859 0.53 -2.033 1 91.12 309 ARG B N 1
ATOM 5464 C CA . ARG B 1 309 ? 19.781 1.958 -1.746 1 91.12 309 ARG B CA 1
ATOM 5465 C C . ARG B 1 309 ? 20.172 2.246 -0.299 1 91.12 309 ARG B C 1
ATOM 5467 O O . ARG B 1 309 ? 20.766 3.283 -0.005 1 91.12 309 ARG B O 1
ATOM 5474 N N . ILE B 1 310 ? 19.844 1.354 0.596 1 89.19 310 ILE B N 1
ATOM 5475 C CA . ILE B 1 310 ? 19.969 1.633 2.023 1 89.19 310 ILE B CA 1
ATOM 5476 C C . ILE B 1 310 ? 21.328 1.164 2.521 1 89.19 310 ILE B C 1
ATOM 5478 O O . ILE B 1 310 ? 21.984 1.861 3.299 1 89.19 310 ILE B O 1
ATOM 5482 N N . ILE B 1 311 ? 21.781 0.001 2.033 1 86.88 311 ILE B N 1
ATOM 5483 C CA . ILE B 1 311 ? 23 -0.507 2.658 1 86.88 311 ILE B CA 1
ATOM 5484 C C . ILE B 1 311 ? 24.078 -0.713 1.599 1 86.88 311 ILE B C 1
ATOM 5486 O O . ILE B 1 311 ? 25.172 -1.185 1.904 1 86.88 311 ILE B O 1
ATOM 5490 N N . GLY B 1 312 ? 23.75 -0.375 0.351 1 87.88 312 GLY B N 1
ATOM 5491 C CA . GLY B 1 312 ? 24.703 -0.615 -0.72 1 87.88 312 GLY B CA 1
ATOM 5492 C C . GLY B 1 312 ? 24.969 -2.09 -0.967 1 87.88 312 GLY B C 1
ATOM 5493 O O . GLY B 1 312 ? 24.031 -2.873 -1.124 1 87.88 312 GLY B O 1
ATOM 5494 N N . ARG B 1 313 ? 26.203 -2.533 -0.936 1 83.12 313 ARG B N 1
ATOM 5495 C CA . ARG B 1 313 ? 26.516 -3.928 -1.222 1 83.12 313 ARG B CA 1
ATOM 5496 C C . ARG B 1 313 ? 27.109 -4.613 0.005 1 83.12 313 ARG B C 1
ATOM 5498 O O . ARG B 1 313 ? 27.906 -5.547 -0.123 1 83.12 313 ARG B O 1
ATOM 5505 N N . ARG B 1 314 ? 26.734 -4.051 1.184 1 80.88 314 ARG B N 1
ATOM 5506 C CA . ARG B 1 314 ? 27.141 -4.676 2.436 1 80.88 314 ARG B CA 1
ATOM 5507 C C . ARG B 1 314 ? 26.531 -6.062 2.584 1 80.88 314 ARG B C 1
ATOM 5509 O O . ARG B 1 314 ? 25.469 -6.344 2.006 1 80.88 314 ARG B O 1
ATOM 5516 N N . VAL B 1 315 ? 27.219 -6.898 3.373 1 78.44 315 VAL B N 1
ATOM 5517 C CA . VAL B 1 315 ? 26.703 -8.219 3.703 1 78.44 315 VAL B CA 1
ATOM 5518 C C . VAL B 1 315 ? 25.422 -8.086 4.52 1 78.44 315 VAL B C 1
ATOM 5520 O O . VAL B 1 315 ? 25.312 -7.191 5.359 1 78.44 315 VAL B O 1
ATOM 5523 N N . GLY B 1 316 ? 24.484 -8.961 4.242 1 76.19 316 GLY B N 1
ATOM 5524 C CA . GLY B 1 316 ? 23.234 -8.953 4.992 1 76.19 316 GLY B CA 1
ATOM 5525 C C . GLY B 1 316 ? 23.406 -9.383 6.438 1 76.19 316 GLY B C 1
ATOM 5526 O O . GLY B 1 316 ? 24.344 -10.109 6.77 1 76.19 316 GLY B O 1
ATOM 5527 N N . THR B 1 317 ? 22.5 -8.984 7.207 1 74.69 317 THR B N 1
ATOM 5528 C CA . THR B 1 317 ? 22.562 -9.32 8.625 1 74.69 317 THR B CA 1
ATOM 5529 C C . THR B 1 317 ? 22.438 -10.82 8.828 1 74.69 317 THR B C 1
ATOM 5531 O O . THR B 1 317 ? 22.891 -11.359 9.844 1 74.69 317 THR B O 1
ATOM 5534 N N . GLY B 1 318 ? 21.812 -11.508 7.82 1 71.31 318 GLY B N 1
ATOM 5535 C CA . GLY B 1 318 ? 21.656 -12.953 7.898 1 71.31 318 GLY B CA 1
ATOM 5536 C C . GLY B 1 318 ? 22.812 -13.711 7.285 1 71.31 318 GLY B C 1
ATOM 5537 O O . GLY B 1 318 ? 22.781 -14.945 7.188 1 71.31 318 GLY B O 1
ATOM 5538 N N . GLY B 1 319 ? 23.766 -13.047 6.836 1 70.06 319 GLY B N 1
ATOM 5539 C CA . GLY B 1 319 ? 24.969 -13.695 6.32 1 70.06 319 GLY B CA 1
ATOM 5540 C C . GLY B 1 319 ? 24.969 -13.844 4.812 1 70.06 319 GLY B C 1
ATOM 5541 O O . GLY B 1 319 ? 25.922 -14.367 4.234 1 70.06 319 GLY B O 1
ATOM 5542 N N . SER B 1 320 ? 23.969 -13.398 4.219 1 71.94 320 SER B N 1
ATOM 5543 C CA . SER B 1 320 ? 23.922 -13.484 2.764 1 71.94 320 SER B CA 1
ATOM 5544 C C . SER B 1 320 ? 24.797 -12.43 2.115 1 71.94 320 SER B C 1
ATOM 5546 O O . SER B 1 320 ? 25.344 -11.555 2.799 1 71.94 320 SER B O 1
ATOM 5548 N N . SER B 1 321 ? 25.047 -12.602 0.861 1 74.88 321 SER B N 1
ATOM 5549 C CA . SER B 1 321 ? 25.828 -11.617 0.129 1 74.88 321 SER B CA 1
ATOM 5550 C C . SER B 1 321 ? 25.016 -10.352 -0.133 1 74.88 321 SER B C 1
ATOM 5552 O O . SER B 1 321 ? 25.375 -9.547 -1.001 1 74.88 321 SER B O 1
ATOM 5554 N N . GLY B 1 322 ? 23.891 -10.227 0.539 1 80.88 322 GLY B N 1
ATOM 5555 C CA . GLY B 1 322 ? 23.109 -9.008 0.463 1 80.88 322 GLY B CA 1
ATOM 5556 C C . GLY B 1 322 ? 22.406 -8.836 -0.866 1 80.88 322 GLY B C 1
ATOM 5557 O O . GLY B 1 322 ? 21.641 -9.711 -1.285 1 80.88 322 GLY B O 1
ATOM 5558 N N . VAL B 1 323 ? 22.734 -7.82 -1.602 1 87.31 323 VAL B N 1
ATOM 5559 C CA . VAL B 1 323 ? 22.031 -7.449 -2.824 1 87.31 323 VAL B CA 1
ATOM 5560 C C . VAL B 1 323 ? 22.297 -8.484 -3.914 1 87.31 323 VAL B C 1
ATOM 5562 O O . VAL B 1 323 ? 21.422 -8.797 -4.719 1 87.31 323 VAL B O 1
ATOM 5565 N N . ASP B 1 324 ? 23.453 -9.023 -3.941 1 85.38 324 ASP B N 1
ATOM 5566 C CA . ASP B 1 324 ? 23.781 -10.016 -4.957 1 85.38 324 ASP B CA 1
ATOM 5567 C C . ASP B 1 324 ? 22.906 -11.258 -4.836 1 85.38 324 ASP B C 1
ATOM 5569 O O . ASP B 1 324 ? 22.406 -11.773 -5.84 1 85.38 324 ASP B O 1
ATOM 5573 N N . TYR B 1 325 ? 22.75 -11.742 -3.629 1 87 325 TYR B N 1
ATOM 5574 C CA . TYR B 1 325 ? 21.844 -12.867 -3.393 1 87 325 TYR B CA 1
ATOM 5575 C C . TYR B 1 325 ? 20.422 -12.523 -3.822 1 87 325 TYR B C 1
ATOM 5577 O O . TYR B 1 325 ? 19.766 -13.328 -4.488 1 87 325 TYR B O 1
ATOM 5585 N N . LEU B 1 326 ? 19.969 -11.344 -3.432 1 89.81 326 LEU B N 1
ATOM 5586 C CA . LEU B 1 326 ? 18.609 -10.922 -3.748 1 89.81 326 LEU B CA 1
ATOM 5587 C C . LEU B 1 326 ? 18.406 -10.797 -5.258 1 89.81 326 LEU B C 1
ATOM 5589 O O . LEU B 1 326 ? 17.359 -11.188 -5.785 1 89.81 326 LEU B O 1
ATOM 5593 N N . ASP B 1 327 ? 19.422 -10.312 -5.973 1 90.25 327 ASP B N 1
ATOM 5594 C CA . ASP B 1 327 ? 19.359 -10.195 -7.426 1 90.25 327 ASP B CA 1
ATOM 5595 C C . ASP B 1 327 ? 19.25 -11.57 -8.078 1 90.25 327 ASP B C 1
ATOM 5597 O O . ASP B 1 327 ? 18.469 -11.758 -9.016 1 90.25 327 ASP B O 1
ATOM 5601 N N . GLN B 1 328 ? 20 -12.461 -7.582 1 89.75 328 GLN B N 1
ATOM 5602 C CA . GLN B 1 328 ? 19.969 -13.805 -8.148 1 89.75 328 GLN B CA 1
ATOM 5603 C C . GLN B 1 328 ? 18.625 -14.477 -7.918 1 89.75 328 GLN B C 1
ATOM 5605 O O . GLN B 1 328 ? 18.078 -15.117 -8.82 1 89.75 328 GLN B O 1
ATOM 5610 N N . THR B 1 329 ? 18.109 -14.328 -6.715 1 89.88 329 THR B N 1
ATOM 5611 C CA . THR B 1 329 ? 16.812 -14.93 -6.43 1 89.88 329 THR B CA 1
ATOM 5612 C C . THR B 1 329 ? 15.711 -14.289 -7.273 1 89.88 329 THR B C 1
ATOM 5614 O O . THR B 1 329 ? 14.789 -14.969 -7.734 1 89.88 329 THR B O 1
ATOM 5617 N N . ALA B 1 330 ? 15.812 -12.984 -7.52 1 90.56 330 ALA B N 1
ATOM 5618 C CA . ALA B 1 330 ? 14.828 -12.266 -8.328 1 90.56 330 ALA B CA 1
ATOM 5619 C C . ALA B 1 330 ? 14.875 -12.719 -9.781 1 90.56 330 ALA B C 1
ATOM 5621 O O . ALA B 1 330 ? 13.844 -12.742 -10.461 1 90.56 330 ALA B O 1
ATOM 5622 N N . LEU B 1 331 ? 16.016 -13.164 -10.188 1 87.38 331 LEU B N 1
ATOM 5623 C CA . LEU B 1 331 ? 16.188 -13.555 -11.578 1 87.38 331 LEU B CA 1
ATOM 5624 C C . LEU B 1 331 ? 15.906 -15.039 -11.773 1 87.38 331 LEU B C 1
ATOM 5626 O O . LEU B 1 331 ? 15.289 -15.438 -12.766 1 87.38 331 LEU B O 1
ATOM 5630 N N . ARG B 1 332 ? 16.203 -15.828 -10.836 1 89.5 332 ARG B N 1
ATOM 5631 C CA . ARG B 1 332 ? 16.281 -17.266 -11.078 1 89.5 332 ARG B CA 1
ATOM 5632 C C . ARG B 1 332 ? 15.055 -17.984 -10.531 1 89.5 332 ARG B C 1
ATOM 5634 O O . ARG B 1 332 ? 14.711 -19.078 -10.992 1 89.5 332 ARG B O 1
ATOM 5641 N N . TYR B 1 333 ? 14.484 -17.469 -9.5 1 92.44 333 TYR B N 1
ATOM 5642 C CA . TYR B 1 333 ? 13.352 -18.156 -8.906 1 92.44 333 TYR B CA 1
ATOM 5643 C C . TYR B 1 333 ? 12.109 -18.016 -9.781 1 92.44 333 TYR B C 1
ATOM 5645 O O . TYR B 1 333 ? 11.391 -17.016 -9.703 1 92.44 333 TYR B O 1
ATOM 5653 N N . ARG B 1 334 ? 11.875 -18.969 -10.656 1 93.06 334 ARG B N 1
ATOM 5654 C CA . ARG B 1 334 ? 10.711 -19.094 -11.523 1 93.06 334 ARG B CA 1
ATOM 5655 C C . ARG B 1 334 ? 9.977 -20.406 -11.273 1 93.06 334 ARG B C 1
ATOM 5657 O O . ARG B 1 334 ? 10.594 -21.469 -11.219 1 93.06 334 ARG B O 1
ATOM 5664 N N . VAL B 1 335 ? 8.711 -20.297 -11.125 1 96.44 335 VAL B N 1
ATOM 5665 C CA . VAL B 1 335 ? 7.957 -21.484 -10.766 1 96.44 335 VAL B CA 1
ATOM 5666 C C . VAL B 1 335 ? 7.211 -22.016 -11.984 1 96.44 335 VAL B C 1
ATOM 5668 O O . VAL B 1 335 ? 7.359 -23.188 -12.344 1 96.44 335 VAL B O 1
ATOM 5671 N N . PHE B 1 336 ? 6.512 -21.172 -12.688 1 97.19 336 PHE B N 1
ATOM 5672 C CA . PHE B 1 336 ? 5.633 -21.625 -13.766 1 97.19 336 PHE B CA 1
ATOM 5673 C C . PHE B 1 336 ? 6.289 -21.406 -15.125 1 97.19 336 PHE B C 1
ATOM 5675 O O . PHE B 1 336 ? 5.691 -20.797 -16.016 1 97.19 336 PHE B O 1
ATOM 5682 N N . THR B 1 337 ? 7.441 -22 -15.375 1 95.19 337 THR B N 1
ATOM 5683 C CA . THR B 1 337 ? 8.289 -21.766 -16.531 1 95.19 337 THR B CA 1
ATOM 5684 C C . THR B 1 337 ? 7.582 -22.219 -17.812 1 95.19 337 THR B C 1
ATOM 5686 O O . THR B 1 337 ? 7.719 -21.578 -18.859 1 95.19 337 THR B O 1
ATOM 5689 N N . ASP B 1 338 ? 6.816 -23.312 -17.734 1 96.56 338 ASP B N 1
ATOM 5690 C CA . ASP B 1 338 ? 6.098 -23.797 -18.906 1 96.56 338 ASP B CA 1
ATOM 5691 C C . ASP B 1 338 ? 5.09 -22.766 -19.391 1 96.56 338 ASP B C 1
ATOM 5693 O O . ASP B 1 338 ? 4.969 -22.516 -20.594 1 96.56 338 ASP B O 1
ATOM 5697 N N . LEU B 1 339 ? 4.402 -22.188 -18.453 1 96.19 339 LEU B N 1
ATOM 5698 C CA . LEU B 1 339 ? 3.393 -21.188 -18.797 1 96.19 339 LEU B CA 1
ATOM 5699 C C . LEU B 1 339 ? 4.039 -19.969 -19.438 1 96.19 339 LEU B C 1
ATOM 5701 O O . LEU B 1 339 ? 3.5 -19.406 -20.391 1 96.19 339 LEU B O 1
ATOM 5705 N N . TRP B 1 340 ? 5.164 -19.531 -18.922 1 94.94 340 TRP B N 1
ATOM 5706 C CA . TRP B 1 340 ? 5.891 -18.406 -19.5 1 94.94 340 TRP B CA 1
ATOM 5707 C C . TRP B 1 340 ? 6.391 -18.734 -20.891 1 94.94 340 TRP B C 1
ATOM 5709 O O . TRP B 1 340 ? 6.332 -17.906 -21.797 1 94.94 340 TRP B O 1
ATOM 5719 N N . THR B 1 341 ? 6.867 -19.938 -21.109 1 95.19 341 THR B N 1
ATOM 5720 C CA . THR B 1 341 ? 7.379 -20.375 -22.406 1 95.19 341 THR B CA 1
ATOM 5721 C C . THR B 1 341 ? 6.262 -20.406 -23.438 1 95.19 341 THR B C 1
ATOM 5723 O O . THR B 1 341 ? 6.465 -20.016 -24.594 1 95.19 341 THR B O 1
ATOM 5726 N N . VAL B 1 342 ? 5.152 -20.844 -23.031 1 95.5 342 VAL B N 1
ATOM 5727 C CA . VAL B 1 342 ? 3.998 -20.938 -23.922 1 95.5 342 VAL B CA 1
ATOM 5728 C C . VAL B 1 342 ? 3.656 -19.562 -24.469 1 95.5 342 VAL B C 1
ATOM 5730 O O . VAL B 1 342 ? 3.201 -19.438 -25.609 1 95.5 342 VAL B O 1
ATOM 5733 N N . ARG B 1 343 ? 3.951 -18.484 -23.734 1 92.81 343 ARG B N 1
ATOM 5734 C CA . ARG B 1 343 ? 3.678 -17.125 -24.172 1 92.81 343 ARG B CA 1
ATOM 5735 C C . ARG B 1 343 ? 4.477 -16.797 -25.438 1 92.81 343 ARG B C 1
ATOM 5737 O O . ARG B 1 343 ? 4.02 -16.016 -26.281 1 92.81 343 ARG B O 1
ATOM 5744 N N . SER B 1 344 ? 5.59 -17.391 -25.578 1 92.31 344 SER B N 1
ATOM 5745 C CA . SER B 1 344 ? 6.445 -17.125 -26.734 1 92.31 344 SER B CA 1
ATOM 5746 C C . SER B 1 344 ? 5.969 -17.906 -27.953 1 92.31 344 SER B C 1
ATOM 5748 O O . SER B 1 344 ? 6.434 -17.656 -29.078 1 92.31 344 SER B O 1
ATOM 5750 N N . LEU B 1 345 ? 4.965 -18.797 -27.734 1 94.75 345 LEU B N 1
ATOM 5751 C CA . LEU B 1 345 ? 4.562 -19.688 -28.812 1 94.75 345 LEU B CA 1
ATOM 5752 C C . LEU B 1 345 ? 3.164 -19.344 -29.328 1 94.75 345 LEU B C 1
ATOM 5754 O O . LEU B 1 345 ? 2.674 -19.953 -30.266 1 94.75 345 LEU B O 1
ATOM 5758 N N . LEU B 1 346 ? 2.578 -18.406 -28.672 1 93.75 346 LEU B N 1
ATOM 5759 C CA . LEU B 1 346 ? 1.219 -18.047 -29.062 1 93.75 346 LEU B CA 1
ATOM 5760 C C . LEU B 1 346 ? 1.196 -17.469 -30.469 1 93.75 346 LEU B C 1
ATOM 5762 O O . LEU B 1 346 ? 2.131 -16.766 -30.875 1 93.75 346 LEU B O 1
ATOM 5766 N N . LEU B 1 347 ? 0.163 -17.734 -31.188 1 93.25 347 LEU B N 1
ATOM 5767 C CA . LEU B 1 347 ? -0.017 -17.312 -32.562 1 93.25 347 LEU B CA 1
ATOM 5768 C C . LEU B 1 347 ? -1.181 -16.344 -32.688 1 93.25 347 LEU B C 1
ATOM 5770 O O . LEU B 1 347 ? -2.043 -16.281 -31.812 1 93.25 347 LEU B O 1
ATOM 5774 N N . ARG B 1 348 ? -1.208 -15.57 -33.906 1 90.12 348 ARG B N 1
ATOM 5775 C CA . ARG B 1 348 ? -2.375 -14.766 -34.25 1 90.12 348 ARG B CA 1
ATOM 5776 C C . ARG B 1 348 ? -3.604 -15.648 -34.438 1 90.12 348 ARG B C 1
ATOM 5778 O O . ARG B 1 348 ? -3.48 -16.812 -34.844 1 90.12 348 ARG B O 1
ATOM 5785 N N . LYS B 1 349 ? -4.688 -15.117 -34.188 1 89.75 349 LYS B N 1
ATOM 5786 C CA . LYS B 1 349 ? -5.938 -15.859 -34.281 1 89.75 349 LYS B CA 1
ATOM 5787 C C . LYS B 1 349 ? -6.055 -16.562 -35.656 1 89.75 349 LYS B C 1
ATOM 5789 O O . LYS B 1 349 ? -6.492 -17.703 -35.719 1 89.75 349 LYS B O 1
ATOM 5794 N N . SER B 1 350 ? -5.672 -15.93 -36.688 1 90.94 350 SER B N 1
ATOM 5795 C CA . SER B 1 350 ? -5.816 -16.453 -38.031 1 90.94 350 SER B CA 1
ATOM 5796 C C . SER B 1 350 ? -4.844 -17.594 -38.281 1 90.94 350 SER B C 1
ATOM 5798 O O . SER B 1 350 ? -5.012 -18.359 -39.25 1 90.94 350 SER B O 1
ATOM 5800 N N . SER B 1 351 ? -3.852 -17.766 -37.406 1 92.88 351 SER B N 1
ATOM 5801 C CA . SER B 1 351 ? -2.797 -18.734 -37.656 1 92.88 351 SER B CA 1
ATOM 5802 C C . SER B 1 351 ? -2.963 -19.969 -36.781 1 92.88 351 SER B C 1
ATOM 5804 O O . SER B 1 351 ? -2.223 -20.938 -36.906 1 92.88 351 SER B O 1
ATOM 5806 N N . VAL B 1 352 ? -3.939 -19.891 -35.844 1 93.12 352 VAL B N 1
ATOM 5807 C CA . VAL B 1 352 ? -4.16 -21.031 -34.969 1 93.12 352 VAL B CA 1
ATOM 5808 C C . VAL B 1 352 ? -4.867 -22.141 -35.719 1 93.12 352 VAL B C 1
ATOM 5810 O O . VAL B 1 352 ? -5.75 -21.875 -36.562 1 93.12 352 VAL B O 1
ATOM 5813 N N . PRO B 1 353 ? -4.453 -23.375 -35.5 1 92.06 353 PRO B N 1
ATOM 5814 C CA . PRO B 1 353 ? -5.145 -24.469 -36.188 1 92.06 353 PRO B CA 1
ATOM 5815 C C . PRO B 1 353 ? -6.633 -24.531 -35.844 1 92.06 353 PRO B C 1
ATOM 5817 O O . PRO B 1 353 ? -7.031 -24.234 -34.719 1 92.06 353 PRO B O 1
ATOM 5820 N N . PRO B 1 354 ? -7.43 -24.906 -36.812 1 87.81 354 PRO B N 1
ATOM 5821 C CA . PRO B 1 354 ? -8.859 -25.031 -36.531 1 87.81 354 PRO B CA 1
ATOM 5822 C C . PRO B 1 354 ? -9.18 -26.188 -35.594 1 87.81 354 PRO B C 1
ATOM 5824 O O . PRO B 1 354 ? -8.461 -27.188 -35.562 1 87.81 354 PRO B O 1
ATOM 5827 N N . ILE B 1 355 ? -10.18 -26 -34.844 1 84.62 355 ILE B N 1
ATOM 5828 C CA . ILE B 1 355 ? -10.648 -27.062 -33.938 1 84.62 355 ILE B CA 1
ATOM 5829 C C . ILE B 1 355 ? -11.406 -28.109 -34.75 1 84.62 355 ILE B C 1
ATOM 5831 O O . ILE B 1 355 ? -12.281 -27.766 -35.562 1 84.62 355 ILE B O 1
ATOM 5835 N N . ARG B 1 356 ? -11.117 -29.266 -34.625 1 77.62 356 ARG B N 1
ATOM 5836 C CA . ARG B 1 356 ? -11.742 -30.344 -35.375 1 77.62 356 ARG B CA 1
ATOM 5837 C C . ARG B 1 356 ? -13 -30.859 -34.688 1 77.62 356 ARG B C 1
ATOM 5839 O O . ARG B 1 356 ? -14.008 -31.141 -35.344 1 77.62 356 ARG B O 1
ATOM 5846 N N . GLN B 1 357 ? -13.016 -31.016 -33.406 1 70.12 357 GLN B N 1
ATOM 5847 C CA . GLN B 1 357 ? -14.141 -31.516 -32.625 1 70.12 357 GLN B CA 1
ATOM 5848 C C . GLN B 1 357 ? -14.641 -30.469 -31.641 1 70.12 357 GLN B C 1
ATOM 5850 O O . GLN B 1 357 ? -14.453 -30.625 -30.422 1 70.12 357 GLN B O 1
ATOM 5855 N N . GLY B 1 358 ? -15.219 -29.391 -32.156 1 61.06 358 GLY B N 1
ATOM 5856 C CA . GLY B 1 358 ? -15.594 -28.25 -31.344 1 61.06 358 GLY B CA 1
ATOM 5857 C C . GLY B 1 358 ? -16.891 -28.469 -30.578 1 61.06 358 GLY B C 1
ATOM 5858 O O . GLY B 1 358 ? -17.234 -27.672 -29.703 1 61.06 358 GLY B O 1
ATOM 5859 N N . ALA B 1 359 ? -17.641 -29.422 -30.938 1 58.44 359 ALA B N 1
ATOM 5860 C CA . ALA B 1 359 ? -18.984 -29.609 -30.391 1 58.44 359 ALA B CA 1
ATOM 5861 C C . ALA B 1 359 ? -18.938 -29.703 -28.859 1 58.44 359 ALA B C 1
ATOM 5863 O O . ALA B 1 359 ? -19.875 -29.281 -28.188 1 58.44 359 ALA B O 1
ATOM 5864 N N . SER B 1 360 ? -17.859 -30.141 -28.391 1 59.38 360 SER B N 1
ATOM 5865 C CA . SER B 1 360 ? -17.781 -30.344 -26.953 1 59.38 360 SER B CA 1
ATOM 5866 C C . SER B 1 360 ? -17.516 -29.031 -26.219 1 59.38 360 SER B C 1
ATOM 5868 O O . SER B 1 360 ? -17.734 -28.922 -25.016 1 59.38 360 SER B O 1
ATOM 5870 N N . TYR B 1 361 ? -17.141 -28.062 -26.984 1 59.97 361 TYR B N 1
ATOM 5871 C CA . TYR B 1 361 ? -16.781 -26.812 -26.297 1 59.97 361 TYR B CA 1
ATOM 5872 C C . TYR B 1 361 ? -17.906 -25.781 -26.422 1 59.97 361 TYR B C 1
ATOM 5874 O O . TYR B 1 361 ? -17.781 -24.672 -25.922 1 59.97 361 TYR B O 1
ATOM 5882 N N . ALA B 1 362 ? -18.938 -26.031 -27.312 1 50.78 362 ALA B N 1
ATOM 5883 C CA . ALA B 1 362 ? -20.047 -25.109 -27.531 1 50.78 362 ALA B CA 1
ATOM 5884 C C . ALA B 1 362 ? -20.969 -25.062 -26.328 1 50.78 362 ALA B C 1
ATOM 5886 O O . ALA B 1 362 ? -21.062 -26.031 -25.562 1 50.78 362 ALA B O 1
ATOM 5887 N N . PHE B 1 363 ? -21.234 -23.844 -25.703 1 48.31 363 PHE B N 1
ATOM 5888 C CA . PHE B 1 363 ? -22.234 -23.609 -24.656 1 48.31 363 PHE B CA 1
ATOM 5889 C C . PHE B 1 363 ? -23.484 -24.453 -24.906 1 48.31 363 PHE B C 1
ATOM 5891 O O . PHE B 1 363 ? -23.906 -24.609 -26.062 1 48.31 363 PHE B O 1
ATOM 5898 N N . ALA B 1 364 ? -23.859 -25.406 -24.094 1 40.19 364 ALA B N 1
ATOM 5899 C CA . ALA B 1 364 ? -25.281 -25.75 -24.156 1 40.19 364 ALA B CA 1
ATOM 5900 C C . ALA B 1 364 ? -26.156 -24.5 -24.156 1 40.19 364 ALA B C 1
ATOM 5902 O O . ALA B 1 364 ? -26.078 -23.688 -23.234 1 40.19 364 ALA B O 1
ATOM 5903 N N . GLU B 1 365 ? -26.469 -23.859 -25.156 1 36.53 365 GLU B N 1
ATOM 5904 C CA . GLU B 1 365 ? -27.328 -22.703 -25.375 1 36.53 365 GLU B CA 1
ATOM 5905 C C . GLU B 1 365 ? -28.422 -22.625 -24.312 1 36.53 365 GLU B C 1
ATOM 5907 O O . GLU B 1 365 ? -28.828 -21.516 -23.922 1 36.53 365 GLU B O 1
ATOM 5912 N N . GLU B 1 366 ? -28.984 -23.672 -23.766 1 36.09 366 GLU B N 1
ATOM 5913 C CA . GLU B 1 366 ? -30.234 -23.562 -23.016 1 36.09 366 GLU B CA 1
ATOM 5914 C C . GLU B 1 366 ? -30.016 -22.906 -21.656 1 36.09 366 GLU B C 1
ATOM 5916 O O . GLU B 1 366 ? -30.969 -22.625 -20.938 1 36.09 366 GLU B O 1
ATOM 5921 N N . ALA B 1 367 ? -28.953 -22.906 -21.156 1 34.53 367 ALA B N 1
ATOM 5922 C CA . ALA B 1 367 ? -28.953 -22.578 -19.719 1 34.53 367 ALA B CA 1
ATOM 5923 C C . ALA B 1 367 ? -28.938 -21.078 -19.5 1 34.53 367 ALA B C 1
ATOM 5925 O O . ALA B 1 367 ? -29.141 -20.609 -18.375 1 34.53 367 ALA B O 1
ATOM 5926 N N . LEU B 1 368 ? -28.375 -20.312 -20.25 1 33.56 368 LEU B N 1
ATOM 5927 C CA . LEU B 1 368 ? -28.266 -18.906 -19.875 1 33.56 368 LEU B CA 1
ATOM 5928 C C . LEU B 1 368 ? -29.453 -18.094 -20.391 1 33.56 368 LEU B C 1
ATOM 5930 O O . LEU B 1 368 ? -29.5 -16.875 -20.203 1 33.56 368 LEU B O 1
ATOM 5934 N N . VAL B 1 369 ? -30.438 -18.969 -21.234 1 28.17 369 VAL B N 1
ATOM 5935 C CA . VAL B 1 369 ? -31.641 -18.203 -21.547 1 28.17 369 VAL B CA 1
ATOM 5936 C C . VAL B 1 369 ? -32.656 -18.391 -20.422 1 28.17 369 VAL B C 1
ATOM 5938 O O . VAL B 1 369 ? -32.875 -19.5 -19.953 1 28.17 369 VAL B O 1
#

Nearest PDB structures (foldseek):
  6pyy-assembly1_B  TM=8.282E-01  e=1.051E-15  Homo sapiens
  4hka-assembly1_A  TM=8.335E-01  e=1.599E-15  Drosophila melanogaster
  6ud5-assembly1_B  TM=8.230E-01  e=8.518E-16  Homo sapiens
  6pyz-assembly1_A  TM=8.080E-01  e=4.765E-15  Homo sapiens
  5tia-assembly1_B  TM=8.163E-01  e=1.420E-14  Homo sapiens